Protein AF-Q01203-F1 (afdb_monomer)

Foldseek 3Di:
DDDDDDDDDDDDDDDDDDDDDDDDDDDDDDDDPDDDDQDADDDPDQFWGWGDDPHDIDIDTADDDLFLPPVDPPPPPPVPDPPDCPDPDPLLVVLCVDPLNVVLVVLVVLVLVLVVLLCLQAHQLRQWEEEEAQQFQDPSCVVSLSSHYQEYEYEHLDPVRLVNNVVSCVVVVSVVRHHYHYHNDQQLVCLVPVLLVAAGQEYEYEPCVQVSQLDPPDAPQSSVVSVLSRYDAFGKYKYKFQPQQQPPPWQDFLCVSADPVCNCVLCSHVVRRSGTHHHPPPDHPQKDFLFWWWLDDDPRSSSTIIITIITGHHPPLPPPPDDDPVPPDQAQFDFDADADWDAFDPVLASSASPLLLFHAHQDALCLFQNAALQQKWFAFPFQKWKWKAAFQWIWTTHRIGTDIFGFPGGDHWIWIFIWGWFQWPVNTIATETQFTQDTRNDGDDRQQQVVLVVCCVVCSSRSHSRYHYTGSVQLVQDDFQWRWDAHPVRDIITTGTQFMWGHDPRGTRYTAGAQQSLKWKAFLVCPQVLQQSLQNTIPPRDDREAEDDDDDDRFIFIWGQAPPRRHIYTDDTCPVDDHTSDNSSSNSSVSSNVSSVVLVRRGGNNRVSNRSND

Organism: Melampsora lini (NCBI:txid5261)

Solvent-accessible surface area (backbone atoms only — not comparable to full-atom values): 34277 Å² total; per-residue (Å²): 133,88,90,87,85,88,85,88,85,87,90,87,88,86,88,84,90,86,82,89,88,83,96,80,81,88,78,93,72,85,79,74,94,72,87,82,80,76,61,82,75,86,61,96,69,87,43,66,49,53,46,69,60,95,88,51,70,52,74,44,73,52,88,71,89,71,43,77,77,75,69,74,90,76,68,81,76,63,86,64,76,74,97,67,75,86,50,89,46,70,68,41,41,51,45,54,68,34,73,70,28,47,50,50,56,53,52,51,51,50,41,54,51,31,50,49,37,27,44,65,39,48,42,83,46,60,64,30,32,37,35,29,42,50,45,49,56,56,73,74,54,55,67,60,54,63,49,46,27,44,31,37,38,38,31,22,68,48,54,70,30,46,52,52,33,47,56,55,38,54,77,67,53,58,58,76,83,26,50,73,47,78,42,69,38,55,68,61,66,36,29,71,48,75,36,51,86,42,75,22,46,36,38,39,38,50,97,28,59,28,64,65,33,57,48,90,92,52,47,73,58,59,45,50,59,19,47,58,56,24,42,38,79,71,15,38,39,37,36,44,35,43,60,58,31,64,84,49,60,70,65,38,38,42,59,77,73,50,54,86,90,44,34,46,70,57,14,48,62,58,78,40,30,69,22,25,22,47,57,80,82,62,87,44,88,46,50,45,80,70,47,43,34,32,78,62,91,60,97,75,28,52,88,26,51,40,36,34,40,30,33,35,52,58,86,71,75,69,86,80,86,71,77,86,80,78,76,76,76,82,74,61,51,38,61,39,74,74,73,70,77,52,77,80,33,72,70,45,40,56,68,37,52,70,61,74,77,39,22,52,39,60,53,54,79,81,46,48,60,62,44,56,61,82,40,30,30,67,26,64,67,40,53,62,22,32,40,41,35,45,43,52,39,31,38,42,40,24,27,42,39,69,52,77,44,74,39,96,60,71,35,93,56,40,34,34,25,33,26,26,47,31,64,24,85,82,65,31,28,34,41,34,37,68,17,36,39,28,54,57,93,45,75,47,64,35,40,33,50,60,63,43,58,70,45,40,80,76,48,57,74,40,17,72,64,12,36,41,74,72,42,31,73,50,48,79,33,41,53,53,44,21,38,52,39,64,38,101,84,69,54,69,45,45,39,48,33,50,24,37,26,42,44,54,97,56,29,41,40,36,28,40,45,19,16,52,58,34,50,46,43,23,22,52,81,47,43,66,61,53,49,42,49,22,39,75,19,28,61,99,51,88,72,79,63,51,80,43,77,93,63,83,55,82,58,30,28,32,29,22,41,45,70,101,69,58,33,29,33,72,74,46,77,35,89,91,47,92,68,50,60,53,64,18,39,39,28,47,28,53,50,25,26,53,31,13,43,75,70,65,13,44,80,26,37,36,53,36,50,41,53,29,52,105

pLDDT: mean 79.81, std 21.09, range [22.3, 98.25]

Secondary structure (DSSP, 8-state):
--------------------------------S----------SS--EEEEEETTEEEEEEPP-TTS-----------SS--------SHHHHHHHHSHHHHHHHHHHHHHHHHHHHHHHHHS--TT-EEEEET-TT-GGGHHHHTT--SEEEEEES-HHHHHHHHHHHHTTTTTSSSEEEEEES-HHHHHTTGGGG--EEEEEE-S-HHHHTTSTT--HHHHHHHHHTTEEEEEEEEEEEETTSTTSPTT-BHHHHS-TTTHHHHHTTTTTTT-B---TTS--TTEEEEEEEES---SS-TT-EEEEEEEE--SS--------------PPP--BPPPPB----HHHHHTS-GGGG-EEPPP-GGGTT-S-GGGEEEEE--EEEEEEEEEEEEEEE-SSBEEEEEEEEEEEEEEEEEEEEEE-TTS-EEEEEEEEEEETTEE--TTBHHHHHHTHHHHGGGGGGTEEE--GGGGGGEETTEEEEE-TTS-EEEEEEEEEEEEETTEEEEEE--GGG--EEEETTTHHHHHHHHHHHBTT--SPPPB-S---SS-EEEEEEPTTT--EEEEEE-TT-SSPPPHHHHHHHHHHHHHHHHHT--S-HHHHHHHHH-

Nearest PDB structures (foldseek):
  3c0k-assembly1_B  TM=6.382E-01  e=3.520E-08  Escherichia coli K-12
  3ldf-assembly1_A  TM=6.262E-01  e=1.716E-06  Streptococcus mutans UA159
  8rpr-assembly1_A  TM=6.279E-01  e=1.814E-06  Streptomyces griseoviridis
  2b78-assembly1_A  TM=6.350E-01  e=4.412E-06  Streptococcus mutans
  4c4a-assembly1_A  TM=6.096E-01  e=3.652E-03  Mus musculus

Sequence (614 aa):
MLKKNPPGSKPGRRPPLSTTGVIGATTTTHRSPGDSPVKYERSSDSKTVRSAKDGQSLKMDVPYPIFEFDFPVKIAHNNKLPVDSQFSDPIVDAFMCSEPGQTLRRNERIYNATLRQFIYRNSRITGVNLLFVGSGASKEIMSILRRMPQSVTFLDISSAALNRLRVAIDASGLSAPIDISYVASDATEWLHTTGQEKVFDVVIATKCIGQIMRRPGTSYEYLMLGISNVLKPNGYVYADHHDALISAPENTPIGSCVSPSDYDVATICGRYADDRAYYCFTPVPDFTIVAAFTAKTTPTRVQQWTSFCIRYLPSVRADQSLYMANTAYNPKPRGFPRPPALAYDEIAELLIPVNSRGVKRIPTPDDKLRYKLNAVFPKFDGTPGILLMHGNAAVFVSGTYRFEIAISYSVDTNLSMACELVESLEGLFYVVVTGIVEIGDNTTDPLDANTLRAVLPLLSPYAENGILVNTPDLVRNIRGDQVVLTDYRGSTMRLPVDGLHVAIDGKNGTFIKSLPFCTVDAAASEIKELLASAYKAADGVYNVPVVSGEVEGEDIWEYARAPSTDNWYPVRKRIDKRYSDPLGSVIHTVASSYAAGRLGAESTVEQLRQIITT

InterPro domains:
  IPR013216 Methyltransferase type 11 [PF08241] (133-238)
  IPR029063 S-adenosyl-L-methionine-dependent methyltransferase superfamily [G3DSA:3.40.50.150] (98-263)
  IPR029063 S-adenosyl-L-methionine-dependent methyltransferase superfamily [SSF53335] (68-244)

Mean predicted aligned error: 11.12 Å

Structure (mmCIF, N/CA/C/O backbone):
data_AF-Q01203-F1
#
_entry.id   AF-Q01203-F1
#
loop_
_atom_site.group_PDB
_atom_site.id
_atom_site.type_symbol
_atom_site.label_atom_id
_atom_site.label_alt_id
_atom_site.label_comp_id
_atom_site.label_asym_id
_atom_site.label_entity_id
_atom_site.label_seq_id
_atom_site.pdbx_PDB_ins_code
_atom_site.Cartn_x
_atom_site.Cartn_y
_atom_site.Cartn_z
_atom_site.occupancy
_atom_site.B_iso_or_equiv
_atom_site.auth_seq_id
_atom_site.auth_comp_id
_atom_site.auth_asym_id
_atom_site.auth_atom_id
_atom_site.pdbx_PDB_model_num
ATOM 1 N N . MET A 1 1 ? -47.573 -32.627 63.602 1.00 30.70 1 MET A N 1
ATOM 2 C CA . MET A 1 1 ? -47.323 -33.367 64.865 1.00 30.70 1 MET A CA 1
ATOM 3 C C . MET A 1 1 ? -47.502 -34.865 64.614 1.00 30.70 1 MET A C 1
ATOM 5 O O . MET A 1 1 ? -48.336 -35.181 63.787 1.00 30.70 1 MET A O 1
ATOM 9 N N . LEU A 1 2 ? -46.747 -35.726 65.324 1.00 28.48 2 LEU A N 1
ATOM 10 C CA . LEU A 1 2 ? -46.935 -37.190 65.525 1.00 28.48 2 LEU A CA 1
ATOM 11 C C . LEU A 1 2 ? -47.136 -38.076 64.259 1.00 28.48 2 LEU A C 1
ATOM 13 O O . LEU A 1 2 ? -48.182 -38.045 63.636 1.00 28.48 2 LEU A O 1
ATOM 17 N N . LYS A 1 3 ? -46.124 -38.812 63.761 1.00 27.41 3 LYS A N 1
ATOM 18 C CA . LYS A 1 3 ? -45.498 -40.077 64.258 1.00 27.41 3 LYS A CA 1
ATOM 19 C C . LYS A 1 3 ? -46.359 -41.357 64.107 1.00 27.41 3 LYS A C 1
ATOM 21 O O . LYS A 1 3 ? -47.217 -41.582 64.952 1.00 27.41 3 LYS A O 1
ATOM 26 N N . LYS A 1 4 ? -45.945 -42.291 63.222 1.00 30.02 4 LYS A N 1
ATOM 27 C CA . LYS A 1 4 ? -45.353 -43.617 63.580 1.00 30.02 4 LYS A CA 1
ATOM 28 C C . LYS A 1 4 ? -44.991 -44.499 62.354 1.00 30.02 4 LYS A C 1
ATOM 30 O O . LYS A 1 4 ? -45.790 -44.660 61.448 1.00 30.02 4 LYS A O 1
ATOM 35 N N . ASN A 1 5 ? -43.805 -45.112 62.424 1.00 27.95 5 ASN A N 1
ATOM 36 C CA . ASN A 1 5 ? -43.284 -46.286 61.681 1.00 27.95 5 ASN A CA 1
ATOM 37 C C . ASN A 1 5 ? -42.925 -47.366 62.752 1.00 27.95 5 ASN A C 1
ATOM 39 O O . ASN A 1 5 ? -43.025 -47.036 63.940 1.00 27.95 5 ASN A O 1
ATOM 43 N N . PRO A 1 6 ? -42.239 -48.490 62.435 1.00 60.38 6 PRO A N 1
ATOM 44 C CA . PRO A 1 6 ? -42.506 -49.629 61.532 1.00 60.38 6 PRO A CA 1
ATOM 45 C C . PRO A 1 6 ? -42.663 -50.938 62.391 1.00 60.38 6 PRO A C 1
ATOM 47 O O . PRO A 1 6 ? -43.138 -50.770 63.516 1.00 60.38 6 PRO A O 1
ATOM 50 N N . PRO A 1 7 ? -42.360 -52.206 61.969 1.00 40.91 7 PRO A N 1
ATOM 51 C CA . PRO A 1 7 ? -41.025 -52.749 61.572 1.00 40.91 7 PRO A CA 1
ATOM 52 C C . PRO A 1 7 ? -41.051 -53.718 60.346 1.00 40.91 7 PRO A C 1
ATOM 54 O O . PRO A 1 7 ? -42.111 -54.172 59.947 1.00 40.91 7 PRO A O 1
ATOM 57 N N . GLY A 1 8 ? -39.956 -53.968 59.606 1.00 28.78 8 GLY A N 1
ATOM 58 C CA . GLY A 1 8 ? -38.918 -55.004 59.856 1.00 28.78 8 GLY A CA 1
ATOM 59 C C . GLY A 1 8 ? -39.045 -56.156 58.819 1.00 28.78 8 GLY A C 1
ATOM 60 O O . GLY A 1 8 ? -40.148 -56.389 58.355 1.00 28.78 8 GLY A O 1
ATOM 61 N N . SER A 1 9 ? -38.023 -56.894 58.356 1.00 26.06 9 SER A N 1
ATOM 62 C CA . SER A 1 9 ? -36.561 -56.898 58.574 1.00 26.06 9 SER A CA 1
ATOM 63 C C . SER A 1 9 ? -35.820 -57.575 57.380 1.00 26.06 9 SER A C 1
ATOM 65 O O . SER A 1 9 ? -36.418 -58.322 56.613 1.00 26.06 9 SER A O 1
ATOM 67 N N . LYS A 1 10 ? -34.513 -57.294 57.199 1.00 31.08 10 LYS A N 1
ATOM 68 C CA . LYS A 1 10 ? -33.600 -57.912 56.188 1.00 31.08 10 LYS A CA 1
ATOM 69 C C . LYS A 1 10 ? -32.864 -59.138 56.791 1.00 31.08 10 LYS A C 1
ATOM 71 O O . LYS A 1 10 ? -32.952 -59.297 58.009 1.00 31.08 10 LYS A O 1
ATOM 76 N N . PRO A 1 11 ? -32.114 -59.976 56.031 1.00 36.06 11 PRO A N 1
ATOM 77 C CA . PRO A 1 11 ? -30.743 -59.675 55.525 1.00 36.06 11 PRO A CA 1
ATOM 78 C C . PRO A 1 11 ? -30.507 -60.225 54.086 1.00 36.06 11 PRO A C 1
ATOM 80 O O . PRO A 1 11 ? -31.422 -60.786 53.507 1.00 36.06 11 PRO A O 1
ATOM 83 N N . GLY A 1 12 ? -29.366 -60.140 53.385 1.00 25.55 12 GLY A N 1
ATOM 84 C CA . GLY A 1 12 ? -28.006 -59.592 53.569 1.00 25.55 12 GLY A CA 1
ATOM 85 C C . GLY A 1 12 ? -27.095 -60.240 52.494 1.00 25.55 12 GLY A C 1
ATOM 86 O O . GLY A 1 12 ? -27.289 -61.403 52.175 1.00 25.55 12 GLY A O 1
ATOM 87 N N . ARG A 1 13 ? -26.135 -59.556 51.856 1.00 26.84 13 ARG A N 1
ATOM 88 C CA . ARG A 1 13 ? -24.729 -59.485 52.307 1.00 26.84 13 ARG A CA 1
ATOM 89 C C . ARG A 1 13 ? -23.938 -58.390 51.569 1.00 26.84 13 ARG A C 1
ATOM 91 O O . ARG A 1 13 ? -24.256 -57.989 50.460 1.00 26.84 13 ARG A O 1
ATOM 98 N N . ARG A 1 14 ? -22.930 -57.913 52.295 1.00 25.69 14 ARG A N 1
ATOM 99 C CA . ARG A 1 14 ? -22.179 -56.651 52.236 1.00 25.69 14 ARG A CA 1
ATOM 100 C C . ARG A 1 14 ? -20.809 -56.770 51.495 1.00 25.69 14 ARG A C 1
ATOM 102 O O . ARG A 1 14 ? -20.526 -57.852 50.993 1.00 25.69 14 ARG A O 1
ATOM 109 N N . PRO A 1 15 ? -19.998 -55.682 51.420 1.00 43.56 15 PRO A N 1
ATOM 110 C CA . PRO A 1 15 ? -18.882 -55.480 50.478 1.00 43.56 15 PRO A CA 1
ATOM 111 C C . PRO A 1 15 ? -17.496 -55.553 51.169 1.00 43.56 15 PRO A C 1
ATOM 113 O O . PRO A 1 15 ? -17.390 -56.210 52.206 1.00 43.56 15 PRO A O 1
ATOM 116 N N . PRO A 1 16 ? -16.442 -54.891 50.637 1.00 37.28 16 PRO A N 1
ATOM 117 C CA . PRO A 1 16 ? -15.835 -53.724 51.339 1.00 37.28 16 PRO A CA 1
ATOM 118 C C . PRO A 1 16 ? -15.388 -52.555 50.398 1.00 37.28 16 PRO A C 1
ATOM 120 O O . PRO A 1 16 ? -15.090 -52.805 49.239 1.00 37.28 16 PRO A O 1
ATOM 123 N N . LEU A 1 17 ? -15.571 -51.261 50.749 1.00 25.73 17 LEU A N 1
ATOM 124 C CA . LEU A 1 17 ? -14.667 -50.285 51.450 1.00 25.73 17 LEU A CA 1
ATOM 125 C C . LEU A 1 17 ? -13.483 -49.774 50.581 1.00 25.73 17 LEU A C 1
ATOM 127 O O . LEU A 1 17 ? -12.950 -50.547 49.804 1.00 25.73 17 LEU A O 1
ATOM 131 N N . SER A 1 18 ? -13.055 -48.497 50.600 1.00 23.73 18 SER A N 1
ATOM 132 C CA . SER A 1 18 ? -12.747 -47.592 51.741 1.00 23.73 18 SER A CA 1
ATOM 133 C C . SER A 1 18 ? -13.054 -46.087 51.482 1.00 23.73 18 SER A C 1
ATOM 135 O O . SER A 1 18 ? -12.701 -45.589 50.421 1.00 23.73 18 SER A O 1
ATOM 137 N N . THR A 1 19 ? -13.855 -45.357 52.282 1.00 24.58 19 THR A N 1
ATOM 138 C CA . THR A 1 19 ? -13.622 -44.610 53.567 1.00 24.58 19 THR A CA 1
ATOM 139 C C . THR A 1 19 ? -13.104 -43.148 53.477 1.00 24.58 19 THR A C 1
ATOM 141 O O . THR A 1 19 ? -11.939 -42.944 53.179 1.00 24.58 19 THR A O 1
ATOM 144 N N . THR A 1 20 ? -13.968 -42.185 53.885 1.00 24.75 20 THR A N 1
ATOM 145 C CA . THR A 1 20 ? -13.736 -40.935 54.697 1.00 24.75 20 THR A CA 1
ATOM 146 C C . THR A 1 20 ? -12.598 -39.951 54.347 1.00 24.75 20 THR A C 1
ATOM 148 O O . THR A 1 20 ? -11.477 -40.371 54.130 1.00 24.75 20 THR A O 1
ATOM 151 N N . GLY A 1 21 ? -12.734 -38.617 54.415 1.00 22.30 21 GLY A N 1
ATOM 152 C CA . GLY A 1 21 ? -13.780 -37.674 54.883 1.00 22.30 21 GLY A CA 1
ATOM 153 C C . GLY A 1 21 ? -13.288 -36.225 54.596 1.00 22.30 21 GLY A C 1
ATOM 154 O O . GLY A 1 21 ? -12.518 -36.073 53.657 1.00 22.30 21 GLY A O 1
ATOM 155 N N . VAL A 1 22 ? -13.601 -35.113 55.285 1.00 24.80 22 VAL A N 1
ATOM 156 C CA . VAL A 1 22 ? -14.476 -34.725 56.425 1.00 24.80 22 VAL A CA 1
ATOM 157 C C . VAL A 1 22 ? -14.846 -33.223 56.221 1.00 24.80 22 VAL A C 1
ATOM 159 O O . VAL A 1 22 ? -14.114 -32.516 55.535 1.00 24.80 22 VAL A O 1
ATOM 162 N N . ILE A 1 23 ? -15.946 -32.701 56.793 1.00 28.14 23 ILE A N 1
ATOM 163 C CA . ILE A 1 23 ? -16.317 -31.264 56.711 1.00 28.14 23 ILE A CA 1
ATOM 164 C C . ILE A 1 23 ? -15.515 -30.425 57.724 1.00 28.14 23 ILE A C 1
ATOM 166 O O . ILE A 1 23 ? -15.553 -30.714 58.918 1.00 28.14 23 ILE A O 1
ATOM 170 N N . GLY A 1 24 ? -14.868 -29.347 57.265 1.00 23.58 24 GLY A N 1
ATOM 171 C CA . GLY A 1 24 ? -14.228 -28.324 58.103 1.00 23.58 24 GLY A CA 1
ATOM 172 C C . GLY A 1 24 ? -14.592 -26.916 57.623 1.00 23.58 24 GLY A C 1
ATOM 173 O O . GLY A 1 24 ? -14.573 -26.649 56.423 1.00 23.58 24 GLY A O 1
ATOM 174 N N . ALA A 1 25 ? -14.974 -26.031 58.545 1.00 24.47 25 ALA A N 1
ATOM 175 C CA . ALA A 1 25 ? -15.474 -24.695 58.226 1.00 24.47 25 ALA A CA 1
ATOM 176 C C . ALA A 1 25 ? -14.376 -23.618 58.233 1.00 24.47 25 ALA A C 1
ATOM 178 O O . ALA A 1 25 ? -13.410 -23.704 58.986 1.00 24.47 25 ALA A O 1
ATOM 179 N N . THR A 1 26 ? -14.629 -22.544 57.476 1.00 27.48 26 THR A N 1
ATOM 180 C CA . THR A 1 26 ? -13.980 -21.220 57.567 1.00 27.48 26 THR A CA 1
ATOM 181 C C . THR A 1 26 ? -12.453 -21.159 57.468 1.00 27.48 26 THR A C 1
ATOM 183 O O . THR A 1 26 ? -11.735 -21.242 58.460 1.00 27.48 26 THR A O 1
ATOM 186 N N . THR A 1 27 ? -11.968 -20.724 56.304 1.00 22.31 27 THR A N 1
ATOM 187 C CA . THR A 1 27 ? -11.023 -19.595 56.282 1.00 22.31 27 THR A CA 1
ATOM 188 C C . THR A 1 27 ? -11.198 -18.798 54.995 1.00 22.31 27 THR A C 1
ATOM 190 O O . THR A 1 27 ? -11.105 -19.342 53.898 1.00 22.31 27 THR A O 1
ATOM 193 N N . THR A 1 28 ? -11.469 -17.503 55.127 1.00 33.59 28 THR A N 1
ATOM 194 C CA . THR A 1 28 ? -11.556 -16.566 54.006 1.00 33.59 28 THR A CA 1
ATOM 195 C C . THR A 1 28 ? -10.149 -16.321 53.462 1.00 33.59 28 THR A C 1
ATOM 197 O O . THR A 1 28 ? -9.391 -15.543 54.034 1.00 33.59 28 THR A O 1
ATOM 200 N N . THR A 1 29 ? -9.768 -16.988 52.374 1.00 24.31 29 THR A N 1
ATOM 201 C CA . THR A 1 29 ? -8.518 -16.684 51.667 1.00 24.31 29 THR A CA 1
ATOM 202 C C . THR A 1 29 ? -8.806 -15.745 50.503 1.00 24.31 29 THR A C 1
ATOM 204 O O . THR A 1 29 ? -9.493 -16.096 49.545 1.00 24.31 29 THR A O 1
ATOM 207 N N . HIS A 1 30 ? -8.268 -14.526 50.589 1.00 25.05 30 HIS A N 1
ATOM 208 C CA . HIS A 1 30 ? -8.183 -13.623 49.445 1.00 25.05 30 HIS A CA 1
ATOM 209 C C . HIS A 1 30 ? -7.463 -14.349 48.300 1.00 25.05 30 HIS A C 1
ATOM 211 O O . HIS A 1 30 ? -6.269 -14.630 48.400 1.00 25.05 30 HIS A O 1
ATOM 217 N N . ARG A 1 31 ? -8.170 -14.638 47.202 1.00 23.59 31 ARG A N 1
ATOM 218 C CA . ARG A 1 31 ? -7.513 -14.987 45.940 1.00 23.59 31 ARG A CA 1
ATOM 219 C C . ARG A 1 31 ? -7.022 -13.700 45.289 1.00 23.59 31 ARG A C 1
ATOM 221 O O . ARG A 1 31 ? -7.827 -12.901 44.816 1.00 23.59 31 ARG A O 1
ATOM 228 N N . SER A 1 32 ? -5.707 -13.519 45.271 1.00 24.61 32 SER A N 1
ATOM 229 C CA . SER A 1 32 ? -5.055 -12.513 44.437 1.00 24.61 32 SER A CA 1
ATOM 230 C C . SER A 1 32 ? -5.402 -12.750 42.959 1.00 24.61 32 SER A C 1
ATOM 232 O O . SER A 1 32 ? -5.410 -13.906 42.528 1.00 24.61 32 SER A O 1
ATOM 234 N N . PRO A 1 33 ? -5.668 -11.700 42.165 1.00 27.39 33 PRO A N 1
ATOM 235 C CA . PRO A 1 33 ? -5.803 -11.831 40.721 1.00 27.39 33 PRO A CA 1
ATOM 236 C C . PRO A 1 33 ? -4.409 -12.006 40.102 1.00 27.39 33 PRO A C 1
ATOM 238 O O . PRO A 1 33 ? -3.634 -11.057 40.028 1.00 27.39 33 PRO A O 1
ATOM 241 N N . GLY A 1 34 ? -4.080 -13.226 39.680 1.00 33.72 34 GLY A N 1
ATOM 242 C CA . GLY A 1 34 ? -2.800 -13.552 39.055 1.00 33.72 34 GLY A CA 1
ATOM 243 C C . GLY A 1 34 ? -2.806 -14.956 38.454 1.00 33.72 34 GLY A C 1
ATOM 244 O O . GLY A 1 34 ? -3.426 -15.860 39.006 1.00 33.72 34 GLY A O 1
ATOM 245 N N . ASP A 1 35 ? -2.128 -15.097 37.317 1.00 29.56 35 ASP A N 1
ATOM 246 C CA . ASP A 1 35 ? -1.816 -16.336 36.595 1.00 29.56 35 ASP A CA 1
ATOM 247 C C . ASP A 1 35 ? -2.990 -17.247 36.188 1.00 29.56 35 ASP A C 1
ATOM 249 O O . ASP A 1 35 ? -3.339 -18.231 36.838 1.00 29.56 35 ASP A O 1
ATOM 253 N N . SER A 1 36 ? -3.517 -16.993 34.984 1.00 30.45 36 SER A N 1
ATOM 254 C CA . SER A 1 36 ? -4.121 -18.034 34.138 1.00 30.45 36 SER A CA 1
ATOM 255 C C . SER A 1 36 ? -3.142 -18.398 33.011 1.00 30.45 36 SER A C 1
ATOM 257 O O . SER A 1 36 ? -3.052 -17.658 32.030 1.00 30.45 36 SER A O 1
ATOM 259 N N . PRO A 1 37 ? -2.381 -19.505 33.119 1.00 34.94 37 PRO A N 1
ATOM 260 C CA . PRO A 1 37 ? -1.390 -19.879 32.116 1.00 34.94 37 PRO A CA 1
ATOM 261 C C . PRO A 1 37 ? -2.058 -20.600 30.936 1.00 34.94 37 PRO A C 1
ATOM 263 O O . PRO A 1 37 ? -2.096 -21.831 30.885 1.00 34.94 37 PRO A O 1
ATOM 266 N N . VAL A 1 38 ? -2.559 -19.837 29.961 1.00 38.81 38 VAL A N 1
ATOM 267 C CA . VAL A 1 38 ? -2.991 -20.387 28.665 1.00 38.81 38 VAL A CA 1
ATOM 268 C C . VAL A 1 38 ? -1.750 -20.881 27.911 1.00 38.81 38 VAL A C 1
ATOM 270 O O . VAL A 1 38 ? -1.013 -20.091 27.319 1.00 38.81 38 VAL A O 1
ATOM 273 N N . LYS A 1 39 ? -1.494 -22.192 27.980 1.00 33.19 39 LYS A N 1
ATOM 274 C CA . LYS A 1 39 ? -0.384 -22.872 27.296 1.00 33.19 39 LYS A CA 1
ATOM 275 C C . LYS A 1 39 ? -0.805 -23.376 25.918 1.00 33.19 39 LYS A C 1
ATOM 277 O O . LYS A 1 39 ? -1.936 -23.820 25.743 1.00 33.19 39 LYS A O 1
ATOM 282 N N . TYR A 1 40 ? 0.145 -23.406 24.987 1.00 36.62 40 TYR A N 1
ATOM 283 C CA . TYR A 1 40 ? -0.017 -23.999 23.660 1.00 36.62 40 TYR A CA 1
ATOM 284 C C . TYR A 1 40 ? 1.009 -25.109 23.420 1.00 36.62 40 TYR A C 1
ATOM 286 O O . TYR A 1 40 ? 2.124 -25.054 23.938 1.00 36.62 40 TYR A O 1
ATOM 294 N N . GLU A 1 41 ? 0.647 -26.075 22.579 1.00 29.95 41 GLU A N 1
ATOM 295 C CA . GLU A 1 41 ? 1.566 -27.059 22.003 1.00 29.95 41 GLU A CA 1
ATOM 296 C C . GLU A 1 41 ? 1.513 -26.970 20.477 1.00 29.95 41 GLU A C 1
ATOM 298 O O . GLU A 1 41 ? 0.443 -26.832 19.880 1.00 29.95 41 GLU A O 1
ATOM 303 N N . ARG A 1 42 ? 2.682 -27.051 19.839 1.00 31.23 42 ARG A N 1
ATOM 304 C CA . ARG A 1 42 ? 2.818 -27.013 18.382 1.00 31.23 42 ARG A CA 1
ATOM 305 C C . ARG A 1 42 ? 2.567 -28.405 17.805 1.00 31.23 42 ARG A C 1
ATOM 307 O O . ARG A 1 42 ? 3.412 -29.284 17.941 1.00 31.23 42 ARG A O 1
ATOM 314 N N . SER A 1 43 ? 1.443 -28.581 17.114 1.00 31.44 43 SER A N 1
ATOM 315 C CA . SER A 1 43 ? 1.264 -29.706 16.188 1.00 31.44 43 SER A CA 1
ATOM 316 C C . SER A 1 43 ? 2.202 -29.542 14.986 1.00 31.44 43 SER A C 1
ATOM 318 O O . SER A 1 43 ? 2.400 -28.422 14.509 1.00 31.44 43 SER A O 1
ATOM 320 N N . SER A 1 44 ? 2.769 -30.643 14.484 1.00 30.62 44 SER A N 1
ATOM 321 C CA . SER A 1 44 ? 3.505 -30.667 13.209 1.00 30.62 44 SER A CA 1
ATOM 322 C C . SER A 1 44 ? 2.608 -30.339 12.013 1.00 30.62 44 SER A C 1
ATOM 324 O O . SER A 1 44 ? 3.093 -29.793 11.027 1.00 30.62 44 SER A O 1
ATOM 326 N N . ASP A 1 45 ? 1.307 -30.608 12.147 1.00 30.12 45 ASP A N 1
ATOM 327 C CA . ASP A 1 45 ? 0.263 -30.251 11.192 1.00 30.12 45 ASP A CA 1
ATOM 328 C C . ASP A 1 45 ? -0.583 -29.105 11.773 1.00 30.12 45 ASP A C 1
ATOM 330 O O . ASP A 1 45 ? -1.353 -29.284 12.725 1.00 30.12 45 ASP A O 1
ATOM 334 N N . SER A 1 46 ? -0.391 -27.899 11.237 1.00 35.59 46 SER A N 1
ATOM 335 C CA . SER A 1 46 ? -0.901 -26.633 11.782 1.00 35.59 46 SER A CA 1
ATOM 336 C C . SER A 1 46 ? -2.418 -26.456 11.607 1.00 35.59 46 SER A C 1
ATOM 338 O O . SER A 1 46 ? -2.842 -25.871 10.613 1.00 35.59 46 SER A O 1
ATOM 340 N N . LYS A 1 47 ? -3.246 -26.932 12.556 1.00 32.28 47 LYS A N 1
ATOM 341 C CA . LYS A 1 47 ? -4.718 -26.730 12.517 1.00 32.28 47 LYS A CA 1
ATOM 342 C C . LYS A 1 47 ? -5.457 -26.471 13.844 1.00 32.28 47 LYS A C 1
ATOM 344 O O . LYS A 1 47 ? -6.667 -26.291 13.796 1.00 32.28 47 LYS A O 1
ATOM 349 N N . THR A 1 48 ? -4.818 -26.451 15.020 1.00 31.22 48 THR A N 1
ATOM 350 C CA . THR A 1 48 ? -5.565 -26.376 16.304 1.00 31.22 48 THR A CA 1
ATOM 351 C C . THR A 1 48 ? -4.894 -25.533 17.381 1.00 31.22 48 THR A C 1
ATOM 353 O O . THR A 1 48 ? -3.703 -25.712 17.634 1.00 31.22 48 THR A O 1
ATOM 356 N N . VAL A 1 49 ? -5.687 -24.751 18.117 1.00 37.12 49 VAL A N 1
ATOM 357 C CA . VAL A 1 49 ? -5.324 -24.149 19.408 1.00 37.12 49 VAL A CA 1
ATOM 358 C C . VAL A 1 49 ? -6.180 -24.784 20.506 1.00 37.12 49 VAL A C 1
ATOM 360 O O . VAL A 1 49 ? -7.373 -25.035 20.338 1.00 37.12 49 VAL A O 1
ATOM 363 N N . ARG A 1 50 ? -5.563 -25.082 21.652 1.00 36.38 50 ARG A N 1
ATOM 364 C CA . ARG A 1 50 ? -6.256 -25.616 22.831 1.00 36.38 50 ARG A CA 1
ATOM 365 C C . ARG A 1 50 ? -6.172 -24.608 23.966 1.00 36.38 50 ARG A C 1
ATOM 367 O O . ARG A 1 50 ? -5.082 -24.140 24.278 1.00 36.38 50 ARG A O 1
ATOM 374 N N . SER A 1 51 ? -7.306 -24.324 24.598 1.00 36.50 51 SER A N 1
ATOM 375 C CA . SER A 1 51 ? -7.354 -23.671 25.908 1.00 36.50 51 SER A CA 1
ATOM 376 C C . SER A 1 51 ? -7.705 -24.710 26.971 1.00 36.50 51 SER A C 1
ATOM 378 O O . SER A 1 51 ? -8.470 -25.641 26.705 1.00 36.50 51 SER A O 1
ATOM 380 N N . ALA A 1 52 ? -7.133 -24.574 28.166 1.00 36.69 52 ALA A N 1
ATOM 381 C CA . ALA A 1 52 ? -7.362 -25.488 29.276 1.00 36.69 52 ALA A CA 1
ATOM 382 C C . ALA A 1 52 ? -7.609 -24.712 30.571 1.00 36.69 52 ALA A C 1
ATOM 384 O O . ALA A 1 52 ? -6.724 -24.022 31.078 1.00 36.69 52 ALA A O 1
ATOM 385 N N . LYS A 1 53 ? -8.806 -24.890 31.129 1.00 34.38 53 LYS A N 1
ATOM 386 C CA . LYS A 1 53 ? -9.180 -24.476 32.483 1.00 34.38 53 LYS A CA 1
ATOM 387 C C . LYS A 1 53 ? -10.100 -25.558 33.047 1.00 34.38 53 LYS A C 1
ATOM 389 O O . LYS A 1 53 ? -10.915 -26.114 32.318 1.00 34.38 53 LYS A O 1
ATOM 394 N N . ASP A 1 54 ? -9.896 -25.926 34.308 1.00 35.47 54 ASP A N 1
ATOM 395 C CA . ASP A 1 54 ? -10.733 -26.882 35.051 1.00 35.47 54 ASP A CA 1
ATOM 396 C C . ASP A 1 54 ? -11.005 -28.237 34.352 1.00 35.47 54 ASP A C 1
ATOM 398 O O . ASP A 1 54 ? -12.069 -28.836 34.482 1.00 35.47 54 ASP A O 1
ATOM 402 N N . GLY A 1 55 ? -10.010 -28.760 33.625 1.00 32.44 55 GLY A N 1
ATOM 403 C CA . GLY A 1 55 ? -10.037 -30.117 33.058 1.00 32.44 55 GLY A CA 1
ATOM 404 C C . GLY A 1 55 ? -10.891 -30.298 31.797 1.00 32.44 55 GLY A C 1
ATOM 405 O O . GLY A 1 55 ? -10.853 -31.376 31.207 1.00 32.44 55 GLY A O 1
ATOM 406 N N . GLN A 1 56 ? -11.598 -29.262 31.339 1.00 33.38 56 GLN A N 1
ATOM 407 C CA . GLN A 1 56 ? -12.210 -29.237 30.012 1.00 33.38 56 GLN A CA 1
ATOM 408 C C . GLN A 1 56 ? -11.258 -28.556 29.024 1.00 33.38 56 GLN A C 1
ATOM 410 O O . GLN A 1 56 ? -10.920 -27.380 29.157 1.00 33.38 56 GLN A O 1
ATOM 415 N N . SER A 1 57 ? -10.795 -29.312 28.029 1.00 33.28 57 SER A N 1
ATOM 416 C CA . SER A 1 57 ? -10.003 -28.788 26.920 1.00 33.28 57 SER A CA 1
ATOM 417 C C . SER A 1 57 ? -10.924 -28.303 25.802 1.00 33.28 57 SER A C 1
ATOM 419 O O . SER A 1 57 ? -11.442 -29.097 25.017 1.00 33.28 57 SER A O 1
ATOM 421 N N . LEU A 1 58 ? -11.092 -26.985 25.689 1.00 35.81 58 LEU A N 1
ATOM 422 C CA . LEU A 1 58 ? -11.709 -26.390 24.505 1.00 35.81 58 LEU A CA 1
ATOM 423 C C . LEU A 1 58 ? -10.708 -26.478 23.347 1.00 35.81 58 LEU A C 1
ATOM 425 O O . LEU A 1 58 ? -9.658 -25.829 23.353 1.00 35.81 58 LEU A O 1
ATOM 429 N N . LYS A 1 59 ? -11.027 -27.335 22.373 1.00 33.28 59 LYS A N 1
ATOM 430 C CA . LYS A 1 59 ? -10.312 -27.482 21.103 1.00 33.28 59 LYS A CA 1
ATOM 431 C C . LYS A 1 59 ? -10.964 -26.540 20.096 1.00 33.28 59 LYS A C 1
ATOM 433 O O . LYS A 1 59 ? -12.055 -26.832 19.621 1.00 33.28 59 LYS A O 1
ATOM 438 N N . MET A 1 60 ? -10.299 -25.430 19.791 1.00 33.75 60 MET A N 1
ATOM 439 C CA . MET A 1 60 ? -10.669 -24.572 18.669 1.00 33.75 60 MET A CA 1
ATOM 440 C C . MET A 1 60 ? -9.764 -24.928 17.491 1.00 33.75 60 MET A C 1
ATOM 442 O O . MET A 1 60 ? -8.533 -24.849 17.582 1.00 33.75 60 MET A O 1
ATOM 446 N N . ASP A 1 61 ? -10.375 -25.371 16.400 1.00 34.34 61 ASP A N 1
ATOM 447 C CA . ASP A 1 61 ? -9.672 -25.507 15.131 1.00 34.34 61 ASP A CA 1
ATOM 448 C C . ASP A 1 61 ? -9.390 -24.088 14.595 1.00 34.34 61 ASP A C 1
ATOM 450 O O . ASP A 1 61 ? -10.186 -23.174 14.801 1.00 34.34 61 ASP A O 1
ATOM 454 N N . VAL A 1 62 ? -8.207 -23.867 14.015 1.00 34.22 62 VAL A N 1
ATOM 455 C CA . VAL A 1 62 ? -7.768 -22.537 13.553 1.00 34.22 62 VAL A CA 1
ATOM 456 C C . VAL A 1 62 ? -7.926 -22.452 12.033 1.00 34.22 62 VAL A C 1
ATOM 458 O O . VAL A 1 62 ? -7.355 -23.295 11.330 1.00 34.22 62 VAL A O 1
ATOM 461 N N . PRO A 1 63 ? -8.644 -21.447 11.500 1.00 37.69 63 PRO A N 1
ATOM 462 C CA . PRO A 1 63 ? -8.957 -21.387 10.079 1.00 37.69 63 PRO A CA 1
ATOM 463 C C . PRO A 1 63 ? -7.800 -20.885 9.192 1.00 37.69 63 PRO A C 1
ATOM 465 O O . PRO A 1 63 ? -7.441 -19.714 9.220 1.00 37.69 63 PRO A O 1
ATOM 468 N N . TYR A 1 64 ? -7.371 -21.764 8.277 1.00 42.56 64 TYR A N 1
ATOM 469 C CA . TYR A 1 64 ? -7.135 -21.464 6.847 1.00 42.56 64 TYR A CA 1
ATOM 470 C C . TYR A 1 64 ? -5.928 -20.593 6.378 1.00 42.56 64 TYR A C 1
ATOM 472 O O . TYR A 1 64 ? -5.278 -19.901 7.157 1.00 42.56 64 TYR A O 1
ATOM 480 N N . PRO A 1 65 ? -5.561 -20.654 5.070 1.00 34.12 65 PRO A N 1
ATOM 481 C CA . PRO A 1 65 ? -4.342 -20.061 4.508 1.00 34.12 65 PRO A CA 1
ATOM 482 C C . PRO A 1 65 ? -4.516 -18.592 4.084 1.00 34.12 65 PRO A C 1
ATOM 484 O O . PRO A 1 65 ? -4.156 -18.212 2.974 1.00 34.12 65 PRO A O 1
ATOM 487 N N . ILE A 1 66 ? -5.058 -17.752 4.971 1.00 38.12 66 ILE A N 1
ATOM 488 C CA . ILE A 1 66 ? -5.007 -16.277 4.823 1.00 38.12 66 ILE A CA 1
ATOM 489 C C . ILE A 1 66 ? -3.768 -15.698 5.542 1.00 38.12 66 ILE A C 1
ATOM 491 O O . ILE A 1 66 ? -3.495 -14.497 5.501 1.00 38.12 66 ILE A O 1
ATOM 495 N N . PHE A 1 67 ? -3.010 -16.566 6.212 1.00 39.94 67 PHE A N 1
ATOM 496 C CA . PHE A 1 67 ? -1.752 -16.249 6.867 1.00 39.94 67 PHE A CA 1
ATOM 497 C C . PHE A 1 67 ? -0.594 -16.278 5.876 1.00 39.94 67 PHE A C 1
ATOM 499 O O . PHE A 1 67 ? -0.565 -17.090 4.947 1.00 39.94 67 PHE A O 1
ATOM 506 N N . GLU A 1 68 ? 0.421 -15.454 6.139 1.00 37.62 68 GLU A N 1
ATOM 507 C CA . GLU A 1 68 ? 1.764 -15.764 5.665 1.00 37.62 68 GLU A CA 1
ATOM 508 C C . GLU A 1 68 ? 2.199 -17.057 6.359 1.00 37.62 68 GLU A C 1
ATOM 510 O O . GLU A 1 68 ? 2.747 -17.050 7.462 1.00 37.62 68 GLU A O 1
ATOM 515 N N . PHE A 1 69 ? 1.953 -18.191 5.699 1.00 38.38 69 PHE A N 1
ATOM 516 C CA . PHE A 1 69 ? 2.777 -19.366 5.910 1.00 38.38 69 PHE A CA 1
ATOM 517 C C . PHE A 1 69 ? 4.177 -19.000 5.438 1.00 38.38 69 PHE A C 1
ATOM 519 O O . PHE A 1 69 ? 4.539 -19.199 4.276 1.00 38.38 69 PHE A O 1
ATOM 526 N N . ASP A 1 70 ? 4.949 -18.437 6.365 1.00 34.16 70 ASP A N 1
ATOM 527 C CA . ASP A 1 70 ? 6.388 -18.304 6.255 1.00 34.16 70 ASP A CA 1
ATOM 528 C C . ASP A 1 70 ? 6.957 -19.729 6.267 1.00 34.16 70 ASP A C 1
ATOM 530 O O . ASP A 1 70 ? 7.334 -20.292 7.300 1.00 34.16 70 ASP A O 1
ATOM 534 N N . PHE A 1 71 ? 6.897 -20.371 5.093 1.00 32.97 71 PHE A N 1
ATOM 535 C CA . PHE A 1 71 ? 7.564 -21.633 4.826 1.00 32.97 71 PHE A CA 1
ATOM 536 C C . PHE A 1 71 ? 9.010 -21.432 5.266 1.00 32.97 71 PHE A C 1
ATOM 538 O O . PHE A 1 71 ? 9.681 -20.553 4.715 1.00 32.97 71 PHE A O 1
ATOM 545 N N . PRO A 1 72 ? 9.483 -22.180 6.281 1.00 31.52 72 PRO A N 1
ATOM 546 C CA . PRO A 1 72 ? 10.674 -21.806 7.020 1.00 31.52 72 PRO A CA 1
ATOM 547 C C . PRO A 1 72 ? 11.829 -21.592 6.055 1.00 31.52 72 PRO A C 1
ATOM 549 O O . PRO A 1 72 ? 12.103 -22.465 5.228 1.00 31.52 72 PRO A O 1
ATOM 552 N N . VAL A 1 73 ? 12.501 -20.442 6.176 1.00 36.16 73 VAL A N 1
ATOM 553 C CA . VAL A 1 73 ? 13.629 -20.034 5.327 1.00 36.16 73 VAL A CA 1
ATOM 554 C C . VAL A 1 73 ? 14.818 -20.979 5.553 1.00 36.16 73 VAL A C 1
ATOM 556 O O . VAL A 1 73 ? 15.782 -20.693 6.256 1.00 36.16 73 VAL A O 1
ATOM 559 N N . LYS A 1 74 ? 14.719 -22.159 4.941 1.00 30.97 74 LYS A N 1
ATOM 560 C CA . LYS A 1 74 ? 15.715 -23.230 4.875 1.00 30.97 74 LYS A CA 1
ATOM 561 C C . LYS A 1 74 ? 16.052 -23.572 3.428 1.00 30.97 74 LYS A C 1
ATOM 563 O O . LYS A 1 74 ? 16.348 -24.712 3.091 1.00 30.97 74 LYS A O 1
ATOM 568 N N . ILE A 1 75 ? 16.115 -22.543 2.592 1.00 32.09 75 ILE A N 1
ATOM 569 C CA . ILE A 1 75 ? 17.080 -22.540 1.501 1.00 32.09 75 ILE A CA 1
ATOM 570 C C . ILE A 1 75 ? 18.140 -21.532 1.911 1.00 32.09 75 ILE A C 1
ATOM 572 O O . ILE A 1 75 ? 17.935 -20.323 1.822 1.00 32.09 75 ILE A O 1
ATOM 576 N N . ALA A 1 76 ? 19.274 -22.042 2.395 1.00 30.72 76 ALA A N 1
ATOM 577 C CA . ALA A 1 76 ? 20.481 -21.242 2.474 1.00 30.72 76 ALA A CA 1
ATOM 578 C C . ALA A 1 76 ? 20.790 -20.788 1.045 1.00 30.72 76 ALA A C 1
ATOM 580 O O . ALA A 1 76 ? 21.232 -21.589 0.218 1.00 30.72 76 ALA A O 1
ATOM 581 N N . HIS A 1 77 ? 20.493 -19.524 0.733 1.00 33.50 77 HIS A N 1
ATOM 582 C CA . HIS A 1 77 ? 20.866 -18.941 -0.542 1.00 33.50 77 HIS A CA 1
ATOM 583 C C . HIS A 1 77 ? 22.389 -18.920 -0.601 1.00 33.50 77 HIS A C 1
ATOM 585 O O . HIS A 1 77 ? 23.056 -18.056 -0.034 1.00 33.50 77 HIS A O 1
ATOM 591 N N . ASN A 1 78 ? 22.938 -19.925 -1.278 1.00 32.22 78 ASN A N 1
ATOM 592 C CA . ASN A 1 78 ? 24.322 -19.941 -1.692 1.00 32.22 78 ASN A CA 1
ATOM 593 C C . ASN A 1 78 ? 24.508 -18.667 -2.528 1.00 32.22 78 ASN A C 1
ATOM 595 O O . ASN A 1 78 ? 23.979 -18.577 -3.631 1.00 32.22 78 ASN A O 1
ATOM 599 N N . ASN A 1 79 ? 25.215 -17.662 -2.000 1.00 33.91 79 ASN A N 1
ATOM 600 C CA . ASN A 1 79 ? 25.390 -16.361 -2.670 1.00 33.91 79 ASN A CA 1
ATOM 601 C C . ASN A 1 79 ? 26.224 -16.451 -3.965 1.00 33.91 79 ASN A C 1
ATOM 603 O O . ASN A 1 79 ? 26.448 -15.447 -4.641 1.00 33.91 79 ASN A O 1
ATOM 607 N N . LYS A 1 80 ? 26.667 -17.657 -4.335 1.00 31.86 80 LYS A N 1
ATOM 608 C CA . LYS A 1 80 ? 27.111 -17.970 -5.687 1.00 31.86 80 LYS A CA 1
ATOM 609 C C . LYS A 1 80 ? 25.896 -17.962 -6.607 1.00 31.86 80 LYS A C 1
ATOM 611 O O . LYS A 1 80 ? 25.002 -18.793 -6.467 1.00 31.86 80 LYS A O 1
ATOM 616 N N . LEU A 1 81 ? 25.897 -17.024 -7.552 1.00 34.09 81 LEU A N 1
ATOM 617 C CA . LEU A 1 81 ? 24.962 -17.018 -8.673 1.00 34.09 81 LEU A CA 1
ATOM 618 C C . LEU A 1 81 ? 24.896 -18.436 -9.275 1.00 34.09 81 LEU A C 1
ATOM 620 O O . LEU A 1 81 ? 25.957 -19.040 -9.469 1.00 34.09 81 LEU A O 1
ATOM 624 N N . PRO A 1 82 ? 23.703 -18.981 -9.578 1.00 40.59 82 PRO A N 1
ATOM 625 C CA . PRO A 1 82 ? 23.641 -20.142 -10.452 1.00 40.59 82 PRO A CA 1
ATOM 626 C C . PRO A 1 82 ? 24.338 -19.793 -11.770 1.00 40.59 82 PRO A C 1
ATOM 628 O O . PRO A 1 82 ? 24.275 -18.645 -12.220 1.00 40.59 82 PRO A O 1
ATOM 631 N N . VAL A 1 83 ? 24.984 -20.783 -12.388 1.00 39.94 83 VAL A N 1
ATOM 632 C CA . VAL A 1 83 ? 25.536 -20.670 -13.747 1.00 39.94 83 VAL A CA 1
ATOM 633 C C . VAL A 1 83 ? 24.363 -20.733 -14.738 1.00 39.94 83 VAL A C 1
ATOM 635 O O . VAL A 1 83 ? 24.182 -21.698 -15.471 1.00 39.94 83 VAL A O 1
ATOM 638 N N . ASP A 1 84 ? 23.498 -19.721 -14.658 1.00 43.53 84 ASP A N 1
ATOM 639 C CA . ASP A 1 84 ? 22.319 -19.512 -15.492 1.00 43.53 84 ASP A CA 1
ATOM 640 C C . ASP A 1 84 ? 22.751 -18.689 -16.713 1.00 43.53 84 ASP A C 1
ATOM 642 O O . ASP A 1 84 ? 23.139 -17.526 -16.583 1.00 43.53 84 ASP A O 1
ATOM 646 N N . SER A 1 85 ? 22.632 -19.265 -17.910 1.00 46.53 85 SER A N 1
ATOM 647 C CA . SER A 1 85 ? 22.891 -18.616 -19.204 1.00 46.53 85 SER A CA 1
ATOM 648 C C . SER A 1 85 ? 21.790 -17.608 -19.583 1.00 46.53 85 SER A C 1
ATOM 650 O O . SER A 1 85 ? 21.165 -17.673 -20.642 1.00 46.53 85 SER A O 1
ATOM 652 N N . GLN A 1 86 ? 21.529 -16.636 -18.700 1.00 54.28 86 GLN A N 1
ATOM 653 C CA . GLN A 1 86 ? 20.602 -15.518 -18.938 1.00 54.28 86 GLN A CA 1
ATOM 654 C C . GLN A 1 86 ? 21.057 -14.624 -20.114 1.00 54.28 86 GLN A C 1
ATOM 656 O O . GLN A 1 86 ? 20.252 -13.910 -20.729 1.00 54.28 86 GLN A O 1
ATOM 661 N N . PHE A 1 87 ? 22.347 -14.700 -20.437 1.00 60.84 87 PHE A N 1
ATOM 662 C CA . PHE A 1 87 ? 23.007 -14.076 -21.570 1.00 60.84 87 PHE A CA 1
ATOM 663 C C . PHE A 1 87 ? 23.524 -15.197 -22.480 1.00 60.84 87 PHE A C 1
ATOM 665 O O . PHE A 1 87 ? 24.403 -15.961 -22.098 1.00 60.84 87 PHE A O 1
ATOM 672 N N . SER A 1 88 ? 22.936 -15.329 -23.671 1.00 65.38 88 SER A N 1
ATOM 673 C CA . SER A 1 88 ? 23.440 -16.213 -24.735 1.00 65.38 88 SER A CA 1
ATOM 674 C C . SER A 1 88 ? 24.552 -15.560 -25.561 1.00 65.38 88 SER A C 1
ATOM 676 O O . SER A 1 88 ? 25.168 -16.220 -26.391 1.00 65.38 88 SER A O 1
ATOM 678 N N . ASP A 1 89 ? 24.771 -14.261 -25.356 1.00 79.75 89 ASP A N 1
ATOM 679 C CA . ASP A 1 89 ? 25.793 -13.452 -26.007 1.00 79.75 89 ASP A CA 1
ATOM 680 C C . ASP A 1 89 ? 27.014 -13.310 -25.071 1.00 79.75 89 ASP A C 1
ATOM 682 O O . ASP A 1 89 ? 26.860 -12.768 -23.968 1.00 79.75 89 ASP A O 1
ATOM 686 N N . PRO A 1 90 ? 28.213 -13.776 -25.479 1.00 84.75 90 PRO A N 1
ATOM 687 C CA . PRO A 1 90 ? 29.428 -13.683 -24.671 1.00 84.75 90 PRO A CA 1
ATOM 688 C C . PRO A 1 90 ? 29.867 -12.253 -24.327 1.00 84.75 90 PRO A C 1
ATOM 690 O O . PRO A 1 90 ? 30.473 -12.051 -23.277 1.00 84.75 90 PRO A O 1
ATOM 693 N N . ILE A 1 91 ? 29.578 -11.261 -25.178 1.00 86.75 91 ILE A N 1
ATOM 694 C CA . ILE A 1 91 ? 29.939 -9.855 -24.933 1.00 86.75 91 ILE A CA 1
ATOM 695 C C . ILE A 1 91 ? 29.083 -9.311 -23.789 1.00 86.75 91 ILE A C 1
ATOM 697 O O . ILE A 1 91 ? 29.592 -8.701 -22.847 1.00 86.75 91 ILE A O 1
ATOM 701 N N . VAL A 1 92 ? 27.782 -9.601 -23.832 1.00 84.69 92 VAL A N 1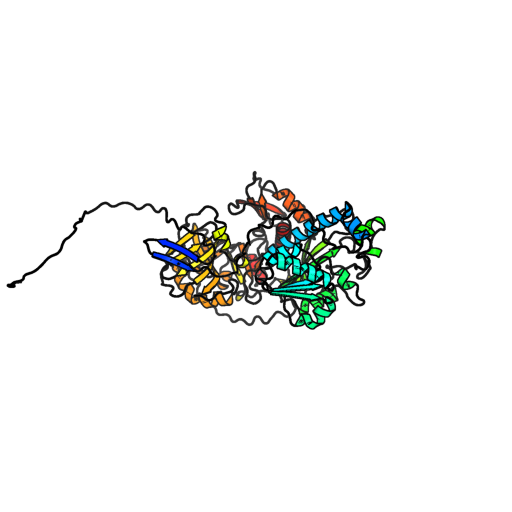
ATOM 702 C CA . VAL A 1 92 ? 26.827 -9.175 -22.804 1.00 84.69 92 VAL A CA 1
ATOM 703 C C . VAL A 1 92 ? 27.110 -9.876 -21.471 1.00 84.69 92 VAL A C 1
ATOM 705 O O . VAL A 1 92 ? 27.035 -9.237 -20.421 1.00 84.69 92 VAL A O 1
ATOM 708 N N . ASP A 1 93 ? 27.480 -11.161 -21.487 1.00 84.12 93 ASP A N 1
ATOM 709 C CA . ASP A 1 93 ? 27.869 -11.883 -20.269 1.00 84.12 93 ASP A CA 1
ATOM 710 C C . ASP A 1 93 ? 29.162 -11.319 -19.652 1.00 84.12 93 ASP A C 1
ATOM 712 O O . ASP A 1 93 ? 29.208 -11.039 -18.450 1.00 84.12 93 ASP A O 1
ATOM 716 N N . ALA A 1 94 ? 30.179 -11.040 -20.479 1.00 86.62 94 ALA A N 1
ATOM 717 C CA . ALA A 1 94 ? 31.420 -10.400 -20.046 1.00 86.62 94 ALA A CA 1
ATOM 718 C C . ALA A 1 94 ? 31.167 -9.014 -19.424 1.00 86.62 94 ALA A C 1
ATOM 720 O O . ALA A 1 94 ? 31.652 -8.736 -18.321 1.00 86.62 94 ALA A O 1
ATOM 721 N N . PHE A 1 95 ? 30.343 -8.173 -20.060 1.00 88.50 95 PHE A N 1
ATOM 722 C CA . PHE A 1 95 ? 29.924 -6.890 -19.489 1.00 88.50 95 PHE A CA 1
ATOM 723 C C . PHE A 1 95 ? 29.191 -7.077 -18.159 1.00 88.50 95 PHE A C 1
ATOM 725 O O . PHE A 1 95 ? 29.535 -6.436 -17.166 1.00 88.50 95 PHE A O 1
ATOM 732 N N . MET A 1 96 ? 28.226 -7.995 -18.088 1.00 84.12 96 MET A N 1
ATOM 733 C CA . MET A 1 96 ? 27.444 -8.236 -16.874 1.00 84.12 96 MET A CA 1
ATOM 734 C C . MET A 1 96 ? 28.240 -8.905 -15.744 1.00 84.12 96 MET A C 1
ATOM 736 O O . MET A 1 96 ? 27.734 -8.967 -14.617 1.00 84.12 96 MET A O 1
ATOM 740 N N . CYS A 1 97 ? 29.455 -9.385 -16.021 1.00 85.81 97 CYS A N 1
ATOM 741 C CA . CYS A 1 97 ? 30.432 -9.841 -15.034 1.00 85.81 97 CYS A CA 1
ATOM 742 C C . CYS A 1 97 ? 31.435 -8.747 -14.616 1.00 85.81 97 CYS A C 1
ATOM 744 O O . CYS A 1 97 ? 31.953 -8.822 -13.500 1.00 85.81 97 CYS A O 1
ATOM 746 N N . SER A 1 98 ? 31.670 -7.735 -15.461 1.00 86.94 98 SER A N 1
ATOM 747 C CA . SER A 1 98 ? 32.562 -6.590 -15.207 1.00 86.94 98 SER A CA 1
ATOM 748 C C . SER A 1 98 ? 32.080 -5.665 -14.076 1.00 86.94 98 SER A C 1
ATOM 750 O O . SER A 1 98 ? 30.918 -5.707 -13.673 1.00 86.94 98 SER A O 1
ATOM 752 N N . GLU A 1 99 ? 32.951 -4.784 -13.571 1.00 89.06 99 GLU A N 1
ATOM 753 C CA . GLU A 1 99 ? 32.617 -3.815 -12.511 1.00 89.06 99 GLU A CA 1
ATOM 754 C C . GLU A 1 99 ? 31.414 -2.897 -12.848 1.00 89.06 99 GLU A C 1
ATOM 756 O O . GLU A 1 99 ? 30.515 -2.786 -12.001 1.00 89.06 99 GLU A O 1
ATOM 761 N N . PRO A 1 100 ? 31.298 -2.309 -14.060 1.00 85.62 100 PRO A N 1
ATOM 762 C CA . PRO A 1 100 ? 30.073 -1.637 -14.503 1.00 85.62 100 PRO A CA 1
ATOM 763 C C . PRO A 1 100 ? 28.822 -2.523 -14.411 1.00 85.62 100 PRO A C 1
ATOM 765 O O . PRO A 1 100 ? 27.808 -2.101 -13.851 1.00 85.62 100 PRO A O 1
ATOM 768 N N . GLY A 1 101 ? 28.901 -3.777 -14.871 1.00 85.44 101 GLY A N 1
ATOM 769 C CA . GLY A 1 101 ? 27.796 -4.739 -14.806 1.00 85.44 101 GLY A CA 1
ATOM 770 C C . GLY A 1 101 ? 27.401 -5.125 -13.376 1.00 85.44 101 GLY A C 1
ATOM 771 O O . GLY A 1 101 ? 26.214 -5.194 -13.051 1.00 85.44 101 GLY A O 1
ATOM 772 N N . GLN A 1 102 ? 28.369 -5.310 -12.473 1.00 85.50 102 GLN A N 1
ATOM 773 C CA . GLN A 1 102 ? 28.090 -5.549 -11.050 1.00 85.50 102 GLN A CA 1
ATOM 774 C C . GLN A 1 102 ? 27.473 -4.316 -10.374 1.00 85.50 102 GLN A C 1
ATOM 776 O O . GLN A 1 102 ? 26.572 -4.449 -9.540 1.00 85.50 102 GLN A O 1
ATOM 781 N N . THR A 1 103 ? 27.908 -3.114 -10.758 1.00 85.88 103 THR A N 1
ATOM 782 C CA . THR A 1 103 ? 27.341 -1.846 -10.276 1.00 85.88 103 THR A CA 1
ATOM 783 C C . THR A 1 103 ? 25.893 -1.679 -10.735 1.00 85.88 103 THR A C 1
ATOM 785 O O . THR A 1 103 ? 25.032 -1.354 -9.913 1.00 85.88 103 THR A O 1
ATOM 788 N N . LEU A 1 104 ? 25.598 -1.997 -12.000 1.00 83.38 104 LEU A N 1
ATOM 789 C CA . LEU A 1 104 ? 24.242 -2.052 -12.548 1.00 83.38 104 LEU A CA 1
ATOM 790 C C . LEU A 1 104 ? 23.357 -3.016 -11.743 1.00 83.38 104 LEU A C 1
ATOM 792 O O . LEU A 1 104 ? 22.347 -2.591 -11.183 1.00 83.38 104 LEU A O 1
ATOM 796 N N . ARG A 1 105 ? 23.783 -4.278 -11.572 1.00 83.38 105 ARG A N 1
ATOM 797 C CA . ARG A 1 105 ? 23.066 -5.282 -10.755 1.00 83.38 105 ARG A CA 1
ATOM 798 C C . ARG A 1 105 ? 22.834 -4.805 -9.312 1.00 83.38 105 ARG A C 1
ATOM 800 O O . ARG A 1 105 ? 21.780 -5.071 -8.735 1.00 83.38 105 ARG A O 1
ATOM 807 N N . ARG A 1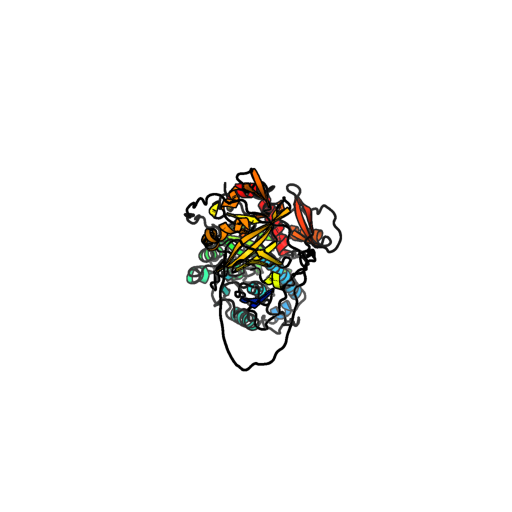 106 ? 23.801 -4.111 -8.694 1.00 84.56 106 ARG A N 1
ATOM 808 C CA . ARG A 1 106 ? 23.664 -3.564 -7.330 1.00 84.56 106 ARG A CA 1
ATOM 809 C C . ARG A 1 106 ? 22.617 -2.452 -7.267 1.00 84.56 106 ARG A C 1
ATOM 811 O O . ARG A 1 106 ? 21.800 -2.462 -6.349 1.00 84.56 106 ARG A O 1
ATOM 818 N N . ASN A 1 107 ? 22.633 -1.519 -8.216 1.00 84.62 107 ASN A N 1
ATOM 819 C CA . ASN A 1 107 ? 21.645 -0.442 -8.288 1.00 84.62 107 ASN A CA 1
ATOM 820 C C . ASN A 1 107 ? 20.238 -1.002 -8.557 1.00 84.62 107 ASN A C 1
ATOM 822 O O . ASN A 1 107 ? 19.290 -0.600 -7.889 1.00 84.62 107 ASN A O 1
ATOM 826 N N . GLU A 1 108 ? 20.117 -1.996 -9.442 1.00 85.44 108 GLU A N 1
ATOM 827 C CA . GLU A 1 108 ? 18.847 -2.658 -9.749 1.00 85.44 108 GLU A CA 1
ATOM 828 C C . GLU A 1 108 ? 18.239 -3.358 -8.519 1.00 85.44 108 GLU A C 1
ATOM 830 O O . GLU A 1 108 ? 17.043 -3.234 -8.263 1.00 85.44 108 GLU A O 1
ATOM 835 N N . ARG A 1 109 ? 19.056 -4.042 -7.700 1.00 86.06 109 ARG A N 1
ATOM 836 C CA . ARG A 1 109 ? 18.602 -4.639 -6.428 1.00 86.06 109 ARG A CA 1
ATOM 837 C C . ARG A 1 109 ? 18.095 -3.594 -5.435 1.00 86.06 109 ARG A C 1
ATOM 839 O O . ARG A 1 109 ? 17.083 -3.839 -4.786 1.00 86.06 109 ARG A O 1
ATOM 846 N N . ILE A 1 110 ? 18.778 -2.451 -5.319 1.00 87.38 110 ILE A N 1
ATOM 847 C CA . ILE A 1 110 ? 18.352 -1.341 -4.447 1.00 87.38 110 ILE A CA 1
ATOM 848 C C . ILE A 1 110 ? 17.003 -0.800 -4.932 1.00 87.38 110 ILE A C 1
ATOM 850 O O . ILE A 1 110 ? 16.055 -0.769 -4.154 1.00 87.38 110 ILE A O 1
ATOM 854 N N . TYR A 1 111 ? 16.893 -0.480 -6.225 1.00 90.69 111 TYR A N 1
ATOM 855 C CA . TYR A 1 111 ? 15.646 -0.056 -6.863 1.00 90.69 111 TYR A CA 1
ATOM 856 C C . TYR A 1 111 ? 14.501 -1.051 -6.593 1.00 90.69 111 TYR A C 1
ATOM 858 O O . TYR A 1 111 ? 13.466 -0.670 -6.047 1.00 90.69 111 TYR A O 1
ATOM 866 N N . ASN A 1 112 ? 14.713 -2.341 -6.886 1.00 90.12 112 ASN A N 1
ATOM 867 C CA . ASN A 1 112 ? 13.703 -3.388 -6.715 1.00 90.12 112 ASN A CA 1
ATOM 868 C C . ASN A 1 112 ? 13.277 -3.522 -5.239 1.00 90.12 112 ASN A C 1
ATOM 870 O O . ASN A 1 112 ? 12.094 -3.690 -4.948 1.00 90.12 112 ASN A O 1
ATOM 874 N N . ALA A 1 113 ? 14.220 -3.437 -4.293 1.00 90.44 113 ALA A N 1
ATOM 875 C CA . ALA A 1 113 ? 13.927 -3.512 -2.864 1.00 90.44 113 ALA A CA 1
ATOM 876 C C . ALA A 1 113 ? 13.102 -2.310 -2.376 1.00 90.44 113 ALA A C 1
ATOM 878 O O . ALA A 1 113 ? 12.080 -2.509 -1.715 1.00 90.44 113 ALA A O 1
ATOM 879 N N . THR A 1 114 ? 13.500 -1.087 -2.738 1.00 93.56 114 THR A N 1
ATOM 880 C CA . THR A 1 114 ? 12.775 0.146 -2.396 1.00 93.56 114 THR A CA 1
ATOM 881 C C . THR A 1 114 ? 11.374 0.153 -3.007 1.00 93.56 114 THR A C 1
ATOM 883 O O . THR A 1 114 ? 10.407 0.427 -2.297 1.00 93.56 114 THR A O 1
ATOM 886 N N . LEU A 1 115 ? 11.229 -0.236 -4.280 1.00 94.75 115 LEU A N 1
ATOM 887 C CA . LEU A 1 115 ? 9.926 -0.330 -4.940 1.00 94.75 115 LEU A CA 1
ATOM 888 C C . LEU A 1 115 ? 8.988 -1.308 -4.223 1.00 94.75 115 LEU A C 1
ATOM 890 O O . LEU A 1 115 ? 7.847 -0.959 -3.945 1.00 94.75 115 LEU A O 1
ATOM 894 N N . ARG A 1 116 ? 9.454 -2.505 -3.850 1.00 93.19 116 ARG A N 1
ATOM 895 C CA . ARG A 1 116 ? 8.617 -3.468 -3.111 1.00 93.19 116 ARG A CA 1
ATOM 896 C C . ARG A 1 116 ? 8.162 -2.955 -1.751 1.00 93.19 116 ARG A C 1
ATOM 898 O O . ARG A 1 116 ? 7.013 -3.157 -1.377 1.00 93.19 116 ARG A O 1
ATOM 905 N N . GLN A 1 117 ? 9.055 -2.300 -1.013 1.00 93.56 117 GLN A N 1
ATOM 906 C CA . GLN A 1 117 ? 8.732 -1.698 0.284 1.00 93.56 117 GLN A CA 1
ATOM 907 C C . GLN A 1 117 ? 7.667 -0.602 0.134 1.00 93.56 117 GLN A C 1
ATOM 909 O O . GLN A 1 117 ? 6.740 -0.538 0.937 1.00 93.56 117 GLN A O 1
ATOM 914 N N . PHE A 1 118 ? 7.752 0.198 -0.935 1.00 95.56 118 PHE A N 1
ATOM 915 C CA . PHE A 1 118 ? 6.719 1.164 -1.299 1.00 95.56 118 PHE A CA 1
ATOM 916 C C . PHE A 1 118 ? 5.389 0.465 -1.645 1.00 95.56 118 PHE A C 1
ATOM 918 O O . PHE A 1 118 ? 4.354 0.807 -1.071 1.00 95.56 118 PHE A O 1
ATOM 925 N N . ILE A 1 119 ? 5.416 -0.554 -2.518 1.00 94.69 119 ILE A N 1
ATOM 926 C CA . ILE A 1 119 ? 4.237 -1.342 -2.923 1.00 94.69 119 ILE A CA 1
ATOM 927 C C . ILE A 1 119 ? 3.507 -1.903 -1.695 1.00 94.69 119 ILE A C 1
ATOM 929 O O . ILE A 1 119 ? 2.305 -1.694 -1.562 1.00 94.69 119 ILE A O 1
ATOM 933 N N . TYR A 1 120 ? 4.219 -2.553 -0.764 1.00 90.44 120 TYR A N 1
ATOM 934 C CA . TYR A 1 120 ? 3.616 -3.138 0.445 1.00 90.44 120 TYR A CA 1
ATOM 935 C C . TYR A 1 120 ? 3.021 -2.103 1.409 1.00 90.44 120 TYR A C 1
ATOM 937 O O . TYR A 1 120 ? 2.186 -2.459 2.238 1.00 90.44 120 TYR A O 1
ATOM 945 N N . ARG A 1 121 ? 3.459 -0.840 1.346 1.00 91.19 121 ARG A N 1
ATOM 946 C CA . ARG A 1 121 ? 2.935 0.242 2.192 1.00 91.19 121 ARG A CA 1
ATOM 947 C C . ARG A 1 121 ? 1.681 0.889 1.586 1.00 91.19 121 ARG A C 1
ATOM 949 O O . ARG A 1 121 ? 0.794 1.268 2.350 1.00 91.19 121 ARG A O 1
ATOM 956 N N . ASN A 1 122 ? 1.617 0.967 0.251 1.00 92.94 122 ASN A N 1
ATOM 957 C CA . ASN A 1 122 ? 0.569 1.638 -0.531 1.00 92.94 122 ASN A CA 1
ATOM 958 C C . ASN A 1 122 ? -0.598 0.724 -0.955 1.00 92.94 122 ASN A C 1
ATOM 960 O O . ASN A 1 122 ? -1.744 1.171 -1.011 1.00 92.94 122 ASN A O 1
ATOM 964 N N . SER A 1 123 ? -0.318 -0.536 -1.303 1.00 90.56 123 SER A N 1
ATOM 965 C CA . SER A 1 123 ? -1.267 -1.436 -1.974 1.00 90.56 123 SER A CA 1
ATOM 966 C C . SER A 1 123 ? -1.400 -2.783 -1.269 1.00 90.56 123 SER A C 1
ATOM 968 O O . SER A 1 123 ? -0.415 -3.396 -0.857 1.00 90.56 123 SER A O 1
ATOM 970 N N . ARG A 1 124 ? -2.640 -3.279 -1.188 1.00 86.06 124 ARG A N 1
ATOM 971 C CA . ARG A 1 124 ? -2.945 -4.650 -0.766 1.00 86.06 124 ARG A CA 1
ATOM 972 C C . ARG A 1 124 ? -2.370 -5.621 -1.801 1.00 86.06 124 ARG A C 1
ATOM 974 O O . ARG A 1 124 ? -2.621 -5.449 -2.989 1.00 86.06 124 ARG A O 1
ATOM 981 N N . ILE A 1 125 ? -1.627 -6.631 -1.348 1.00 87.25 125 ILE A N 1
ATOM 982 C CA . ILE A 1 125 ? -1.117 -7.721 -2.202 1.00 87.25 125 ILE A CA 1
ATOM 983 C C . ILE A 1 125 ? -1.748 -9.066 -1.821 1.00 87.25 125 ILE A C 1
ATOM 985 O O . ILE A 1 125 ? -2.018 -9.883 -2.693 1.00 87.25 125 ILE A O 1
ATOM 989 N N . THR A 1 126 ? -2.050 -9.297 -0.542 1.00 82.00 126 THR A N 1
ATOM 990 C CA . THR A 1 126 ? -2.655 -10.554 -0.083 1.00 82.00 126 THR A CA 1
ATOM 991 C C . THR A 1 126 ? -4.104 -10.686 -0.546 1.00 82.00 126 THR A C 1
ATOM 993 O O . THR A 1 126 ? -4.962 -9.887 -0.153 1.00 82.00 126 THR A O 1
ATOM 996 N N . GLY A 1 127 ? -4.387 -11.726 -1.331 1.00 77.75 127 GLY A N 1
ATOM 997 C CA . GLY A 1 127 ? -5.711 -12.020 -1.879 1.00 77.75 127 GLY A CA 1
ATOM 998 C C . GLY A 1 127 ? -6.150 -11.121 -3.040 1.00 77.75 127 GLY A C 1
ATOM 999 O O . GLY A 1 127 ? -7.349 -10.962 -3.235 1.00 77.75 127 GLY A O 1
ATOM 1000 N N . VAL A 1 128 ?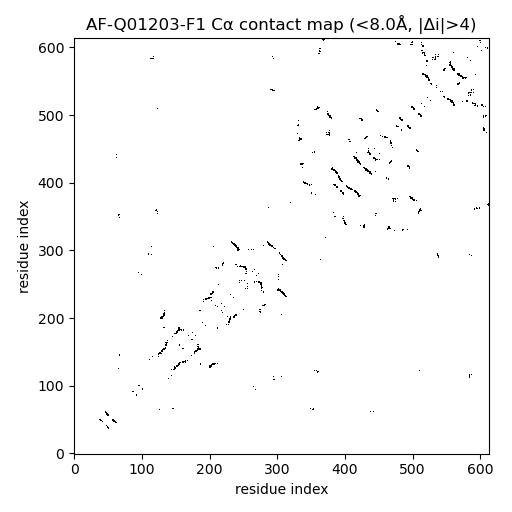 -5.218 -10.505 -3.780 1.00 85.94 128 VAL A N 1
ATOM 1001 C CA . VAL A 1 128 ? -5.538 -9.663 -4.955 1.00 85.94 128 VAL A CA 1
ATOM 1002 C C . VAL A 1 128 ? -5.113 -10.316 -6.273 1.00 85.94 128 VAL A C 1
ATOM 1004 O O . VAL A 1 128 ? -4.298 -11.241 -6.271 1.00 85.94 128 VAL A O 1
ATOM 1007 N N . ASN A 1 129 ? -5.626 -9.812 -7.396 1.00 92.62 129 ASN A N 1
ATOM 1008 C CA . ASN A 1 129 ? -5.215 -10.206 -8.743 1.00 92.62 129 ASN A CA 1
ATOM 1009 C C . ASN A 1 129 ? -4.077 -9.296 -9.237 1.00 92.62 129 ASN A C 1
ATOM 1011 O O . ASN A 1 129 ? -4.267 -8.084 -9.372 1.00 92.62 129 ASN A O 1
ATOM 1015 N N . LEU A 1 130 ? -2.909 -9.868 -9.544 1.00 96.88 130 LEU A N 1
ATOM 1016 C CA . LEU A 1 130 ? -1.739 -9.139 -10.052 1.00 96.88 130 LEU A CA 1
ATOM 1017 C C . LEU A 1 130 ? -1.504 -9.385 -11.548 1.00 96.88 130 LEU A C 1
ATOM 1019 O O . LEU A 1 130 ? -1.598 -10.520 -12.021 1.00 96.88 130 LEU A O 1
ATOM 1023 N N . LEU A 1 131 ? -1.081 -8.347 -12.267 1.00 98.19 131 LEU A N 1
ATOM 1024 C CA . LEU A 1 131 ? -0.525 -8.453 -13.617 1.00 98.19 131 LEU A CA 1
ATOM 1025 C C . LEU A 1 131 ? 0.915 -7.929 -13.631 1.00 98.19 131 LEU A C 1
ATOM 1027 O O . LEU A 1 131 ? 1.162 -6.774 -13.295 1.00 98.19 131 LEU A O 1
ATOM 1031 N N . PHE A 1 132 ? 1.859 -8.759 -14.065 1.00 97.62 132 PHE A N 1
ATOM 1032 C CA . PHE A 1 132 ? 3.218 -8.331 -14.392 1.00 97.62 132 PHE A CA 1
ATOM 1033 C C . PHE A 1 132 ? 3.354 -8.236 -15.908 1.00 97.62 132 PHE A C 1
ATOM 1035 O O . PHE A 1 132 ? 3.304 -9.257 -16.595 1.00 97.62 132 PHE A O 1
ATOM 1042 N N . VAL A 1 133 ? 3.540 -7.022 -16.417 1.00 96.75 133 VAL A N 1
ATOM 1043 C CA . VAL A 1 133 ? 3.785 -6.745 -17.836 1.00 96.75 133 VAL A CA 1
ATOM 1044 C C . VAL A 1 133 ? 5.296 -6.676 -18.053 1.00 96.75 133 VAL A C 1
ATOM 1046 O O . VAL A 1 133 ? 5.988 -6.010 -17.289 1.00 96.75 133 VAL A O 1
ATOM 1049 N N . GLY A 1 134 ? 5.822 -7.391 -19.053 1.00 93.69 134 GLY A N 1
ATOM 1050 C CA . GLY A 1 134 ? 7.270 -7.488 -19.282 1.00 93.69 134 GLY A CA 1
ATOM 1051 C C . GLY A 1 134 ? 8.007 -8.206 -18.144 1.00 93.69 134 GLY A C 1
ATOM 1052 O O . GLY A 1 134 ? 9.085 -7.788 -17.728 1.00 93.69 134 GLY A O 1
ATOM 1053 N N . SER A 1 135 ? 7.389 -9.252 -17.585 1.00 91.38 135 SER A N 1
ATOM 1054 C CA . SER A 1 135 ? 7.837 -9.910 -16.343 1.00 91.38 135 SER A CA 1
ATOM 1055 C C . SER A 1 135 ? 9.252 -10.519 -16.375 1.00 91.38 135 SER A C 1
ATOM 1057 O O . SER A 1 135 ? 9.873 -10.728 -15.323 1.00 91.38 135 SER A O 1
ATOM 1059 N N . GLY A 1 136 ? 9.778 -10.818 -17.564 1.00 89.00 136 GLY A N 1
ATOM 1060 C CA . GLY A 1 136 ? 11.083 -11.422 -17.773 1.00 89.00 136 GLY A CA 1
ATOM 1061 C C . GLY A 1 136 ? 11.260 -12.750 -17.029 1.00 89.00 136 GLY A C 1
ATOM 1062 O O . GLY A 1 136 ? 10.425 -13.649 -17.079 1.00 89.00 136 GLY A O 1
ATOM 1063 N N . ALA A 1 137 ? 12.408 -12.894 -16.363 1.00 85.81 137 ALA A N 1
ATOM 1064 C CA . ALA A 1 137 ? 12.754 -14.060 -15.541 1.00 85.81 137 ALA A CA 1
ATOM 1065 C C . ALA A 1 137 ? 13.163 -13.649 -14.112 1.00 85.81 137 ALA A C 1
ATOM 1067 O O . ALA A 1 137 ? 14.053 -14.249 -13.505 1.00 85.81 137 ALA A O 1
ATOM 1068 N N . SER A 1 138 ? 12.581 -12.560 -13.597 1.00 81.44 138 SER A N 1
ATOM 1069 C CA . SER A 1 138 ? 13.072 -11.905 -12.383 1.00 81.44 138 SER A CA 1
ATOM 1070 C C . SER A 1 138 ? 12.684 -12.648 -11.098 1.00 81.44 138 SER A C 1
ATOM 1072 O O . SER A 1 138 ? 11.540 -12.609 -10.647 1.00 81.44 138 SER A O 1
ATOM 1074 N N . LYS A 1 139 ? 13.680 -13.262 -10.444 1.00 79.56 139 LYS A N 1
ATOM 1075 C CA . LYS A 1 139 ? 13.537 -13.920 -9.127 1.00 79.56 139 LYS A CA 1
ATOM 1076 C C . LYS A 1 139 ? 13.159 -12.929 -8.007 1.00 79.56 139 LYS A C 1
ATOM 1078 O O . LYS A 1 139 ? 12.631 -13.328 -6.975 1.00 79.56 139 LYS A O 1
ATOM 1083 N N . GLU A 1 140 ? 13.355 -11.628 -8.220 1.00 79.00 140 GLU A N 1
ATOM 1084 C CA . GLU A 1 140 ? 12.969 -10.570 -7.277 1.00 79.00 140 GLU A CA 1
ATOM 1085 C C . GLU A 1 140 ? 11.442 -10.497 -7.056 1.00 79.00 140 GLU A C 1
ATOM 1087 O O . GLU A 1 140 ? 10.995 -10.143 -5.959 1.00 79.00 140 GLU A O 1
ATOM 1092 N N . ILE A 1 141 ? 10.639 -10.906 -8.050 1.00 84.19 141 ILE A N 1
ATOM 1093 C CA . ILE A 1 141 ? 9.167 -10.941 -7.975 1.00 84.19 141 ILE A CA 1
ATOM 1094 C C . ILE A 1 141 ? 8.669 -11.930 -6.909 1.00 84.19 141 ILE A C 1
ATOM 1096 O O . ILE A 1 141 ? 7.636 -11.701 -6.283 1.00 84.19 141 ILE A O 1
ATOM 1100 N N . MET A 1 142 ? 9.426 -12.995 -6.625 1.00 83.56 142 MET A N 1
ATOM 1101 C CA . MET A 1 142 ? 9.040 -14.047 -5.670 1.00 83.56 142 MET A CA 1
ATOM 1102 C C . MET A 1 142 ? 8.757 -13.496 -4.267 1.00 83.56 142 MET A C 1
ATOM 1104 O O . MET A 1 142 ? 7.952 -14.048 -3.525 1.00 83.56 142 MET A O 1
ATOM 1108 N N . SER A 1 143 ? 9.391 -12.381 -3.900 1.00 84.62 143 SER A N 1
ATOM 1109 C CA . SER A 1 143 ? 9.124 -11.711 -2.627 1.00 84.62 143 SER A CA 1
ATOM 1110 C C . SER A 1 143 ? 7.744 -11.041 -2.561 1.00 84.62 143 SER A C 1
ATOM 1112 O O . SER A 1 143 ? 7.176 -10.996 -1.474 1.00 84.62 143 SER A O 1
ATOM 1114 N N . ILE A 1 144 ? 7.184 -10.593 -3.694 1.00 88.38 144 ILE A N 1
ATOM 1115 C CA . ILE A 1 144 ? 5.799 -10.099 -3.796 1.00 88.38 144 ILE A CA 1
ATOM 1116 C C . ILE A 1 144 ? 4.830 -11.283 -3.719 1.00 88.38 144 ILE A C 1
ATOM 1118 O O . ILE A 1 144 ? 3.852 -11.224 -2.982 1.00 88.38 144 ILE A O 1
ATOM 1122 N N . LEU A 1 145 ? 5.142 -12.390 -4.404 1.00 85.94 145 LEU A N 1
ATOM 1123 C CA . LEU A 1 145 ? 4.339 -13.620 -4.363 1.00 85.94 145 LEU A CA 1
ATOM 1124 C C . LEU A 1 145 ? 4.208 -14.202 -2.947 1.00 85.94 145 LEU A C 1
ATOM 1126 O O . LEU A 1 145 ? 3.151 -14.712 -2.599 1.00 85.94 145 LEU A O 1
ATOM 1130 N N . ARG A 1 146 ? 5.231 -14.069 -2.090 1.00 83.69 146 ARG A N 1
ATOM 1131 C CA . ARG A 1 146 ? 5.155 -14.487 -0.674 1.00 83.69 146 ARG A CA 1
ATOM 1132 C C . ARG A 1 146 ? 4.066 -13.777 0.135 1.00 83.69 146 ARG A C 1
ATOM 1134 O O . ARG A 1 146 ? 3.649 -14.320 1.148 1.00 83.69 146 ARG A O 1
ATOM 1141 N N . ARG A 1 147 ? 3.559 -12.625 -0.325 1.00 81.38 147 ARG A N 1
ATOM 1142 C CA . ARG A 1 147 ? 2.384 -11.968 0.272 1.00 81.38 147 ARG A CA 1
ATOM 1143 C C . ARG A 1 147 ? 1.061 -12.678 -0.052 1.00 81.38 147 ARG A C 1
ATOM 1145 O O . ARG A 1 147 ? 0.022 -12.185 0.369 1.00 81.38 147 ARG A O 1
ATOM 1152 N N . MET A 1 148 ? 1.077 -13.791 -0.788 1.00 79.25 148 MET A N 1
ATOM 1153 C CA . MET A 1 148 ? -0.087 -14.608 -1.162 1.00 79.25 148 MET A CA 1
ATOM 1154 C C . MET A 1 148 ? -1.189 -13.821 -1.907 1.00 79.25 148 MET A C 1
ATOM 1156 O O . MET A 1 148 ? -2.304 -13.674 -1.397 1.00 79.25 148 MET A O 1
ATOM 1160 N N . PRO A 1 149 ? -0.906 -13.270 -3.107 1.00 84.94 149 PRO A N 1
ATOM 1161 C CA . PRO A 1 149 ? -1.954 -12.820 -4.027 1.00 84.94 149 PRO A CA 1
ATOM 1162 C C . PRO A 1 149 ? -2.882 -13.982 -4.409 1.00 84.94 149 PRO A C 1
ATOM 1164 O O . PRO A 1 149 ? -2.468 -15.138 -4.393 1.00 84.94 149 PRO A O 1
ATOM 1167 N N . GLN A 1 150 ? -4.132 -13.675 -4.762 1.00 82.75 150 GLN A N 1
ATOM 1168 C CA . GLN A 1 150 ? -5.104 -14.689 -5.183 1.00 82.75 150 GLN A CA 1
ATOM 1169 C C . GLN A 1 150 ? -4.715 -15.276 -6.544 1.00 82.75 150 GLN A C 1
ATOM 1171 O O . GLN A 1 150 ? -4.675 -16.494 -6.712 1.00 82.75 150 GLN A O 1
ATOM 1176 N N . SER A 1 151 ? -4.424 -14.399 -7.506 1.00 90.81 151 SER A N 1
ATOM 1177 C CA . SER A 1 151 ? -3.991 -14.788 -8.845 1.00 90.81 151 SER A CA 1
ATOM 1178 C C . SER A 1 151 ? -2.902 -13.860 -9.374 1.00 90.81 151 SER A C 1
ATOM 1180 O O . SER A 1 151 ? -2.810 -12.690 -8.988 1.00 90.81 151 SER A O 1
ATOM 1182 N N . VAL A 1 152 ? -2.058 -14.381 -10.263 1.00 95.56 152 VAL A N 1
ATOM 1183 C CA . VAL A 1 152 ? -0.966 -13.639 -10.896 1.00 95.56 152 VAL A CA 1
ATOM 1184 C C . VAL A 1 152 ? -0.868 -14.010 -12.368 1.00 95.56 152 VAL A C 1
ATOM 1186 O O . VAL A 1 152 ? -0.705 -15.175 -12.720 1.00 95.56 152 VAL A O 1
ATOM 1189 N N . THR A 1 153 ? -0.927 -13.015 -13.250 1.00 97.56 153 THR A N 1
ATOM 1190 C CA . THR A 1 153 ? -0.620 -13.187 -14.675 1.00 97.56 153 THR A CA 1
ATOM 1191 C C . THR A 1 153 ? 0.759 -12.609 -14.986 1.00 97.56 153 THR A C 1
ATOM 1193 O O . THR A 1 153 ? 1.012 -11.427 -14.765 1.00 97.56 153 THR A O 1
ATOM 1196 N N . PHE A 1 154 ? 1.645 -13.449 -15.517 1.00 97.69 154 PHE A N 1
ATOM 1197 C CA . PHE A 1 154 ? 2.946 -13.069 -16.060 1.00 97.69 154 PHE A CA 1
ATOM 1198 C C . PHE A 1 154 ? 2.847 -12.927 -17.576 1.00 97.69 154 PHE A C 1
ATOM 1200 O O . PHE A 1 154 ? 2.734 -13.929 -18.283 1.00 97.69 154 PHE A O 1
ATOM 1207 N N . LEU A 1 155 ? 2.880 -11.690 -18.065 1.00 96.88 155 LEU A N 1
ATOM 1208 C CA . LEU A 1 155 ? 2.833 -11.340 -19.480 1.00 96.88 155 LEU A CA 1
ATOM 1209 C C . LEU A 1 155 ? 4.238 -10.956 -19.952 1.00 96.88 155 LEU A C 1
ATOM 1211 O O . LEU A 1 155 ? 4.871 -10.062 -19.387 1.00 96.88 155 LEU A O 1
ATOM 1215 N N . ASP A 1 156 ? 4.744 -11.646 -20.969 1.00 96.06 156 ASP A N 1
ATOM 1216 C CA . ASP A 1 156 ? 6.039 -11.353 -21.587 1.00 96.06 156 ASP A CA 1
ATOM 1217 C C . ASP A 1 156 ? 6.081 -11.899 -23.019 1.00 96.06 156 ASP A C 1
ATOM 1219 O O . ASP A 1 156 ? 5.531 -12.963 -23.298 1.00 96.06 156 ASP A O 1
ATOM 1223 N N . ILE A 1 157 ? 6.785 -11.224 -23.927 1.00 93.31 157 ILE A N 1
ATOM 1224 C CA . ILE A 1 157 ? 6.949 -11.700 -25.309 1.00 93.31 157 ILE A CA 1
ATOM 1225 C C . ILE A 1 157 ? 7.902 -12.911 -25.400 1.00 93.31 157 ILE A C 1
ATOM 1227 O O . ILE A 1 157 ? 7.875 -13.672 -26.368 1.00 93.31 157 ILE A O 1
ATOM 1231 N N . SER A 1 158 ? 8.749 -13.127 -24.389 1.00 91.56 158 SER A N 1
ATOM 1232 C CA . SER A 1 158 ? 9.734 -14.204 -24.326 1.00 91.56 158 SER A CA 1
ATOM 1233 C C . SER A 1 158 ? 9.212 -15.422 -23.558 1.00 91.56 158 SER A C 1
ATOM 1235 O O . SER A 1 158 ? 9.363 -15.548 -22.340 1.00 91.56 158 SER A O 1
ATOM 1237 N N . SER A 1 159 ? 8.709 -16.414 -24.297 1.00 93.06 159 SER A N 1
ATOM 1238 C CA . SER A 1 159 ? 8.358 -17.738 -23.753 1.00 93.06 159 SER A CA 1
ATOM 1239 C C . SER A 1 159 ? 9.513 -18.394 -22.974 1.00 93.06 159 SER A C 1
ATOM 1241 O O . SER A 1 159 ? 9.290 -19.039 -21.949 1.00 93.06 159 SER A O 1
ATOM 1243 N N . ALA A 1 160 ? 10.762 -18.180 -23.401 1.00 89.31 160 ALA A N 1
ATOM 1244 C CA . ALA A 1 160 ? 11.957 -18.659 -22.708 1.00 89.31 160 ALA A CA 1
ATOM 1245 C C . ALA A 1 160 ? 12.186 -17.972 -21.347 1.00 89.31 160 ALA A C 1
ATOM 1247 O O . ALA A 1 160 ? 12.668 -18.613 -20.411 1.00 89.31 160 ALA A O 1
ATOM 1248 N N . ALA A 1 161 ? 11.841 -16.687 -21.209 1.00 88.56 161 ALA A N 1
ATOM 1249 C CA . ALA A 1 161 ? 11.909 -15.987 -19.929 1.00 88.56 161 ALA A CA 1
ATOM 1250 C C . ALA A 1 161 ? 10.823 -16.488 -18.964 1.00 88.56 161 ALA A C 1
ATOM 1252 O O . ALA A 1 161 ? 11.155 -16.895 -17.849 1.00 88.56 161 ALA A O 1
ATOM 1253 N N . LEU A 1 162 ? 9.579 -16.603 -19.442 1.00 91.38 162 LEU A N 1
ATOM 1254 C CA . LEU A 1 162 ? 8.450 -17.147 -18.676 1.00 91.38 162 LEU A CA 1
ATOM 1255 C C . LEU A 1 162 ? 8.692 -18.589 -18.211 1.00 91.38 162 LEU A C 1
ATOM 1257 O O . LEU A 1 162 ? 8.373 -18.929 -17.075 1.00 91.38 162 LEU A O 1
ATOM 1261 N N . ASN A 1 163 ? 9.294 -19.440 -19.047 1.00 90.56 163 ASN A N 1
ATOM 1262 C CA . ASN A 1 163 ? 9.639 -20.810 -18.658 1.00 90.56 163 ASN A CA 1
ATOM 1263 C C . ASN A 1 163 ? 10.696 -20.843 -17.534 1.00 90.56 163 ASN A C 1
ATOM 1265 O O . ASN A 1 163 ? 10.561 -21.636 -16.605 1.00 90.56 163 ASN A O 1
ATOM 1269 N N . ARG A 1 164 ? 11.709 -19.960 -17.560 1.00 88.44 164 ARG A N 1
ATOM 1270 C CA . ARG A 1 164 ? 12.678 -19.828 -16.450 1.00 88.44 164 ARG A CA 1
ATOM 1271 C C . ARG A 1 164 ? 12.028 -19.292 -15.173 1.00 88.44 164 ARG A C 1
ATOM 1273 O O . ARG A 1 164 ? 12.342 -19.779 -14.089 1.00 88.44 164 ARG A O 1
ATOM 1280 N N . LEU A 1 165 ? 11.122 -18.318 -15.297 1.00 89.56 165 LEU A N 1
ATOM 1281 C CA . LEU A 1 165 ? 10.361 -17.782 -14.167 1.00 89.56 165 LEU A CA 1
ATOM 1282 C C . LEU A 1 165 ? 9.500 -18.872 -13.515 1.00 89.56 165 LEU A C 1
ATOM 1284 O O . LEU A 1 165 ? 9.541 -19.023 -12.297 1.00 89.56 165 LEU A O 1
ATOM 1288 N N . ARG A 1 166 ? 8.808 -19.681 -14.329 1.00 89.44 166 ARG A N 1
ATOM 1289 C CA . ARG A 1 166 ? 8.003 -20.822 -13.877 1.00 89.44 166 ARG A CA 1
ATOM 1290 C C . ARG A 1 166 ? 8.827 -21.823 -13.075 1.00 89.44 166 ARG A C 1
ATOM 1292 O O . ARG A 1 166 ? 8.500 -22.073 -11.923 1.00 89.44 166 ARG A O 1
ATOM 1299 N N . VAL A 1 167 ? 9.951 -22.293 -13.624 1.00 87.12 167 VAL A N 1
ATOM 1300 C CA . VAL A 1 167 ? 10.857 -23.225 -12.924 1.00 87.12 167 VAL A CA 1
ATOM 1301 C C . VAL A 1 167 ? 11.335 -22.658 -11.581 1.00 87.12 167 VAL A C 1
ATOM 1303 O O . VAL A 1 167 ? 11.402 -23.393 -10.599 1.00 87.12 167 VAL A O 1
ATOM 1306 N N . ALA A 1 168 ? 11.637 -21.357 -11.503 1.00 84.44 168 ALA A N 1
ATOM 1307 C CA . ALA A 1 168 ? 12.026 -20.725 -10.242 1.00 84.44 168 ALA A CA 1
ATOM 1308 C C . ALA A 1 168 ? 10.871 -20.678 -9.223 1.00 84.44 168 ALA A C 1
ATOM 1310 O O . ALA A 1 168 ? 11.086 -20.972 -8.047 1.00 84.44 168 ALA A O 1
ATOM 1311 N N . ILE A 1 169 ? 9.658 -20.326 -9.662 1.00 81.19 169 ILE A N 1
ATOM 1312 C CA . ILE A 1 169 ? 8.452 -20.270 -8.823 1.00 81.19 169 ILE A CA 1
ATOM 1313 C C . ILE A 1 169 ? 8.083 -21.667 -8.309 1.00 81.19 169 ILE A C 1
ATOM 1315 O O . ILE A 1 169 ? 7.927 -21.836 -7.097 1.00 81.19 169 ILE A O 1
ATOM 1319 N N . ASP A 1 170 ? 8.051 -22.674 -9.181 1.00 80.44 170 ASP A N 1
ATOM 1320 C CA . ASP A 1 170 ? 7.756 -24.065 -8.820 1.00 80.44 170 ASP A CA 1
ATOM 1321 C C . ASP A 1 170 ? 8.776 -24.614 -7.814 1.00 80.44 170 ASP A C 1
ATOM 1323 O O . ASP A 1 170 ? 8.400 -25.174 -6.784 1.00 80.44 170 ASP A O 1
ATOM 1327 N N . ALA A 1 171 ? 10.072 -24.355 -8.030 1.00 78.56 171 ALA A N 1
ATOM 1328 C CA . ALA A 1 171 ? 11.139 -24.743 -7.102 1.00 78.56 171 ALA A CA 1
ATOM 1329 C C . ALA A 1 171 ? 11.048 -24.065 -5.717 1.00 78.56 171 ALA A C 1
ATOM 1331 O O . ALA A 1 171 ? 11.723 -24.493 -4.781 1.00 78.56 171 ALA A O 1
ATOM 1332 N N . SER A 1 172 ? 10.230 -23.018 -5.571 1.00 74.75 172 SER A N 1
ATOM 1333 C CA . SER A 1 172 ? 9.951 -22.355 -4.290 1.00 74.75 172 SER A CA 1
ATOM 1334 C C . SER A 1 172 ? 8.620 -22.753 -3.643 1.00 74.75 172 SER A C 1
ATOM 1336 O O . SER A 1 172 ? 8.322 -22.275 -2.552 1.00 74.75 172 SER A O 1
ATOM 1338 N N . GLY A 1 173 ? 7.811 -23.591 -4.305 1.00 75.69 173 GLY A N 1
ATOM 1339 C CA . GLY A 1 173 ? 6.477 -23.993 -3.843 1.00 75.69 173 GLY A CA 1
ATOM 1340 C C . GLY A 1 173 ? 5.391 -22.913 -3.958 1.00 75.69 173 GLY A C 1
ATOM 1341 O O . GLY A 1 173 ? 4.245 -23.165 -3.595 1.00 75.69 173 GLY A O 1
ATOM 1342 N N . LEU A 1 174 ? 5.713 -21.723 -4.479 1.00 76.81 174 LEU A N 1
ATOM 1343 C CA . LEU A 1 174 ? 4.785 -20.585 -4.556 1.00 76.81 174 LEU A CA 1
ATOM 1344 C C . LEU A 1 174 ? 3.663 -20.760 -5.596 1.00 76.81 174 LEU A C 1
ATOM 1346 O O . LEU A 1 174 ? 2.689 -20.019 -5.548 1.00 76.81 174 LEU A O 1
ATOM 1350 N N . SER A 1 175 ? 3.758 -21.741 -6.496 1.00 77.56 175 SER A N 1
ATOM 1351 C CA . SER A 1 175 ? 2.679 -22.120 -7.422 1.00 77.56 175 SER A CA 1
ATOM 1352 C C . SER A 1 175 ? 1.615 -23.042 -6.813 1.00 77.56 175 SER A C 1
ATOM 1354 O O . SER A 1 175 ? 0.597 -23.280 -7.451 1.00 77.56 175 SER A O 1
ATOM 1356 N N . ALA A 1 176 ? 1.805 -23.552 -5.589 1.00 73.06 176 ALA A N 1
ATOM 1357 C CA . ALA A 1 176 ? 0.790 -24.368 -4.916 1.00 73.06 176 ALA A CA 1
ATOM 1358 C C . ALA A 1 176 ? -0.364 -23.549 -4.282 1.00 73.06 176 ALA A C 1
ATOM 1360 O O . ALA A 1 176 ? -1.506 -23.990 -4.400 1.00 73.06 176 ALA A O 1
ATOM 1361 N N . PRO A 1 177 ? -0.129 -22.388 -3.623 1.00 74.94 177 PRO A N 1
ATOM 1362 C CA . PRO A 1 177 ? -1.205 -21.576 -3.038 1.00 74.94 177 PRO A CA 1
ATOM 1363 C C . PRO A 1 177 ? -1.714 -20.415 -3.918 1.00 74.94 177 PRO A C 1
ATOM 1365 O O . PRO A 1 177 ? -2.625 -19.713 -3.487 1.00 74.94 177 PRO A O 1
ATOM 1368 N N . ILE A 1 178 ? -1.139 -20.174 -5.103 1.00 78.06 178 ILE A N 1
ATOM 1369 C CA . ILE A 1 178 ? -1.446 -19.016 -5.969 1.00 78.06 178 ILE A CA 1
ATOM 1370 C C . ILE A 1 178 ? -1.884 -19.512 -7.352 1.00 78.06 178 ILE A C 1
ATOM 1372 O O . ILE A 1 178 ? -1.205 -20.353 -7.939 1.00 78.06 178 ILE A O 1
ATOM 1376 N N . ASP A 1 179 ? -2.958 -18.951 -7.916 1.00 87.31 179 ASP A N 1
ATOM 1377 C CA . ASP A 1 179 ? -3.322 -19.183 -9.322 1.00 87.31 179 ASP A CA 1
ATOM 1378 C C . ASP A 1 179 ? -2.384 -18.394 -10.255 1.00 87.31 179 ASP A C 1
ATOM 1380 O O . ASP A 1 179 ? -2.433 -17.163 -10.303 1.00 87.31 179 ASP A O 1
ATOM 1384 N N . ILE A 1 180 ? -1.490 -19.081 -10.975 1.00 92.12 180 ILE A N 1
ATOM 1385 C CA . ILE A 1 180 ? -0.458 -18.438 -11.802 1.00 92.12 180 ILE A CA 1
ATOM 1386 C C . ILE A 1 180 ? -0.648 -18.748 -13.291 1.00 92.12 180 ILE A C 1
ATOM 1388 O O . ILE A 1 180 ? -0.439 -19.867 -13.758 1.00 92.12 180 ILE A O 1
ATOM 1392 N N . SER A 1 181 ? -0.937 -17.700 -14.065 1.00 95.38 181 SER A N 1
ATOM 1393 C CA . SER A 1 181 ? -0.989 -17.716 -15.531 1.00 95.38 181 SER A CA 1
ATOM 1394 C C . SER A 1 181 ? 0.324 -17.212 -16.145 1.00 95.38 181 SER A C 1
ATOM 1396 O O . SER A 1 181 ? 0.834 -16.166 -15.746 1.00 95.38 181 SER A O 1
ATOM 1398 N N . TYR A 1 182 ? 0.828 -17.885 -17.185 1.00 96.25 182 TYR A N 1
ATOM 1399 C CA . TYR A 1 182 ? 1.960 -17.418 -18.002 1.00 96.25 182 TYR A CA 1
ATOM 1400 C C . TYR A 1 182 ? 1.486 -17.156 -19.434 1.00 96.25 182 TYR A C 1
ATOM 1402 O O . TYR A 1 182 ? 1.016 -18.075 -20.101 1.00 96.25 182 TYR A O 1
ATOM 1410 N N . VAL A 1 183 ? 1.624 -15.921 -19.913 1.00 96.81 183 VAL A N 1
ATOM 1411 C CA . VAL A 1 183 ? 1.132 -15.469 -21.219 1.00 96.81 183 VAL A CA 1
ATOM 1412 C C . VAL A 1 183 ? 2.312 -15.026 -22.079 1.00 96.81 183 VAL A C 1
ATOM 1414 O O . VAL A 1 183 ? 2.882 -13.957 -21.870 1.00 96.81 183 VAL A O 1
ATOM 1417 N N . ALA A 1 184 ? 2.669 -15.865 -23.054 1.00 96.69 184 ALA A N 1
ATOM 1418 C CA . ALA A 1 184 ? 3.694 -15.570 -24.049 1.00 96.69 184 ALA A CA 1
ATOM 1419 C C . ALA A 1 184 ? 3.085 -14.754 -25.205 1.00 96.69 184 ALA A C 1
ATOM 1421 O O . ALA A 1 184 ? 2.637 -15.329 -26.195 1.00 96.69 184 ALA A O 1
ATOM 1422 N N . SER A 1 185 ? 3.003 -13.431 -25.051 1.00 95.31 185 SER A N 1
ATOM 1423 C CA . SER A 1 185 ? 2.360 -12.531 -26.019 1.00 95.31 185 SER A CA 1
ATOM 1424 C C . SER A 1 185 ? 2.980 -11.133 -25.993 1.00 95.31 185 SER A C 1
ATOM 1426 O O . SER A 1 185 ? 3.700 -10.773 -25.060 1.00 95.31 185 SER A O 1
ATOM 1428 N N . ASP A 1 186 ? 2.694 -10.336 -27.020 1.00 93.56 186 ASP A N 1
ATOM 1429 C CA . ASP A 1 186 ? 2.948 -8.902 -26.966 1.00 93.56 186 ASP A CA 1
ATOM 1430 C C . ASP A 1 186 ? 2.016 -8.229 -25.955 1.00 93.56 186 ASP A C 1
ATOM 1432 O O . ASP A 1 186 ? 0.828 -8.544 -25.869 1.00 93.56 186 ASP A O 1
ATOM 1436 N N . ALA A 1 187 ? 2.559 -7.285 -25.187 1.00 94.69 187 ALA A N 1
ATOM 1437 C CA . ALA A 1 187 ? 1.806 -6.643 -24.123 1.00 94.69 187 ALA A CA 1
ATOM 1438 C C . ALA A 1 187 ? 0.645 -5.789 -24.650 1.00 94.69 187 ALA A C 1
ATOM 1440 O O . ALA A 1 187 ? -0.452 -5.858 -24.101 1.00 94.69 187 ALA A O 1
ATOM 1441 N N . THR A 1 188 ? 0.867 -5.006 -25.710 1.00 92.81 188 THR A N 1
ATOM 1442 C CA . THR A 1 188 ? -0.166 -4.111 -26.251 1.00 92.81 188 THR A CA 1
ATOM 1443 C C . THR A 1 188 ? -1.276 -4.902 -26.930 1.00 92.81 188 THR A C 1
ATOM 1445 O O . THR A 1 188 ? -2.452 -4.669 -26.664 1.00 92.81 188 THR A O 1
ATOM 1448 N N . GLU A 1 189 ? -0.901 -5.900 -27.727 1.00 92.81 189 GLU A N 1
ATOM 1449 C CA . GLU A 1 189 ? -1.829 -6.796 -28.417 1.00 92.81 189 GLU A CA 1
ATOM 1450 C C . GLU A 1 189 ? -2.726 -7.547 -27.425 1.00 92.81 189 GLU A C 1
ATOM 1452 O O . GLU A 1 189 ? -3.946 -7.563 -27.583 1.00 92.81 189 GLU A O 1
ATOM 1457 N N . TRP A 1 190 ? -2.144 -8.105 -26.357 1.00 95.19 190 TRP A N 1
ATOM 1458 C CA . TRP A 1 190 ? -2.897 -8.839 -25.343 1.00 95.19 190 TRP A CA 1
ATOM 1459 C C . TRP A 1 190 ? -3.838 -7.937 -24.534 1.00 95.19 190 TRP A C 1
ATOM 1461 O O . TRP A 1 190 ? -5.011 -8.274 -24.383 1.00 95.19 190 TRP A O 1
ATOM 1471 N N . LEU A 1 191 ? -3.367 -6.779 -24.053 1.00 95.25 191 LEU A N 1
ATOM 1472 C CA . LEU A 1 191 ? -4.171 -5.835 -23.258 1.00 95.25 191 LEU A CA 1
ATOM 1473 C C . LEU A 1 191 ? -5.391 -5.283 -24.017 1.00 95.25 191 LEU A C 1
ATOM 1475 O O . LEU A 1 191 ? -6.438 -5.043 -23.417 1.00 95.25 191 LEU A O 1
ATOM 1479 N N . HIS A 1 192 ? -5.271 -5.104 -25.335 1.00 93.19 192 HIS A N 1
ATOM 1480 C CA . HIS A 1 192 ? -6.359 -4.628 -26.200 1.00 93.19 192 HIS A CA 1
ATOM 1481 C C . HIS A 1 192 ? -7.228 -5.751 -26.791 1.00 93.19 192 HIS A C 1
ATOM 1483 O O . HIS A 1 192 ? -8.151 -5.463 -27.549 1.00 93.19 192 HIS A O 1
ATOM 1489 N N . THR A 1 193 ? -6.962 -7.021 -26.455 1.00 91.19 193 THR A N 1
ATOM 1490 C CA . THR A 1 193 ? -7.746 -8.178 -26.923 1.00 91.19 193 THR A CA 1
ATOM 1491 C C . THR A 1 193 ? -8.070 -9.151 -25.778 1.00 91.19 193 THR A C 1
ATOM 1493 O O . THR A 1 193 ? -8.969 -8.893 -24.984 1.00 91.19 193 THR A O 1
ATOM 1496 N N . THR A 1 194 ? -7.343 -10.265 -25.653 1.00 85.75 194 THR A N 1
ATOM 1497 C CA . THR A 1 194 ? -7.601 -11.359 -24.698 1.00 85.75 194 THR A CA 1
ATOM 1498 C C . THR A 1 194 ? -7.536 -10.923 -23.229 1.00 85.75 194 THR A C 1
ATOM 1500 O O . THR A 1 194 ? -8.147 -11.551 -22.368 1.00 85.75 194 THR A O 1
ATOM 1503 N N . GLY A 1 195 ? -6.802 -9.854 -22.916 1.00 79.38 195 GLY A N 1
ATOM 1504 C CA . GLY A 1 195 ? -6.686 -9.322 -21.561 1.00 79.38 195 GLY A CA 1
ATOM 1505 C C . GLY A 1 195 ? -7.998 -8.770 -21.002 1.00 79.38 195 GLY A C 1
ATOM 1506 O O . GLY A 1 195 ? -8.188 -8.832 -19.792 1.00 79.38 195 GLY A O 1
ATOM 1507 N N . GLN A 1 196 ? -8.914 -8.299 -21.858 1.00 83.44 196 GLN A N 1
ATOM 1508 C CA . GLN A 1 196 ? -10.164 -7.629 -21.460 1.00 83.44 196 GLN A CA 1
ATOM 1509 C C . GLN A 1 196 ? -11.148 -8.537 -20.699 1.00 83.44 196 GLN A C 1
ATOM 1511 O O . GLN A 1 196 ? -12.031 -8.048 -20.001 1.00 83.44 196 GLN A O 1
ATOM 1516 N N . GLU A 1 197 ? -10.986 -9.861 -20.787 1.00 84.19 197 GLU A N 1
ATOM 1517 C CA . GLU A 1 197 ? -11.765 -10.834 -20.005 1.00 84.19 197 GLU A CA 1
ATOM 1518 C C . GLU A 1 197 ? -11.277 -10.963 -18.547 1.00 84.19 197 GLU A C 1
ATOM 1520 O O . GLU A 1 197 ? -11.921 -11.623 -17.728 1.00 84.19 197 GLU A O 1
ATOM 1525 N N . LYS A 1 198 ? -10.131 -10.357 -18.201 1.00 88.75 198 LYS A N 1
ATOM 1526 C CA . LYS A 1 198 ? -9.512 -10.414 -16.871 1.00 88.75 198 LYS A CA 1
ATOM 1527 C C . LYS A 1 198 ? -9.504 -9.044 -16.200 1.00 88.75 198 LYS A C 1
ATOM 1529 O O . LYS A 1 198 ? -9.337 -8.018 -16.847 1.00 88.75 198 LYS A O 1
ATOM 1534 N N . VAL A 1 199 ? -9.615 -9.047 -14.869 1.00 92.31 199 VAL A N 1
ATOM 1535 C CA . VAL A 1 199 ? -9.629 -7.817 -14.067 1.00 92.31 199 VAL A CA 1
ATOM 1536 C C . VAL A 1 199 ? -8.660 -7.917 -12.884 1.00 92.31 199 VAL A C 1
ATOM 1538 O O . VAL A 1 199 ? -8.788 -8.789 -12.016 1.00 92.31 199 VAL A O 1
ATOM 1541 N N . PHE A 1 200 ? -7.693 -7.003 -12.852 1.00 95.56 200 PHE A N 1
ATOM 1542 C CA . PHE A 1 200 ? -6.573 -6.943 -11.914 1.00 95.56 200 PHE A CA 1
ATOM 1543 C C . PHE A 1 200 ? -6.722 -5.790 -10.917 1.00 95.56 200 PHE A C 1
ATOM 1545 O O . PHE A 1 200 ? -7.318 -4.761 -11.220 1.00 95.56 200 PHE A O 1
ATOM 1552 N N . ASP A 1 201 ? -6.158 -5.953 -9.724 1.00 93.75 201 ASP A N 1
ATOM 1553 C CA . ASP A 1 201 ? -6.105 -4.923 -8.680 1.00 93.75 201 ASP A CA 1
ATOM 1554 C C . ASP A 1 201 ? -4.825 -4.077 -8.781 1.00 93.75 201 ASP A C 1
ATOM 1556 O O . ASP A 1 201 ? -4.821 -2.883 -8.470 1.00 93.75 201 ASP A O 1
ATOM 1560 N N . VAL A 1 202 ? -3.723 -4.706 -9.210 1.00 96.81 202 VAL A N 1
ATOM 1561 C CA . VAL A 1 202 ? -2.410 -4.068 -9.359 1.00 96.81 202 VAL A CA 1
ATOM 1562 C C . VAL A 1 202 ? -1.716 -4.567 -10.627 1.00 96.81 202 VAL A C 1
ATOM 1564 O O . VAL A 1 202 ? -1.589 -5.773 -10.849 1.00 96.81 202 VAL A O 1
ATOM 1567 N N . VAL A 1 203 ? -1.205 -3.627 -11.419 1.00 98.25 203 VAL A N 1
ATOM 1568 C CA . VAL A 1 203 ? -0.331 -3.867 -12.571 1.00 98.25 203 VAL A CA 1
ATOM 1569 C C . VAL A 1 203 ? 1.084 -3.394 -12.241 1.00 98.25 203 VAL A C 1
ATOM 1571 O O . VAL A 1 203 ? 1.270 -2.321 -11.670 1.00 98.25 203 VAL A O 1
ATOM 1574 N N . ILE A 1 204 ? 2.093 -4.186 -12.593 1.00 97.88 204 ILE A N 1
ATOM 1575 C CA . ILE A 1 204 ? 3.511 -3.846 -12.439 1.00 97.88 204 ILE A CA 1
ATOM 1576 C C . ILE A 1 204 ? 4.169 -3.954 -13.818 1.00 97.88 204 ILE A C 1
ATOM 1578 O O . ILE A 1 204 ? 4.187 -5.029 -14.415 1.00 97.88 204 ILE A O 1
ATOM 1582 N N . ALA A 1 205 ? 4.686 -2.832 -14.314 1.00 96.62 205 ALA A N 1
ATOM 1583 C CA . ALA A 1 205 ? 5.260 -2.656 -15.645 1.00 96.62 205 ALA A CA 1
ATOM 1584 C C . ALA A 1 205 ? 6.550 -1.819 -15.543 1.00 96.62 205 ALA A C 1
ATOM 1586 O O . ALA A 1 205 ? 6.588 -0.654 -15.930 1.00 96.62 205 ALA A O 1
ATOM 1587 N N . THR A 1 206 ? 7.600 -2.394 -14.951 1.00 94.19 206 THR A N 1
ATOM 1588 C CA . THR A 1 206 ? 8.877 -1.706 -14.684 1.00 94.19 206 THR A CA 1
ATOM 1589 C C . THR A 1 206 ? 10.012 -2.263 -15.541 1.00 94.19 206 THR A C 1
ATOM 1591 O O . THR A 1 206 ? 10.055 -3.463 -15.817 1.00 94.19 206 THR A O 1
ATOM 1594 N N . LYS A 1 207 ? 10.926 -1.394 -15.991 1.00 90.44 207 LYS A N 1
ATOM 1595 C CA . LYS A 1 207 ? 12.103 -1.698 -16.836 1.00 90.44 207 LYS A CA 1
ATOM 1596 C C . LYS A 1 207 ? 11.790 -2.462 -18.130 1.00 90.44 207 LYS A C 1
ATOM 1598 O O . LYS A 1 207 ? 12.614 -3.232 -18.618 1.00 90.44 207 LYS A O 1
ATOM 1603 N N . CYS A 1 208 ? 10.586 -2.279 -18.670 1.00 91.94 208 CYS A N 1
ATOM 1604 C CA . CYS A 1 208 ? 10.101 -3.011 -19.845 1.00 91.94 208 CYS A CA 1
ATOM 1605 C C . CYS A 1 208 ? 9.289 -2.164 -20.836 1.00 91.94 208 CYS A C 1
ATOM 1607 O O . CYS A 1 208 ? 9.118 -2.584 -21.979 1.00 91.94 208 CYS A O 1
ATOM 1609 N N . ILE A 1 209 ? 8.799 -0.984 -20.437 1.00 93.75 209 ILE A N 1
ATOM 1610 C CA . ILE A 1 209 ? 7.871 -0.183 -21.249 1.00 93.75 209 ILE A CA 1
ATOM 1611 C C . ILE A 1 209 ? 8.499 0.237 -22.588 1.00 93.75 209 ILE A C 1
ATOM 1613 O O . ILE A 1 209 ? 7.863 0.069 -23.624 1.00 93.75 209 ILE A O 1
ATOM 1617 N N . GLY A 1 210 ? 9.762 0.672 -22.615 1.00 92.00 210 GLY A N 1
ATOM 1618 C CA . GLY A 1 210 ? 10.438 1.018 -23.872 1.00 92.00 210 GLY A CA 1
ATOM 1619 C C . GLY A 1 210 ? 10.599 -0.176 -24.837 1.00 92.00 210 GLY A C 1
ATOM 1620 O O . GLY A 1 210 ? 10.405 -0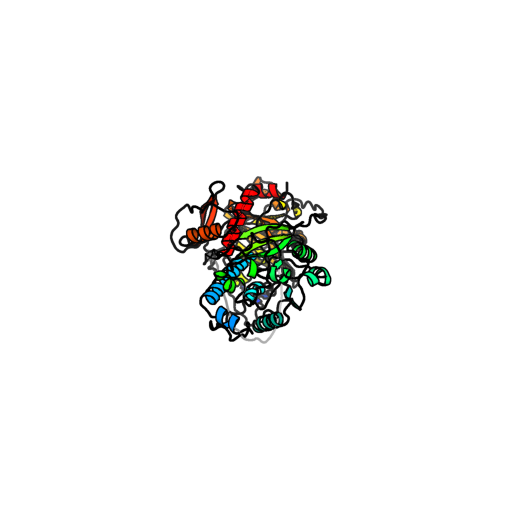.031 -26.045 1.00 92.00 210 GLY A O 1
ATOM 1621 N N . GLN A 1 211 ? 10.837 -1.385 -24.312 1.00 91.62 211 GLN A N 1
ATOM 1622 C CA . GLN A 1 211 ? 10.898 -2.634 -25.087 1.00 91.62 211 GLN A CA 1
ATOM 1623 C C . GLN A 1 211 ? 9.525 -3.077 -25.612 1.00 91.62 211 GLN A C 1
ATOM 1625 O O . GLN A 1 211 ? 9.447 -3.727 -26.656 1.00 91.62 211 GLN A O 1
ATOM 1630 N N . ILE A 1 212 ? 8.439 -2.710 -24.929 1.00 91.94 212 ILE A N 1
ATOM 1631 C CA . ILE A 1 212 ? 7.066 -2.858 -25.435 1.00 91.94 212 ILE A CA 1
ATOM 1632 C C . ILE A 1 212 ? 6.817 -1.832 -26.553 1.00 91.94 212 ILE A C 1
ATOM 1634 O O . ILE A 1 212 ? 6.288 -2.173 -27.609 1.00 91.94 212 ILE A O 1
ATOM 1638 N N . MET A 1 213 ? 7.280 -0.596 -26.360 1.00 90.50 213 MET A N 1
ATOM 1639 C CA . MET A 1 213 ? 7.081 0.535 -27.271 1.00 90.50 213 MET A CA 1
ATOM 1640 C C . MET A 1 213 ? 7.929 0.502 -28.556 1.00 90.50 213 MET A C 1
ATOM 1642 O O . MET A 1 213 ? 7.779 1.355 -29.427 1.00 90.50 213 MET A O 1
ATOM 1646 N N . ARG A 1 214 ? 8.806 -0.492 -28.739 1.00 88.50 214 ARG A N 1
ATOM 1647 C CA . ARG A 1 214 ? 9.621 -0.627 -29.963 1.00 88.50 214 ARG A CA 1
ATOM 1648 C C . ARG A 1 214 ? 8.818 -0.949 -31.232 1.00 88.50 214 ARG A C 1
ATOM 1650 O O . ARG A 1 214 ? 9.386 -0.896 -32.326 1.00 88.50 214 ARG A O 1
ATOM 1657 N N . ARG A 1 215 ? 7.538 -1.332 -31.109 1.00 82.00 215 ARG A N 1
ATOM 1658 C CA . ARG A 1 215 ? 6.644 -1.595 -32.249 1.00 82.00 215 ARG A CA 1
ATOM 1659 C C . ARG A 1 215 ? 6.189 -0.267 -32.892 1.00 82.00 215 ARG A C 1
ATOM 1661 O O . ARG A 1 215 ? 5.936 0.705 -32.188 1.00 82.00 215 ARG A O 1
ATOM 1668 N N . PRO A 1 216 ? 6.047 -0.182 -34.227 1.00 76.94 216 PRO A N 1
ATOM 1669 C CA . PRO A 1 216 ? 5.465 1.002 -34.857 1.00 76.94 216 PRO A CA 1
ATOM 1670 C C . PRO A 1 216 ? 4.038 1.267 -34.354 1.00 76.94 216 PRO A C 1
ATOM 1672 O O . PRO A 1 216 ? 3.224 0.349 -34.300 1.00 76.94 216 PRO A O 1
ATOM 1675 N N . GLY A 1 217 ? 3.729 2.524 -34.028 1.00 78.81 217 GLY A N 1
ATOM 1676 C CA . GLY A 1 217 ? 2.384 2.952 -33.622 1.00 78.81 217 GLY A CA 1
ATOM 1677 C C . GLY A 1 217 ? 2.041 2.784 -32.137 1.00 78.81 217 GLY A C 1
ATOM 1678 O O . GLY A 1 217 ? 0.955 3.193 -31.738 1.00 78.81 217 GLY A O 1
ATOM 1679 N N . THR A 1 218 ? 2.935 2.242 -31.305 1.00 85.88 218 THR A N 1
ATOM 1680 C CA . THR A 1 218 ? 2.739 2.199 -29.846 1.00 85.88 218 THR A CA 1
ATOM 1681 C C . THR A 1 218 ? 3.263 3.466 -29.165 1.00 85.88 218 THR A C 1
ATOM 1683 O O . THR A 1 218 ? 4.350 3.934 -29.491 1.00 85.88 218 THR A O 1
ATOM 1686 N N . SER A 1 219 ? 2.526 3.990 -28.186 1.00 91.19 219 SER A N 1
ATOM 1687 C CA . SER A 1 219 ? 2.949 5.064 -27.270 1.00 91.19 219 SER A CA 1
ATOM 1688 C C . SER A 1 219 ? 2.734 4.637 -25.815 1.00 91.19 219 SER A C 1
ATOM 1690 O O . SER A 1 219 ? 2.041 3.646 -25.555 1.00 91.19 219 SER A O 1
ATOM 1692 N N . TYR A 1 220 ? 3.279 5.391 -24.857 1.00 93.00 220 TYR A N 1
ATOM 1693 C CA . TYR A 1 220 ? 2.986 5.178 -23.438 1.00 93.00 220 TYR A CA 1
ATOM 1694 C C . TYR A 1 220 ? 1.484 5.325 -23.144 1.00 93.00 220 TYR A C 1
ATOM 1696 O O . TYR A 1 220 ? 0.902 4.495 -22.447 1.00 93.00 220 TYR A O 1
ATOM 1704 N N . GLU A 1 221 ? 0.827 6.321 -23.748 1.00 93.75 221 GLU A N 1
ATOM 1705 C CA . GLU A 1 221 ? -0.624 6.514 -23.644 1.00 93.75 221 GLU A CA 1
ATOM 1706 C C . GLU A 1 221 ? -1.397 5.287 -24.160 1.00 93.75 221 GLU A C 1
ATOM 1708 O O . GLU A 1 221 ? -2.278 4.780 -23.470 1.00 93.75 221 GLU A O 1
ATOM 1713 N N . TYR A 1 222 ? -1.024 4.738 -25.323 1.00 93.69 222 TYR A N 1
ATOM 1714 C CA . TYR A 1 222 ? -1.676 3.551 -25.890 1.00 93.69 222 TYR A CA 1
ATOM 1715 C C . TYR A 1 222 ? -1.511 2.295 -25.017 1.00 93.69 222 TYR A C 1
ATOM 1717 O O . TYR A 1 222 ? -2.434 1.478 -24.923 1.00 93.69 222 TYR A O 1
ATOM 1725 N N . LEU A 1 223 ? -0.364 2.145 -24.343 1.00 94.75 223 LEU A N 1
ATOM 1726 C CA . LEU A 1 223 ? -0.151 1.088 -23.352 1.00 94.75 223 LEU A CA 1
ATOM 1727 C C . LEU A 1 223 ? -1.053 1.286 -22.123 1.00 94.75 223 LEU A C 1
ATOM 1729 O O . LEU A 1 223 ? -1.714 0.341 -21.692 1.00 94.75 223 LEU A O 1
ATOM 1733 N N . MET A 1 224 ? -1.119 2.505 -21.585 1.00 95.94 224 MET A N 1
ATOM 1734 C CA . MET A 1 224 ? -1.940 2.821 -20.411 1.00 95.94 224 MET A CA 1
ATOM 1735 C C . MET A 1 224 ? -3.445 2.681 -20.694 1.00 95.94 224 MET A C 1
ATOM 1737 O O . MET A 1 224 ? -4.167 2.156 -19.849 1.00 95.94 224 MET A O 1
ATOM 1741 N N . LEU A 1 225 ? -3.905 3.025 -21.903 1.00 93.56 225 LEU A N 1
ATOM 1742 C CA . LEU A 1 225 ? -5.269 2.747 -22.379 1.00 93.56 225 LEU A CA 1
ATOM 1743 C C . LEU A 1 225 ? -5.568 1.239 -22.483 1.00 93.56 225 LEU A C 1
ATOM 1745 O O . LEU A 1 225 ? -6.698 0.808 -22.262 1.00 93.56 225 LEU A O 1
ATOM 1749 N N . GLY A 1 226 ? -4.558 0.416 -22.783 1.00 94.75 226 GLY A N 1
ATOM 1750 C CA . GLY A 1 226 ? -4.671 -1.042 -22.691 1.00 94.75 226 GLY A CA 1
ATOM 1751 C C . GLY A 1 226 ? -4.800 -1.514 -21.242 1.00 94.75 226 GLY A C 1
ATOM 1752 O O . GLY A 1 226 ? -5.623 -2.374 -20.935 1.00 94.75 226 GLY A O 1
ATOM 1753 N N . ILE A 1 227 ? -4.030 -0.912 -20.331 1.00 96.62 227 ILE A N 1
ATOM 1754 C CA . ILE A 1 227 ? -4.066 -1.222 -18.896 1.00 96.62 227 ILE A CA 1
ATOM 1755 C C . ILE A 1 227 ? -5.414 -0.841 -18.261 1.00 96.62 227 ILE A C 1
ATOM 1757 O O . ILE A 1 227 ? -5.922 -1.612 -17.447 1.00 96.62 227 ILE A O 1
ATOM 1761 N N . SER A 1 228 ? -6.044 0.277 -18.643 1.00 94.56 228 SER A N 1
ATOM 1762 C CA . SER A 1 228 ? -7.370 0.653 -18.114 1.00 94.56 228 SER A CA 1
ATOM 1763 C C . SER A 1 228 ? -8.467 -0.365 -18.431 1.00 94.56 228 SER A C 1
ATOM 1765 O O . SER A 1 228 ? -9.390 -0.512 -17.636 1.00 94.56 228 SER A O 1
ATOM 1767 N N . ASN A 1 229 ? -8.355 -1.116 -19.533 1.00 92.44 229 ASN A N 1
ATOM 1768 C CA . ASN A 1 229 ? -9.333 -2.155 -19.876 1.00 92.44 229 ASN A CA 1
ATOM 1769 C C . ASN A 1 229 ? -9.300 -3.359 -18.919 1.00 92.44 229 ASN A C 1
ATOM 1771 O O . ASN A 1 229 ? -10.271 -4.106 -18.853 1.00 92.44 229 ASN A O 1
ATOM 1775 N N . VAL A 1 230 ? -8.184 -3.569 -18.208 1.00 94.81 230 VAL A N 1
ATOM 1776 C CA . VAL A 1 230 ? -7.949 -4.759 -17.370 1.00 94.81 230 VAL A CA 1
ATOM 1777 C C . VAL A 1 230 ? -7.786 -4.429 -15.883 1.00 94.81 230 VAL A C 1
ATOM 1779 O O . VAL A 1 230 ? -7.545 -5.324 -15.076 1.00 94.81 230 VAL A O 1
ATOM 1782 N N . LEU A 1 231 ? -7.882 -3.157 -15.489 1.00 94.75 231 LEU A N 1
ATOM 1783 C CA . LEU A 1 231 ? -7.603 -2.684 -14.131 1.00 94.75 231 LEU A CA 1
ATOM 1784 C C . LEU A 1 231 ? -8.892 -2.253 -13.420 1.00 94.75 231 LEU A C 1
ATOM 1786 O O . LEU A 1 231 ? -9.683 -1.481 -13.957 1.00 94.75 231 LEU A O 1
ATOM 1790 N N . LYS A 1 232 ? -9.103 -2.719 -12.182 1.00 91.56 232 LYS A N 1
ATOM 1791 C CA . LYS A 1 232 ? -10.255 -2.294 -11.367 1.00 91.56 232 LYS A CA 1
ATOM 1792 C C . LYS A 1 232 ? -10.222 -0.783 -11.100 1.00 91.56 232 LYS A C 1
ATOM 1794 O O . LYS A 1 232 ? -9.137 -0.216 -10.938 1.00 91.56 232 LYS A O 1
ATOM 1799 N N . PRO A 1 233 ? -11.380 -0.121 -10.941 1.00 88.19 233 PRO A N 1
ATOM 1800 C CA . PRO A 1 233 ? -11.441 1.233 -10.397 1.00 88.19 233 PRO A CA 1
ATOM 1801 C C . PRO A 1 233 ? -10.713 1.334 -9.043 1.00 88.19 233 PRO A C 1
ATOM 1803 O O . PRO A 1 233 ? -10.934 0.533 -8.145 1.00 88.19 233 PRO A O 1
ATOM 1806 N N . ASN A 1 234 ? -9.882 2.362 -8.857 1.00 88.94 234 ASN A N 1
ATOM 1807 C CA . ASN A 1 234 ? -8.907 2.524 -7.760 1.00 88.94 234 ASN A CA 1
ATOM 1808 C C . ASN A 1 234 ? -7.718 1.544 -7.757 1.00 88.94 234 ASN A C 1
ATOM 1810 O O . ASN A 1 234 ? -6.905 1.610 -6.831 1.00 88.94 234 ASN A O 1
ATOM 1814 N N . GLY A 1 235 ? -7.585 0.678 -8.761 1.00 93.31 235 GLY A N 1
ATOM 1815 C CA . GLY A 1 235 ? -6.409 -0.164 -8.946 1.00 93.31 235 GLY A CA 1
ATOM 1816 C C . GLY A 1 235 ? -5.143 0.654 -9.214 1.00 93.31 235 GLY A C 1
ATOM 1817 O O . GLY A 1 235 ? -5.203 1.830 -9.591 1.00 93.31 235 GLY A O 1
ATOM 1818 N N . TYR A 1 236 ? -3.985 0.031 -9.000 1.00 96.50 236 TYR A N 1
ATOM 1819 C CA . TYR A 1 236 ? -2.681 0.693 -9.104 1.00 96.50 236 TYR A CA 1
ATOM 1820 C C . TYR A 1 236 ? -1.858 0.183 -10.285 1.00 96.50 236 TYR A C 1
ATOM 1822 O O . TYR A 1 236 ? -1.810 -1.017 -10.540 1.00 96.50 236 TYR A O 1
ATOM 1830 N N . VAL A 1 237 ? -1.141 1.090 -10.945 1.00 98.06 237 VAL A N 1
ATOM 1831 C CA . VAL A 1 237 ? -0.063 0.776 -11.886 1.00 98.06 237 VAL A CA 1
ATOM 1832 C C . VAL A 1 237 ? 1.254 1.234 -11.273 1.00 98.06 237 VAL A C 1
ATOM 1834 O O . VAL A 1 237 ? 1.399 2.395 -10.887 1.00 98.06 237 VAL A O 1
ATOM 1837 N N . TYR A 1 238 ? 2.214 0.319 -11.198 1.00 97.75 238 TYR A N 1
ATOM 1838 C CA . TYR A 1 238 ? 3.602 0.618 -10.877 1.00 97.75 238 TYR A CA 1
ATOM 1839 C C . TYR A 1 238 ? 4.422 0.584 -12.159 1.00 97.75 238 TYR A C 1
ATOM 1841 O O . TYR A 1 238 ? 4.669 -0.488 -12.711 1.00 97.75 238 TYR A O 1
ATOM 1849 N N . ALA A 1 239 ? 4.822 1.765 -12.615 1.00 96.88 239 ALA A N 1
ATOM 1850 C CA . ALA A 1 239 ? 5.651 1.973 -13.796 1.00 96.88 239 ALA A CA 1
ATOM 1851 C C . ALA A 1 239 ? 6.970 2.647 -13.396 1.00 96.88 239 ALA A C 1
ATOM 1853 O O . ALA A 1 239 ? 7.132 3.104 -12.264 1.00 96.88 239 ALA A O 1
ATOM 1854 N N . ASP A 1 240 ? 7.921 2.730 -14.313 1.00 95.25 240 ASP A N 1
ATOM 1855 C CA . ASP A 1 240 ? 9.128 3.543 -14.172 1.00 95.25 240 ASP A CA 1
ATOM 1856 C C . ASP A 1 240 ? 9.502 4.192 -15.504 1.00 95.25 240 ASP A C 1
ATOM 1858 O O . ASP A 1 240 ? 8.809 3.981 -16.486 1.00 95.25 240 ASP A O 1
ATOM 1862 N N . HIS A 1 241 ? 10.545 5.019 -15.544 1.00 92.56 241 HIS A N 1
ATOM 1863 C CA . HIS A 1 241 ? 11.204 5.427 -16.791 1.00 92.56 241 HIS A CA 1
ATOM 1864 C C . HIS A 1 241 ? 12.699 5.671 -16.555 1.00 92.56 241 HIS A C 1
ATOM 1866 O O . HIS A 1 241 ? 13.134 5.756 -15.407 1.00 92.56 241 HIS A O 1
ATOM 1872 N N . HIS A 1 242 ? 13.492 5.796 -17.621 1.00 89.38 242 HIS A N 1
ATOM 1873 C CA . HIS A 1 242 ? 14.924 6.091 -17.509 1.00 89.38 242 HIS A CA 1
ATOM 1874 C C . HIS A 1 242 ? 15.171 7.594 -17.318 1.00 89.38 242 HIS A C 1
ATOM 1876 O O . HIS A 1 242 ? 14.861 8.406 -18.189 1.00 89.38 242 HIS A O 1
ATOM 1882 N N . ASP A 1 243 ? 15.820 7.952 -16.212 1.00 88.62 243 ASP A N 1
ATOM 1883 C CA . ASP A 1 243 ? 16.094 9.334 -15.802 1.00 88.62 243 ASP A CA 1
ATOM 1884 C C . ASP A 1 243 ? 16.885 10.162 -16.827 1.00 88.62 243 ASP A C 1
ATOM 1886 O O . ASP A 1 243 ? 16.674 11.369 -16.948 1.00 88.62 243 ASP A O 1
ATOM 1890 N N . ALA A 1 244 ? 17.822 9.535 -17.544 1.00 86.88 244 ALA A N 1
ATOM 1891 C CA . ALA A 1 244 ? 18.618 10.202 -18.575 1.00 86.88 244 ALA A CA 1
ATOM 1892 C C . ALA A 1 244 ? 17.834 10.494 -19.867 1.00 86.88 244 ALA A C 1
ATOM 1894 O O . ALA A 1 244 ? 18.306 11.266 -20.695 1.00 86.88 244 ALA A O 1
ATOM 1895 N N . LEU A 1 245 ? 16.668 9.868 -20.060 1.00 87.88 245 LEU A N 1
ATOM 1896 C CA . LEU A 1 245 ? 15.948 9.855 -21.338 1.00 87.88 245 LEU A CA 1
ATOM 1897 C C . LEU A 1 245 ? 14.680 10.714 -21.343 1.00 87.88 245 LEU A C 1
ATOM 1899 O O . LEU A 1 245 ? 14.017 10.812 -22.369 1.00 87.88 245 LEU A O 1
ATOM 1903 N N . ILE A 1 246 ? 14.363 11.369 -20.225 1.00 86.06 246 ILE A N 1
ATOM 1904 C CA . ILE A 1 246 ? 13.141 12.171 -20.046 1.00 86.06 246 ILE A CA 1
ATOM 1905 C C . ILE A 1 246 ? 13.006 13.349 -21.026 1.00 86.06 246 ILE A C 1
ATOM 1907 O O . ILE A 1 246 ? 11.907 13.855 -21.224 1.00 86.06 246 ILE A O 1
ATOM 1911 N N . SER A 1 247 ? 14.118 13.806 -21.608 1.00 86.56 247 SER A N 1
ATOM 1912 C CA . SER A 1 247 ? 14.178 14.894 -22.590 1.00 86.56 247 SER A CA 1
ATOM 1913 C C . SER A 1 247 ? 14.289 14.411 -24.039 1.00 86.56 247 SER A C 1
ATOM 1915 O O . SER A 1 247 ? 14.238 15.232 -24.956 1.00 86.56 247 SER A O 1
ATOM 1917 N N . ALA A 1 248 ? 14.459 13.105 -24.267 1.00 89.94 248 ALA A N 1
ATOM 1918 C CA . ALA A 1 248 ? 14.432 12.540 -25.608 1.00 89.94 248 ALA A CA 1
ATOM 1919 C C . ALA A 1 248 ? 12.977 12.452 -26.109 1.00 89.94 248 ALA A C 1
ATOM 1921 O O . ALA A 1 248 ? 12.076 12.182 -25.311 1.00 89.94 248 ALA A O 1
ATOM 1922 N N . PRO A 1 249 ? 12.715 12.640 -27.417 1.00 89.31 249 PRO A N 1
ATOM 1923 C CA . PRO A 1 249 ? 11.386 12.407 -27.972 1.00 89.31 249 PRO A CA 1
ATOM 1924 C C . PRO A 1 249 ? 10.928 10.967 -27.711 1.00 89.31 249 PRO A C 1
ATOM 1926 O O . PRO A 1 249 ? 11.732 10.032 -27.808 1.00 89.31 249 PRO A O 1
ATOM 1929 N N . GLU A 1 250 ? 9.638 10.780 -27.421 1.00 89.25 250 GLU A N 1
ATOM 1930 C CA . GLU A 1 250 ? 9.055 9.446 -27.250 1.00 89.25 250 GLU A CA 1
ATOM 1931 C C . GLU A 1 250 ? 9.356 8.564 -28.477 1.00 89.25 250 GLU A C 1
ATOM 1933 O O . GLU A 1 250 ? 9.412 9.047 -29.610 1.00 89.25 250 GLU A O 1
ATOM 1938 N N . ASN A 1 251 ? 9.581 7.268 -28.254 1.00 87.56 251 ASN A N 1
ATOM 1939 C CA . ASN A 1 251 ? 9.946 6.287 -29.281 1.00 87.56 251 ASN A CA 1
ATOM 1940 C C . ASN A 1 251 ? 11.321 6.489 -29.949 1.00 87.56 251 ASN A C 1
ATOM 1942 O O . ASN A 1 251 ? 11.658 5.755 -30.887 1.00 87.56 251 ASN A O 1
ATOM 1946 N N . THR A 1 252 ? 12.174 7.385 -29.444 1.00 91.56 252 THR A N 1
ATOM 1947 C CA . THR A 1 252 ? 13.588 7.445 -29.863 1.00 91.56 252 THR A CA 1
ATOM 1948 C C . THR A 1 252 ? 14.367 6.245 -29.291 1.00 91.56 252 THR A C 1
ATOM 1950 O O . THR A 1 252 ? 14.195 5.943 -28.109 1.00 91.56 252 THR A O 1
ATOM 1953 N N . PRO A 1 253 ? 15.209 5.531 -30.070 1.00 91.75 253 PRO A N 1
ATOM 1954 C CA . PRO A 1 253 ? 16.020 4.423 -29.553 1.00 91.75 253 PRO A CA 1
ATOM 1955 C C . PRO A 1 253 ? 17.024 4.868 -28.482 1.00 91.75 253 PRO A C 1
ATOM 1957 O O . PRO A 1 253 ? 17.790 5.803 -28.732 1.00 91.75 253 PRO A O 1
ATOM 1960 N N . ILE A 1 254 ? 17.107 4.158 -27.348 1.00 89.50 254 ILE A N 1
ATOM 1961 C CA . ILE A 1 254 ? 18.030 4.475 -26.238 1.00 89.50 254 ILE A CA 1
ATOM 1962 C C . ILE A 1 254 ? 19.469 4.619 -26.743 1.00 89.50 254 ILE A C 1
ATOM 1964 O O . ILE A 1 254 ? 20.147 5.586 -26.400 1.00 89.50 254 ILE A O 1
ATOM 1968 N N . GLY A 1 255 ? 19.916 3.714 -27.621 1.00 87.38 255 GLY A N 1
ATOM 1969 C CA . GLY A 1 255 ? 21.267 3.741 -28.191 1.00 87.38 255 GLY A CA 1
ATOM 1970 C C . GLY A 1 255 ? 21.604 4.998 -29.011 1.00 87.38 255 GLY A C 1
ATOM 1971 O O . GLY A 1 255 ? 22.776 5.240 -29.274 1.00 87.38 255 GLY A O 1
ATOM 1972 N N . SER A 1 256 ? 20.605 5.802 -29.394 1.00 89.88 256 SER A N 1
ATOM 1973 C CA . SER A 1 256 ? 20.777 7.098 -30.072 1.00 89.88 256 SER A CA 1
ATOM 1974 C C . SER A 1 256 ? 20.616 8.317 -29.150 1.00 89.88 256 SER A C 1
ATOM 1976 O O . SER A 1 256 ? 20.920 9.434 -29.559 1.00 89.88 256 SER A O 1
ATOM 1978 N N . CYS A 1 257 ? 20.167 8.113 -27.908 1.00 89.06 257 CYS A N 1
ATOM 1979 C CA . CYS A 1 257 ? 19.954 9.168 -26.912 1.00 89.06 257 CYS A CA 1
ATOM 1980 C C . CYS A 1 257 ? 21.133 9.357 -25.943 1.00 89.06 257 CYS A C 1
ATOM 1982 O O . CYS A 1 257 ? 21.136 10.313 -25.170 1.00 89.06 257 CYS A O 1
ATOM 1984 N N . VAL A 1 258 ? 22.101 8.438 -25.936 1.00 89.19 258 VAL A N 1
ATOM 1985 C CA . VAL A 1 258 ? 23.187 8.377 -24.944 1.00 89.19 258 VAL A CA 1
ATOM 1986 C C . VAL A 1 258 ? 24.552 8.675 -25.559 1.00 89.19 258 VAL A C 1
ATOM 1988 O O . VAL A 1 258 ? 24.759 8.525 -26.763 1.00 89.19 258 VAL A O 1
ATOM 1991 N N . SER A 1 259 ? 25.507 9.094 -24.724 1.00 89.75 259 SER A N 1
ATOM 1992 C CA . SER A 1 259 ? 26.884 9.315 -25.172 1.00 89.75 259 SER A CA 1
ATOM 1993 C C . SER A 1 259 ? 27.556 7.987 -25.574 1.00 89.75 259 SER A C 1
ATOM 1995 O O . SER A 1 259 ? 27.207 6.940 -25.021 1.00 89.75 259 SER A O 1
ATOM 1997 N N . PRO A 1 260 ? 28.572 7.994 -26.462 1.00 88.69 260 PRO A N 1
ATOM 1998 C CA . PRO A 1 260 ? 29.337 6.786 -26.781 1.00 88.69 260 PRO A CA 1
ATOM 1999 C C . PRO A 1 260 ? 29.966 6.114 -25.550 1.00 88.69 260 PRO A C 1
ATOM 2001 O O . PRO A 1 260 ? 30.065 4.893 -25.509 1.00 88.69 260 PRO A O 1
ATOM 2004 N N . SER A 1 261 ? 30.344 6.891 -24.528 1.00 88.31 261 SER A N 1
ATOM 2005 C CA . SER A 1 261 ? 30.868 6.382 -23.250 1.00 88.31 261 SER A CA 1
ATOM 2006 C C . SER A 1 261 ? 29.811 5.732 -22.350 1.00 88.31 261 SER A C 1
ATOM 2008 O O . SER A 1 261 ? 30.163 4.904 -21.515 1.00 88.31 261 SER A O 1
ATOM 2010 N N . ASP A 1 262 ? 28.532 6.078 -22.513 1.00 89.44 262 ASP A N 1
ATOM 2011 C CA . ASP A 1 262 ? 27.425 5.499 -21.744 1.00 89.44 262 ASP A CA 1
ATOM 2012 C C . ASP A 1 262 ? 26.706 4.364 -22.490 1.00 89.44 262 ASP A C 1
ATOM 2014 O O . ASP A 1 262 ? 25.919 3.644 -21.877 1.00 89.44 262 ASP A O 1
ATOM 2018 N N . TYR A 1 263 ? 26.959 4.188 -23.793 1.00 90.50 263 TYR A N 1
ATOM 2019 C CA . TYR A 1 263 ? 26.226 3.267 -24.670 1.00 90.50 263 TYR A CA 1
ATOM 2020 C C . TYR A 1 263 ? 26.148 1.837 -24.123 1.00 90.50 263 TYR A C 1
ATOM 2022 O O . TYR A 1 263 ? 25.056 1.270 -24.032 1.00 90.50 263 TYR A O 1
ATOM 2030 N N . ASP A 1 264 ? 27.281 1.266 -23.710 1.00 88.75 264 ASP A N 1
ATOM 2031 C CA . ASP A 1 264 ? 27.339 -0.098 -23.174 1.00 88.75 264 ASP A CA 1
ATOM 2032 C C . ASP A 1 264 ? 26.554 -0.242 -21.868 1.00 88.75 264 ASP A C 1
ATOM 2034 O O . ASP A 1 264 ? 25.897 -1.258 -21.652 1.00 88.75 264 ASP A O 1
ATOM 2038 N N . VAL A 1 265 ? 26.554 0.793 -21.025 1.00 87.56 265 VAL A N 1
ATOM 2039 C CA . VAL A 1 265 ? 25.771 0.820 -19.783 1.00 87.56 265 VAL A CA 1
ATOM 2040 C C . VAL A 1 265 ? 24.282 0.986 -20.090 1.00 87.56 265 VAL A C 1
ATOM 2042 O O . VAL A 1 265 ? 23.463 0.303 -19.483 1.00 87.56 265 VAL A O 1
ATOM 2045 N N . ALA A 1 266 ? 23.918 1.834 -21.054 1.00 85.56 266 ALA A N 1
ATOM 2046 C CA . ALA A 1 266 ? 22.540 2.092 -21.475 1.00 85.56 266 ALA A CA 1
ATOM 2047 C C . ALA A 1 266 ? 21.858 0.868 -22.086 1.00 85.56 266 ALA A C 1
ATOM 2049 O O . ALA A 1 266 ? 20.704 0.574 -21.794 1.00 85.56 266 ALA A O 1
ATOM 2050 N N . THR A 1 267 ? 22.585 0.159 -22.943 1.00 88.19 267 THR A N 1
ATOM 2051 C CA . THR A 1 267 ? 22.034 -0.892 -23.805 1.00 88.19 267 THR A CA 1
ATOM 2052 C C . THR A 1 267 ? 22.415 -2.300 -23.347 1.00 88.19 267 THR A C 1
ATOM 2054 O O . THR A 1 267 ? 21.928 -3.274 -23.916 1.00 88.19 267 THR A O 1
ATOM 2057 N N . ILE A 1 268 ? 23.270 -2.420 -22.323 1.00 88.44 268 ILE A N 1
ATOM 2058 C CA . ILE A 1 268 ? 23.941 -3.660 -21.912 1.00 88.44 268 ILE A CA 1
ATOM 2059 C C . ILE A 1 268 ? 24.690 -4.273 -23.110 1.00 88.44 268 ILE A C 1
ATOM 2061 O O . ILE A 1 268 ? 24.329 -5.335 -23.618 1.00 88.44 268 ILE A O 1
ATOM 2065 N N . CYS A 1 269 ? 25.701 -3.542 -23.591 1.00 87.25 269 CYS A N 1
ATOM 2066 C CA . CYS A 1 269 ? 26.495 -3.846 -24.792 1.00 87.25 269 CYS A CA 1
ATOM 2067 C C . CYS A 1 269 ? 25.648 -4.169 -26.034 1.00 87.25 269 CYS A C 1
ATOM 2069 O O . CYS A 1 269 ? 25.786 -5.217 -26.659 1.00 87.25 269 CYS A O 1
ATOM 2071 N N . GLY A 1 270 ? 24.729 -3.269 -26.380 1.00 86.50 270 GLY A N 1
ATOM 2072 C CA . GLY A 1 270 ? 23.884 -3.356 -27.570 1.00 86.50 270 GLY A CA 1
ATOM 2073 C C . GLY A 1 270 ? 22.641 -4.242 -27.433 1.00 86.50 270 GLY A C 1
ATOM 2074 O O . GLY A 1 270 ? 21.729 -4.106 -28.249 1.00 86.50 270 GLY A O 1
ATOM 2075 N N . ARG A 1 271 ? 22.539 -5.094 -26.397 1.00 86.38 271 ARG A N 1
ATOM 2076 C CA . ARG A 1 271 ? 21.419 -6.045 -26.211 1.00 86.38 271 ARG A CA 1
ATOM 2077 C C . ARG A 1 271 ? 20.035 -5.389 -26.249 1.00 86.38 271 ARG A C 1
ATOM 2079 O O . ARG A 1 271 ? 19.094 -5.998 -26.746 1.00 86.38 271 ARG A O 1
ATOM 2086 N N . TYR A 1 272 ? 19.925 -4.185 -25.699 1.00 87.88 272 TYR A N 1
ATOM 2087 C CA . TYR A 1 272 ? 18.706 -3.381 -25.628 1.00 87.88 272 TYR A CA 1
ATOM 2088 C C . TYR A 1 272 ? 18.879 -2.037 -26.356 1.00 87.88 272 TYR A C 1
ATOM 2090 O O . TYR A 1 272 ? 18.343 -1.016 -25.942 1.00 87.88 272 TYR A O 1
ATOM 2098 N N . ALA A 1 273 ? 19.656 -2.000 -27.445 1.00 87.50 273 ALA A N 1
ATOM 2099 C CA . ALA A 1 273 ? 19.821 -0.783 -28.247 1.00 87.50 273 ALA A CA 1
ATOM 2100 C C . ALA A 1 273 ? 18.534 -0.337 -28.971 1.00 87.50 273 ALA A C 1
ATOM 2102 O O . ALA A 1 273 ? 18.413 0.838 -29.322 1.00 87.50 273 ALA A O 1
ATOM 2103 N N . ASP A 1 274 ? 17.593 -1.264 -29.182 1.00 88.25 274 ASP A N 1
ATOM 2104 C CA . ASP A 1 274 ? 16.271 -1.045 -29.783 1.00 88.25 274 ASP A CA 1
ATOM 2105 C C . ASP A 1 274 ? 15.193 -0.593 -28.782 1.00 88.25 274 ASP A C 1
ATOM 2107 O O . ASP A 1 274 ? 14.087 -0.238 -29.209 1.00 88.25 274 ASP A O 1
ATOM 2111 N N . ASP A 1 275 ? 15.524 -0.597 -27.486 1.00 89.94 275 ASP A N 1
ATOM 2112 C CA . ASP A 1 275 ? 14.704 -0.051 -26.406 1.00 89.94 275 ASP A CA 1
ATOM 2113 C C . ASP A 1 275 ? 14.401 1.426 -26.676 1.00 89.94 275 ASP A C 1
ATOM 2115 O O . ASP A 1 275 ? 15.153 2.108 -27.382 1.00 89.94 275 ASP A O 1
ATOM 2119 N N . ARG A 1 276 ? 13.301 1.941 -26.132 1.00 91.44 276 ARG A N 1
ATOM 2120 C CA . ARG A 1 276 ? 12.768 3.263 -26.481 1.00 91.44 276 ARG A CA 1
ATOM 2121 C C . ARG A 1 276 ? 12.744 4.213 -25.300 1.00 91.44 276 ARG A C 1
ATOM 2123 O O . ARG A 1 276 ? 12.538 3.801 -24.167 1.00 91.44 276 ARG A O 1
ATOM 2130 N N . ALA A 1 277 ? 12.930 5.499 -25.584 1.00 91.25 277 ALA A N 1
ATOM 2131 C CA . ALA A 1 277 ? 12.661 6.582 -24.650 1.00 91.25 277 ALA A CA 1
ATOM 2132 C C . ALA A 1 277 ? 11.146 6.819 -24.512 1.00 91.25 277 ALA A C 1
ATOM 2134 O O . ALA A 1 277 ? 10.403 6.764 -25.496 1.00 91.25 277 ALA A O 1
ATOM 2135 N N . TYR A 1 278 ? 10.701 7.084 -23.285 1.00 91.25 278 TYR A N 1
ATOM 2136 C CA . TYR A 1 278 ? 9.305 7.318 -22.910 1.00 91.25 278 TYR A CA 1
ATOM 2137 C C . TYR A 1 278 ? 9.240 8.095 -21.588 1.00 91.25 278 TYR A C 1
ATOM 2139 O O . TYR A 1 278 ? 10.219 8.166 -20.838 1.00 91.25 278 TYR A O 1
ATOM 2147 N N . TYR A 1 279 ? 8.086 8.697 -21.297 1.00 91.44 279 TYR A N 1
ATOM 2148 C CA . TYR A 1 279 ? 7.933 9.627 -20.180 1.00 91.44 279 TYR A CA 1
ATOM 2149 C C . TYR A 1 279 ? 6.639 9.359 -19.400 1.00 91.44 279 TYR A C 1
ATOM 2151 O O . TYR A 1 279 ? 5.552 9.721 -19.836 1.00 91.44 279 TYR A O 1
ATOM 2159 N N . CYS A 1 280 ? 6.750 8.745 -18.219 1.00 91.88 280 CYS A N 1
ATOM 2160 C CA . CYS A 1 280 ? 5.586 8.311 -17.430 1.00 91.88 280 CYS A CA 1
ATOM 2161 C C . CYS A 1 280 ? 4.788 9.448 -16.767 1.00 91.88 280 CYS A C 1
ATOM 2163 O O . CYS A 1 280 ? 3.693 9.215 -16.258 1.00 91.88 280 CYS A O 1
ATOM 2165 N N . PHE A 1 281 ? 5.309 10.678 -16.810 1.00 90.00 281 PHE A N 1
ATOM 2166 C CA . PHE A 1 281 ? 4.596 11.908 -16.450 1.00 90.00 281 PHE A CA 1
ATOM 2167 C C . PHE A 1 281 ? 3.636 12.409 -17.542 1.00 90.00 281 PHE A C 1
ATOM 2169 O O . PHE A 1 281 ? 2.883 13.348 -17.282 1.00 90.00 281 PHE A O 1
ATOM 2176 N N . THR A 1 282 ? 3.656 11.828 -18.748 1.00 87.00 282 THR A N 1
ATOM 2177 C CA . THR A 1 282 ? 2.661 12.115 -19.791 1.00 87.00 282 THR A CA 1
ATOM 2178 C C . THR A 1 282 ? 1.255 11.864 -19.231 1.00 87.00 282 THR A C 1
ATOM 2180 O O . THR A 1 282 ? 0.984 10.742 -18.795 1.00 87.00 282 THR A O 1
ATOM 2183 N N . PRO A 1 283 ? 0.362 12.874 -19.203 1.00 88.81 283 PRO A N 1
ATOM 2184 C CA . PRO A 1 283 ? -0.992 12.697 -18.692 1.00 88.81 283 PRO A CA 1
ATOM 2185 C C . PRO A 1 283 ? -1.764 11.676 -19.529 1.00 88.81 283 PRO A C 1
ATOM 2187 O O . PRO A 1 283 ? -1.748 11.750 -20.754 1.00 88.81 283 PRO A O 1
ATOM 2190 N N . VAL A 1 284 ? -2.474 10.763 -18.867 1.00 92.12 284 VAL A N 1
ATOM 2191 C CA . VAL A 1 284 ? -3.375 9.798 -19.511 1.00 92.12 284 VAL A CA 1
ATOM 2192 C C . VAL A 1 284 ? -4.764 9.952 -18.880 1.00 92.12 284 VAL A C 1
ATOM 2194 O O . VAL A 1 284 ? -4.841 10.083 -17.653 1.00 92.12 284 VAL A O 1
ATOM 2197 N N . PRO A 1 285 ? -5.861 9.956 -19.664 1.00 90.00 285 PRO A N 1
ATOM 2198 C CA . PRO A 1 285 ? -7.218 10.008 -19.125 1.00 90.00 285 PRO A CA 1
ATOM 2199 C C . PRO A 1 285 ? -7.457 8.952 -18.040 1.00 90.00 285 PRO A C 1
ATOM 2201 O O . PRO A 1 285 ? -6.948 7.839 -18.131 1.00 90.00 285 PRO A O 1
ATOM 2204 N N . ASP A 1 286 ? -8.235 9.308 -17.017 1.00 90.56 286 ASP A N 1
ATOM 2205 C CA . ASP A 1 286 ? -8.575 8.453 -15.871 1.00 90.56 286 ASP A CA 1
ATOM 2206 C C . ASP A 1 286 ? -7.387 7.938 -15.018 1.00 90.56 286 ASP A C 1
ATOM 2208 O O . ASP A 1 286 ? -7.610 7.174 -14.077 1.00 90.56 286 ASP A O 1
ATOM 2212 N N . PHE A 1 287 ? -6.139 8.354 -15.265 1.00 94.12 287 PHE A N 1
ATOM 2213 C CA . PHE A 1 287 ? -4.976 7.968 -14.455 1.00 94.12 287 PHE A CA 1
ATOM 2214 C C . PHE A 1 287 ? -4.383 9.152 -13.683 1.00 94.12 287 PHE A C 1
ATOM 2216 O O . PHE A 1 287 ? -3.898 10.121 -14.265 1.00 94.12 287 PHE A O 1
ATOM 2223 N N . THR A 1 288 ? -4.324 9.027 -12.355 1.00 93.50 288 THR A N 1
ATOM 2224 C CA . THR A 1 288 ? -3.705 10.026 -11.469 1.00 93.50 288 THR A CA 1
ATOM 2225 C C . THR A 1 288 ? -2.365 9.513 -10.950 1.00 93.50 288 THR A C 1
ATOM 2227 O O . THR A 1 288 ? -2.304 8.466 -10.299 1.00 93.50 288 THR A O 1
ATOM 2230 N N . ILE A 1 289 ? -1.282 10.262 -11.183 1.00 93.94 289 ILE A N 1
ATOM 2231 C CA . ILE A 1 289 ? 0.019 10.001 -10.546 1.00 93.94 289 ILE A CA 1
ATOM 2232 C C . ILE A 1 289 ? -0.097 10.347 -9.058 1.00 93.94 289 ILE A C 1
ATOM 2234 O O . ILE A 1 289 ? -0.381 11.483 -8.681 1.00 93.94 289 ILE A O 1
ATOM 2238 N N . VAL A 1 290 ? 0.109 9.345 -8.209 1.00 93.25 290 VAL A N 1
ATOM 2239 C CA . VAL A 1 290 ? -0.031 9.427 -6.750 1.00 93.25 290 VAL A CA 1
ATOM 2240 C C . VAL A 1 290 ? 1.290 9.822 -6.093 1.00 93.25 290 VAL A C 1
ATOM 2242 O O . VAL A 1 290 ? 1.308 10.604 -5.145 1.00 93.25 290 VAL A O 1
ATOM 2245 N N . ALA A 1 291 ? 2.392 9.257 -6.584 1.00 94.81 291 ALA A N 1
ATOM 2246 C CA . ALA A 1 291 ? 3.746 9.541 -6.131 1.00 94.81 291 ALA A CA 1
ATOM 2247 C C . ALA A 1 291 ? 4.760 9.127 -7.201 1.00 94.81 291 ALA A C 1
ATOM 2249 O O . ALA A 1 291 ? 4.521 8.167 -7.938 1.00 94.81 291 ALA A O 1
ATOM 2250 N N . ALA A 1 292 ? 5.913 9.792 -7.219 1.00 95.00 292 ALA A N 1
ATOM 2251 C CA . ALA A 1 292 ? 7.083 9.370 -7.976 1.00 95.00 292 ALA A CA 1
ATOM 2252 C C . ALA A 1 292 ? 8.338 9.435 -7.091 1.00 95.00 292 ALA A C 1
ATOM 2254 O O . ALA A 1 292 ? 8.410 10.258 -6.174 1.00 95.00 292 ALA A O 1
ATOM 2255 N N . PHE A 1 293 ? 9.302 8.536 -7.309 1.00 94.44 293 PHE A N 1
ATOM 2256 C CA . PHE A 1 293 ? 10.557 8.524 -6.550 1.00 94.44 293 PHE A CA 1
ATOM 2257 C C . PHE A 1 293 ? 11.712 7.817 -7.268 1.00 94.44 293 PHE A C 1
ATOM 2259 O O . PHE A 1 293 ? 11.520 6.831 -7.978 1.00 94.44 293 PHE A O 1
ATOM 2266 N N . THR A 1 294 ? 12.938 8.244 -6.983 1.00 92.06 294 THR A N 1
ATOM 2267 C CA . THR A 1 294 ? 14.176 7.699 -7.550 1.00 92.06 294 THR A CA 1
ATOM 2268 C C . THR A 1 294 ? 15.043 7.143 -6.422 1.00 92.06 294 THR A C 1
ATOM 2270 O O . THR A 1 294 ? 15.654 7.885 -5.658 1.00 92.06 294 THR A O 1
ATOM 2273 N N . ALA A 1 295 ? 15.099 5.814 -6.284 1.00 81.81 295 ALA A N 1
ATOM 2274 C CA . ALA A 1 295 ? 15.669 5.153 -5.099 1.00 81.81 295 ALA A CA 1
ATOM 2275 C C . ALA A 1 295 ? 17.161 5.457 -4.832 1.00 81.81 295 ALA A C 1
ATOM 2277 O O . ALA A 1 295 ? 17.627 5.315 -3.702 1.00 81.81 295 ALA A O 1
ATOM 2278 N N . LYS A 1 296 ? 17.923 5.834 -5.867 1.00 78.31 296 LYS A N 1
ATOM 2279 C CA . LYS A 1 296 ? 19.336 6.217 -5.770 1.00 78.31 296 LYS A CA 1
ATOM 2280 C C . LYS A 1 296 ? 19.748 7.043 -6.987 1.00 78.31 296 LYS A C 1
ATOM 2282 O O . LYS A 1 296 ? 19.460 6.649 -8.115 1.00 78.31 296 LYS A O 1
ATOM 2287 N N . THR A 1 297 ? 20.495 8.122 -6.766 1.00 73.62 297 THR A N 1
ATOM 2288 C CA . THR A 1 297 ? 21.129 8.894 -7.840 1.00 73.62 297 THR A CA 1
ATOM 2289 C C . THR A 1 297 ? 22.496 8.321 -8.234 1.00 73.62 297 THR A C 1
ATOM 2291 O O . THR A 1 297 ? 23.248 7.783 -7.416 1.00 73.62 297 THR A O 1
ATOM 2294 N N . THR A 1 298 ? 22.818 8.418 -9.520 1.00 74.00 298 THR A N 1
ATOM 2295 C CA . THR A 1 298 ? 24.063 7.965 -10.149 1.00 74.00 298 THR A CA 1
ATOM 2296 C C . THR A 1 298 ? 24.593 9.066 -11.075 1.00 74.00 298 THR A C 1
ATOM 2298 O O . THR A 1 298 ? 23.780 9.814 -11.620 1.00 74.00 298 THR A O 1
ATOM 2301 N N . PRO A 1 299 ? 25.918 9.188 -11.291 1.00 72.56 299 PRO A N 1
ATOM 2302 C CA . PRO A 1 299 ? 26.467 10.267 -12.117 1.00 72.56 299 PRO A CA 1
ATOM 2303 C C . PRO A 1 299 ? 25.967 10.267 -13.567 1.00 72.56 299 PRO A C 1
ATOM 2305 O O . PRO A 1 299 ? 25.713 11.332 -14.116 1.00 72.56 299 PRO A O 1
ATOM 2308 N N . THR A 1 300 ? 25.797 9.088 -14.176 1.00 73.31 300 THR A N 1
ATOM 2309 C CA . THR A 1 300 ? 25.393 8.961 -15.587 1.00 73.31 300 THR A CA 1
ATOM 2310 C C . THR A 1 300 ? 23.877 8.978 -15.787 1.00 73.31 300 THR A C 1
ATOM 2312 O O . THR A 1 300 ? 23.418 9.314 -16.871 1.00 73.31 300 THR A O 1
ATOM 2315 N N . ARG A 1 301 ? 23.076 8.612 -14.770 1.00 82.94 301 ARG A N 1
ATOM 2316 C CA . ARG A 1 301 ? 21.593 8.520 -14.796 1.00 82.94 301 ARG A CA 1
ATOM 2317 C C . ARG A 1 301 ? 20.979 7.580 -15.853 1.00 82.94 301 ARG A C 1
ATOM 2319 O O . ARG A 1 301 ? 19.766 7.408 -15.900 1.00 82.94 301 ARG A O 1
ATOM 2326 N N . VAL A 1 302 ? 21.801 6.954 -16.688 1.00 79.75 302 VAL A N 1
ATOM 2327 C CA . VAL A 1 302 ? 21.396 6.147 -17.850 1.00 79.75 302 VAL A CA 1
ATOM 2328 C C . VAL A 1 302 ? 20.735 4.816 -17.460 1.00 79.75 302 VAL A C 1
ATOM 2330 O O . VAL A 1 302 ? 19.791 4.376 -18.113 1.00 79.75 302 VAL A O 1
ATOM 2333 N N . GLN A 1 303 ? 21.169 4.221 -16.345 1.00 80.62 303 GLN A N 1
ATOM 2334 C CA . GLN A 1 303 ? 20.526 3.070 -15.693 1.00 80.62 303 GLN A CA 1
ATOM 2335 C C . GLN A 1 303 ? 20.045 3.458 -14.288 1.00 80.62 303 GLN A C 1
ATOM 2337 O O . GLN A 1 303 ? 20.429 2.878 -13.268 1.00 80.62 303 GLN A O 1
ATOM 2342 N N . GLN A 1 304 ? 19.260 4.530 -14.250 1.00 87.94 304 GLN A N 1
ATOM 2343 C CA . GLN A 1 304 ? 18.583 5.049 -13.073 1.00 87.94 304 GLN A CA 1
ATOM 2344 C C . GLN A 1 304 ? 17.118 5.249 -13.435 1.00 87.94 304 GLN A C 1
ATOM 2346 O O . GLN A 1 304 ? 16.809 5.773 -14.505 1.00 87.94 304 GLN A O 1
ATOM 2351 N N . TRP A 1 305 ? 16.241 4.825 -12.531 1.00 90.62 305 TRP A N 1
ATOM 2352 C CA . TRP A 1 305 ? 14.809 4.796 -12.771 1.00 90.62 305 TRP A CA 1
ATOM 2353 C C . TRP A 1 305 ? 14.052 5.561 -11.699 1.00 90.62 305 TRP A C 1
ATOM 2355 O O . TRP A 1 305 ? 14.115 5.216 -10.511 1.00 90.62 305 TRP A O 1
ATOM 2365 N N . THR A 1 306 ? 13.284 6.552 -12.133 1.00 94.19 306 THR A N 1
ATOM 2366 C CA . THR A 1 306 ? 12.192 7.110 -11.341 1.00 94.19 306 THR A CA 1
ATOM 2367 C C . THR A 1 306 ? 11.004 6.158 -11.444 1.00 94.19 306 THR A C 1
ATOM 2369 O O . THR A 1 306 ? 10.539 5.852 -12.539 1.00 94.19 306 THR A O 1
ATOM 2372 N N . SER A 1 307 ? 10.551 5.652 -10.298 1.00 95.81 307 SER A N 1
ATOM 2373 C CA . SER A 1 307 ? 9.346 4.831 -10.150 1.00 95.81 307 SER A CA 1
ATOM 2374 C C . SER A 1 307 ? 8.120 5.721 -10.019 1.00 95.81 307 SER A C 1
ATOM 2376 O O . SER A 1 307 ? 8.188 6.75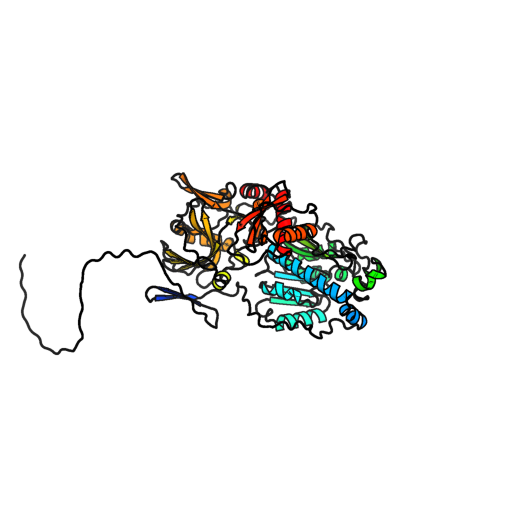1 -9.352 1.00 95.81 307 SER A O 1
ATOM 2378 N N . PHE A 1 308 ? 6.988 5.271 -10.548 1.00 96.44 308 PHE A N 1
ATOM 2379 C CA . PHE A 1 308 ? 5.690 5.928 -10.472 1.00 96.44 308 PHE A CA 1
ATOM 2380 C C . PHE A 1 308 ? 4.676 4.995 -9.821 1.00 96.44 308 PHE A C 1
ATOM 2382 O O . PHE A 1 308 ? 4.531 3.838 -10.214 1.00 96.44 308 PHE A O 1
ATOM 2389 N N . CYS A 1 309 ? 3.943 5.522 -8.847 1.00 97.00 309 CYS A N 1
ATOM 2390 C CA . CYS A 1 309 ? 2.696 4.951 -8.367 1.00 97.00 309 CYS A CA 1
ATOM 2391 C C . CYS A 1 309 ? 1.557 5.724 -9.031 1.00 97.00 309 CYS A C 1
ATOM 2393 O O . CYS A 1 309 ? 1.380 6.915 -8.769 1.00 97.00 309 CYS A O 1
ATOM 2395 N N . ILE A 1 310 ? 0.805 5.060 -9.901 1.00 97.00 310 ILE A N 1
ATOM 2396 C CA . ILE A 1 310 ? -0.301 5.641 -10.664 1.00 97.00 310 ILE A CA 1
ATOM 2397 C C . ILE A 1 310 ? -1.581 4.919 -10.247 1.00 97.00 310 ILE A C 1
ATOM 2399 O O . ILE A 1 310 ? -1.566 3.711 -10.016 1.00 97.00 310 ILE A O 1
ATOM 2403 N N . ARG A 1 311 ? -2.694 5.640 -10.118 1.00 94.69 311 ARG A N 1
ATOM 2404 C CA . ARG A 1 311 ? -3.989 5.079 -9.723 1.00 94.69 311 ARG A CA 1
ATOM 2405 C C . ARG A 1 311 ? -5.012 5.288 -10.825 1.00 94.69 311 ARG A C 1
ATOM 2407 O O . ARG A 1 311 ? -5.167 6.407 -11.305 1.00 94.69 311 ARG A O 1
ATOM 2414 N N . TYR A 1 312 ? -5.727 4.226 -11.177 1.00 94.19 312 TYR A N 1
ATOM 2415 C CA . TYR A 1 312 ? -6.827 4.289 -12.131 1.00 94.19 312 TYR A CA 1
ATOM 2416 C C . TYR A 1 312 ? -8.108 4.759 -11.436 1.00 94.19 312 TYR A C 1
ATOM 2418 O O . TYR A 1 312 ? -8.540 4.185 -10.436 1.00 94.19 312 TYR A O 1
ATOM 2426 N N . LEU A 1 313 ? -8.705 5.834 -11.933 1.00 88.31 313 LEU A N 1
ATOM 2427 C CA . LEU A 1 313 ? -9.861 6.520 -11.369 1.00 88.31 313 LEU A CA 1
ATOM 2428 C C . LEU A 1 313 ? -10.822 6.902 -12.509 1.00 88.31 313 LEU A C 1
ATOM 2430 O O . LEU A 1 313 ? -10.910 8.083 -12.840 1.00 88.31 313 LEU A O 1
ATOM 2434 N N . PRO A 1 314 ? -11.564 5.933 -13.083 1.00 82.94 314 PRO A N 1
ATOM 2435 C CA . PRO A 1 314 ? -12.449 6.185 -14.214 1.00 82.94 314 PRO A CA 1
ATOM 2436 C C . PRO A 1 314 ? -13.435 7.326 -13.962 1.00 82.94 314 PRO A C 1
ATOM 2438 O O . PRO A 1 314 ? -14.032 7.424 -12.883 1.00 82.94 314 PRO A O 1
ATOM 2441 N N . SER A 1 315 ? -13.632 8.155 -14.989 1.00 66.69 315 SER A N 1
ATOM 2442 C CA . SER A 1 315 ? -14.522 9.323 -14.977 1.00 66.69 315 SER A CA 1
ATOM 2443 C C . SER A 1 315 ? -15.969 8.979 -14.602 1.00 66.69 315 SER A C 1
ATOM 2445 O O . SER A 1 315 ? -16.680 9.795 -14.007 1.00 66.69 315 SER A O 1
ATOM 2447 N N . VAL A 1 316 ? -16.411 7.749 -14.889 1.00 56.50 316 VAL A N 1
ATOM 2448 C CA . VAL A 1 316 ? -17.687 7.223 -14.395 1.00 56.50 316 VAL A CA 1
ATOM 2449 C C . VAL A 1 316 ? -17.554 6.902 -12.907 1.00 56.50 316 VAL A C 1
ATOM 2451 O O . VAL A 1 316 ? -17.049 5.850 -12.512 1.00 56.50 316 VAL A O 1
ATOM 2454 N N . ARG A 1 317 ? -18.084 7.790 -12.058 1.00 54.19 317 ARG A N 1
ATOM 2455 C CA . ARG A 1 317 ? -18.395 7.451 -10.664 1.00 54.19 317 ARG A CA 1
ATOM 2456 C C . ARG A 1 317 ? -19.399 6.294 -10.686 1.00 54.19 317 ARG A C 1
ATOM 2458 O O . ARG A 1 317 ? -20.565 6.524 -10.998 1.00 54.19 317 ARG A O 1
ATOM 2465 N N . ALA A 1 318 ? -18.934 5.076 -10.392 1.00 44.78 318 ALA A N 1
ATOM 2466 C CA . ALA A 1 318 ? -19.775 3.881 -10.308 1.00 44.78 318 ALA A CA 1
ATOM 2467 C C . ALA A 1 318 ? -21.030 4.174 -9.475 1.00 44.78 318 ALA A C 1
ATOM 2469 O O . ALA A 1 318 ? -20.921 4.861 -8.459 1.00 44.78 318 ALA A O 1
ATOM 2470 N N . ASP A 1 319 ? -22.201 3.697 -9.905 1.00 42.06 319 ASP A N 1
ATOM 2471 C CA . ASP A 1 319 ? -23.470 4.080 -9.283 1.00 42.06 319 ASP A CA 1
ATOM 2472 C C . ASP A 1 319 ? -23.492 3.683 -7.798 1.00 42.06 319 ASP A C 1
ATOM 2474 O O . ASP A 1 319 ? -23.578 2.514 -7.427 1.00 42.06 319 ASP A O 1
ATOM 2478 N N . GLN A 1 320 ? -23.368 4.683 -6.922 1.00 46.72 320 GLN A N 1
ATOM 2479 C CA . GLN A 1 320 ? -23.215 4.492 -5.481 1.00 46.72 320 GLN A CA 1
ATOM 2480 C C . GLN A 1 320 ? -24.579 4.252 -4.802 1.00 46.72 320 GLN A C 1
ATOM 2482 O O . GLN A 1 320 ? -24.841 4.797 -3.722 1.00 46.72 320 GLN A O 1
ATOM 2487 N N . SER A 1 321 ? -25.479 3.499 -5.435 1.00 38.59 321 SER A N 1
ATOM 2488 C CA . SER A 1 321 ? -26.858 3.236 -5.007 1.00 38.59 321 SER A CA 1
ATOM 2489 C C . SER A 1 321 ? -26.955 2.177 -3.895 1.00 38.59 321 SER A C 1
ATOM 2491 O O . SER A 1 321 ? -27.738 1.234 -3.955 1.00 38.59 321 SER A O 1
ATOM 2493 N N . LEU A 1 322 ? -26.204 2.372 -2.802 1.00 43.41 322 LEU A N 1
ATOM 2494 C CA . LEU A 1 322 ? -26.429 1.655 -1.543 1.00 43.41 322 LEU A CA 1
ATOM 2495 C C . LEU A 1 322 ? -27.220 2.525 -0.563 1.00 43.41 322 LEU A C 1
ATOM 2497 O O . LEU A 1 322 ? -26.745 3.561 -0.090 1.00 43.41 322 LEU A O 1
ATOM 2501 N N . TYR A 1 323 ? -28.441 2.062 -0.290 1.00 41.00 323 TYR A N 1
ATOM 2502 C CA . TYR A 1 323 ? -29.444 2.662 0.587 1.00 41.00 323 TYR A CA 1
ATOM 2503 C C . TYR A 1 323 ? -28.891 3.096 1.953 1.00 41.00 323 TYR A C 1
ATOM 2505 O O . TYR A 1 323 ? -28.057 2.424 2.563 1.00 41.00 323 TYR A O 1
ATOM 2513 N N . MET A 1 324 ? -29.457 4.179 2.493 1.00 41.19 324 MET A N 1
ATOM 2514 C CA . MET A 1 324 ? -29.348 4.477 3.918 1.00 41.19 324 MET A CA 1
ATOM 2515 C C . MET A 1 324 ? -30.227 3.512 4.721 1.00 41.19 324 MET A C 1
ATOM 2517 O O . MET A 1 324 ? -31.413 3.768 4.916 1.00 41.19 324 MET A O 1
ATOM 2521 N N . ALA A 1 325 ? -29.630 2.459 5.274 1.00 40.91 325 ALA A N 1
ATOM 2522 C CA . ALA A 1 325 ? -30.077 1.974 6.572 1.00 40.91 325 ALA A CA 1
ATOM 2523 C C . ALA A 1 325 ? -29.513 2.944 7.618 1.00 40.91 325 ALA A C 1
ATOM 2525 O O . ALA A 1 325 ? -28.317 2.943 7.896 1.00 40.91 325 ALA A O 1
ATOM 2526 N N . ASN A 1 326 ? -30.357 3.832 8.144 1.00 42.25 326 ASN A N 1
ATOM 2527 C CA . ASN A 1 326 ? -29.982 4.674 9.275 1.00 42.25 326 ASN A CA 1
ATOM 2528 C C . ASN A 1 326 ? -30.097 3.798 10.531 1.00 42.25 326 ASN A C 1
ATOM 2530 O O . ASN A 1 326 ? -31.165 3.730 11.141 1.00 42.25 326 ASN A O 1
ATOM 2534 N N . THR A 1 327 ? -29.041 3.049 10.859 1.00 45.66 327 THR A N 1
ATOM 2535 C CA . THR A 1 327 ? -29.025 2.183 12.041 1.00 45.66 327 THR A CA 1
ATOM 2536 C C . THR A 1 327 ? -29.074 3.051 13.294 1.00 45.66 327 THR A C 1
ATOM 2538 O O . THR A 1 327 ? -28.154 3.804 13.607 1.00 45.66 327 THR A O 1
ATOM 2541 N N . ALA A 1 328 ? -30.222 3.013 13.970 1.00 48.75 328 ALA A N 1
ATOM 2542 C CA . ALA A 1 328 ? -30.486 3.842 15.132 1.00 48.75 328 ALA A CA 1
ATOM 2543 C C . ALA A 1 328 ? -29.503 3.525 16.268 1.00 48.75 328 ALA A C 1
ATOM 2545 O O . ALA A 1 328 ? -29.308 2.360 16.588 1.00 48.75 328 ALA A O 1
ATOM 2546 N N . TYR A 1 329 ? -28.979 4.583 16.899 1.00 53.41 329 TYR A N 1
ATOM 2547 C CA . TYR A 1 329 ? -28.268 4.572 18.182 1.00 53.41 329 TYR A CA 1
ATOM 2548 C C . TYR A 1 329 ? -27.132 3.538 18.298 1.00 53.41 329 TYR A C 1
ATOM 2550 O O . TYR A 1 329 ? -27.366 2.389 18.650 1.00 53.41 329 TYR A O 1
ATOM 2558 N N . ASN A 1 330 ? -25.877 3.970 18.130 1.00 63.19 330 ASN A N 1
ATOM 2559 C CA . ASN A 1 330 ? -24.734 3.202 18.635 1.00 63.19 330 ASN A CA 1
ATOM 2560 C C . ASN A 1 330 ? -24.735 3.309 20.175 1.00 63.19 330 ASN A C 1
ATOM 2562 O O . ASN A 1 330 ? -24.388 4.383 20.680 1.00 63.19 330 ASN A O 1
ATOM 2566 N N . PRO A 1 331 ? -25.135 2.273 20.945 1.00 67.56 331 PRO A N 1
ATOM 2567 C CA . PRO A 1 331 ? -25.072 2.349 22.397 1.00 67.56 331 PRO A CA 1
ATOM 2568 C C . PRO A 1 331 ? -23.612 2.499 22.823 1.00 67.56 331 PRO A C 1
ATOM 2570 O O . PRO A 1 331 ? -22.737 1.810 22.300 1.00 67.56 331 PRO A O 1
ATOM 2573 N N . LYS A 1 332 ? -23.340 3.386 23.787 1.00 84.62 332 LYS A N 1
ATOM 2574 C CA . LYS A 1 332 ? -22.012 3.475 24.405 1.00 84.62 332 LYS A CA 1
ATOM 2575 C C . LYS A 1 332 ? -21.671 2.097 25.006 1.00 84.62 332 LYS A C 1
ATOM 2577 O O . LYS A 1 332 ? -22.387 1.669 25.916 1.00 84.62 332 LYS A O 1
ATOM 2582 N N . PRO A 1 333 ? -20.616 1.408 24.535 1.00 87.44 333 PRO A N 1
ATOM 2583 C CA . PRO A 1 333 ? -20.209 0.138 25.113 1.00 87.44 333 PRO A CA 1
ATOM 2584 C C . PRO A 1 333 ? -19.646 0.343 26.526 1.00 87.44 333 PRO A C 1
ATOM 2586 O O . PRO A 1 333 ? -19.219 1.438 26.907 1.00 87.44 333 PRO A O 1
ATOM 2589 N N . ARG A 1 334 ? -19.638 -0.723 27.324 1.00 91.12 334 ARG A N 1
ATOM 2590 C CA . ARG A 1 334 ? -19.097 -0.717 28.685 1.00 91.12 334 ARG A CA 1
ATOM 2591 C C . ARG A 1 334 ? -17.617 -1.090 28.659 1.00 91.12 334 ARG A C 1
ATOM 2593 O O . ARG A 1 334 ? -17.280 -2.254 28.477 1.00 91.12 334 ARG A O 1
ATOM 2600 N N . GLY A 1 335 ? -16.745 -0.113 28.883 1.00 91.81 335 GLY A N 1
ATOM 2601 C CA . GLY A 1 335 ? -15.305 -0.356 28.953 1.00 91.81 335 GLY A CA 1
ATOM 2602 C C . GLY A 1 335 ? -14.902 -1.238 30.136 1.00 91.81 335 GLY A C 1
ATOM 2603 O O . GLY A 1 335 ? -15.522 -1.188 31.204 1.00 91.81 335 GLY A O 1
ATOM 2604 N N . PHE A 1 336 ? -13.842 -2.020 29.946 1.00 94.38 336 PHE A N 1
ATOM 2605 C CA . PHE A 1 336 ? -13.248 -2.893 30.962 1.00 94.38 336 PHE A CA 1
ATOM 2606 C C . PHE A 1 336 ? -11.845 -2.402 31.384 1.00 94.38 336 PHE A C 1
ATOM 2608 O O . PHE A 1 336 ? -11.245 -1.580 30.687 1.00 94.38 336 PHE A O 1
ATOM 2615 N N . PRO A 1 337 ? -11.308 -2.837 32.543 1.00 94.38 337 PRO A N 1
ATOM 2616 C CA . PRO A 1 337 ? -9.959 -2.468 32.978 1.00 94.38 337 PRO A CA 1
ATOM 2617 C C . PRO A 1 337 ? -8.874 -2.987 32.028 1.00 94.38 337 PRO A C 1
ATOM 2619 O O . PRO A 1 337 ? -9.071 -3.996 31.355 1.00 94.38 337 PRO A O 1
ATOM 2622 N N . ARG A 1 338 ? -7.700 -2.343 32.033 1.00 93.88 338 ARG A N 1
ATOM 2623 C CA . ARG A 1 338 ? -6.537 -2.749 31.231 1.00 93.88 338 ARG A CA 1
ATOM 2624 C C . ARG A 1 338 ? -6.208 -4.246 31.383 1.00 93.88 338 ARG A C 1
ATOM 2626 O O . ARG A 1 338 ? -5.869 -4.667 32.492 1.00 93.88 338 ARG A O 1
ATOM 2633 N N . PRO A 1 339 ? -6.239 -5.039 30.295 1.00 93.69 339 PRO A N 1
ATOM 2634 C CA . PRO A 1 339 ? -5.760 -6.416 30.324 1.00 93.69 339 PRO A CA 1
ATOM 2635 C C . PRO A 1 339 ? -4.251 -6.479 30.624 1.00 93.69 339 PRO A C 1
ATOM 2637 O O . PRO A 1 339 ? -3.514 -5.571 30.223 1.00 93.69 339 PRO A O 1
ATOM 2640 N N . PRO A 1 340 ? -3.753 -7.544 31.281 1.00 91.00 340 PRO A N 1
ATOM 2641 C CA . PRO A 1 340 ? -2.319 -7.748 31.459 1.00 91.00 340 PRO A CA 1
ATOM 2642 C C . PRO A 1 340 ? -1.597 -7.808 30.107 1.00 91.00 340 PRO A C 1
ATOM 2644 O O . PRO A 1 340 ? -1.977 -8.584 29.229 1.00 91.00 340 PRO A O 1
ATOM 2647 N N . ALA A 1 341 ? -0.551 -6.996 29.952 1.00 88.81 341 ALA A N 1
ATOM 2648 C CA . ALA A 1 341 ? 0.338 -7.069 28.799 1.00 88.81 341 ALA A CA 1
ATOM 2649 C C . ALA A 1 341 ? 1.318 -8.242 28.960 1.00 88.81 341 ALA A C 1
ATOM 2651 O O . ALA A 1 341 ? 1.796 -8.520 30.062 1.00 88.81 341 ALA A O 1
ATOM 2652 N N . LEU A 1 342 ? 1.623 -8.910 27.852 1.00 88.19 342 LEU A N 1
ATOM 2653 C CA . LEU A 1 342 ? 2.546 -10.038 27.768 1.00 88.19 342 LEU A CA 1
ATOM 2654 C C . LEU A 1 342 ? 3.816 -9.646 27.000 1.00 88.19 342 LEU A C 1
ATOM 2656 O O . LEU A 1 342 ? 3.862 -8.628 26.308 1.00 88.19 342 LEU A O 1
ATOM 2660 N N . ALA A 1 343 ? 4.851 -10.483 27.102 1.00 86.62 343 ALA A N 1
ATOM 2661 C CA . ALA A 1 343 ? 5.972 -10.427 26.170 1.00 86.62 343 ALA A CA 1
ATOM 2662 C C . ALA A 1 343 ? 5.486 -10.729 24.741 1.00 86.62 343 ALA A C 1
ATOM 2664 O O . ALA A 1 343 ? 4.569 -11.529 24.560 1.00 86.62 343 ALA A O 1
ATOM 2665 N N . TYR A 1 344 ? 6.113 -10.099 23.745 1.00 83.81 344 TYR A N 1
ATOM 2666 C CA . TYR A 1 344 ? 5.698 -10.207 22.348 1.00 83.81 344 TYR A CA 1
ATOM 2667 C C . TYR A 1 344 ? 5.805 -11.645 21.807 1.00 83.81 344 TYR A C 1
ATOM 2669 O O . TYR A 1 344 ? 6.890 -12.229 21.771 1.00 83.81 344 TYR A O 1
ATOM 2677 N N . ASP A 1 345 ? 4.670 -12.187 21.371 1.00 81.31 345 ASP A N 1
ATOM 2678 C CA . ASP A 1 345 ? 4.478 -13.533 20.837 1.00 81.31 345 ASP A CA 1
ATOM 2679 C C . ASP A 1 345 ? 4.290 -13.470 19.312 1.00 81.31 345 ASP A C 1
ATOM 2681 O O . ASP A 1 345 ? 3.201 -13.205 18.798 1.00 81.31 345 ASP A O 1
ATOM 2685 N N . GLU A 1 346 ? 5.377 -13.735 18.581 1.00 77.06 346 GLU A N 1
ATOM 2686 C CA . GLU A 1 346 ? 5.406 -13.768 17.111 1.00 77.06 346 GLU A CA 1
ATOM 2687 C C . GLU A 1 346 ? 4.408 -14.775 16.513 1.00 77.06 346 GLU A C 1
ATOM 2689 O O . GLU A 1 346 ? 3.910 -14.558 15.412 1.00 77.06 346 GLU A O 1
ATOM 2694 N N . ILE A 1 347 ? 4.073 -15.857 17.226 1.00 77.94 347 ILE A N 1
ATOM 2695 C CA . ILE A 1 347 ? 3.126 -16.870 16.740 1.00 77.94 347 ILE A CA 1
ATOM 2696 C C . ILE A 1 347 ? 1.693 -16.352 16.873 1.00 77.94 347 ILE A C 1
ATOM 2698 O O . ILE A 1 347 ? 0.893 -16.528 15.957 1.00 77.94 347 ILE A O 1
ATOM 2702 N N . ALA A 1 348 ? 1.368 -15.689 17.985 1.00 80.50 348 ALA A N 1
ATOM 2703 C CA . ALA A 1 348 ? 0.062 -15.059 18.167 1.00 80.50 348 ALA A CA 1
ATOM 2704 C C . ALA A 1 348 ? -0.156 -13.883 17.200 1.00 80.50 348 ALA A C 1
ATOM 2706 O O . ALA A 1 348 ? -1.263 -13.700 16.700 1.00 80.50 348 ALA A O 1
ATOM 2707 N N . GLU A 1 349 ? 0.897 -13.128 16.884 1.00 80.25 349 GLU A N 1
ATOM 2708 C CA . GLU A 1 349 ? 0.852 -12.055 15.888 1.00 80.25 349 GLU A CA 1
ATOM 2709 C C . GLU A 1 349 ? 0.530 -12.575 14.473 1.00 80.25 349 GLU A C 1
ATOM 2711 O O . GLU A 1 349 ? -0.233 -11.945 13.735 1.00 80.25 349 GLU A O 1
ATOM 2716 N N . LEU A 1 350 ? 1.066 -13.747 14.106 1.00 74.44 350 LEU A N 1
ATOM 2717 C CA . LEU A 1 350 ? 0.797 -14.406 12.822 1.00 74.44 350 LEU A CA 1
ATOM 2718 C C . LEU A 1 350 ? -0.661 -14.873 12.667 1.00 74.44 350 LEU A C 1
ATOM 2720 O O . LEU A 1 350 ? -1.086 -15.099 11.539 1.00 74.44 350 LEU A O 1
ATOM 2724 N N . LEU A 1 351 ? -1.442 -14.975 13.753 1.00 75.44 351 LEU A N 1
ATOM 2725 C CA . LEU A 1 351 ? -2.884 -15.270 13.697 1.00 75.44 351 LEU A CA 1
ATOM 2726 C C . LEU A 1 351 ? -3.733 -14.068 13.254 1.00 75.44 351 LEU A C 1
ATOM 2728 O O . LEU A 1 351 ? -4.932 -14.216 13.026 1.00 75.44 351 LEU A O 1
ATOM 2732 N N . ILE A 1 352 ? -3.148 -12.874 13.141 1.00 81.88 352 ILE A N 1
ATOM 2733 C CA . ILE A 1 352 ? -3.847 -11.664 12.704 1.00 81.88 352 ILE A CA 1
ATOM 2734 C C . ILE A 1 352 ? -3.756 -11.582 11.171 1.00 81.88 352 ILE A C 1
ATOM 2736 O O . ILE A 1 352 ? -2.645 -11.442 10.651 1.00 81.88 352 ILE A O 1
ATOM 2740 N N . PRO A 1 353 ? -4.881 -11.600 10.424 1.00 73.81 353 PRO A N 1
ATOM 2741 C CA . PRO A 1 353 ? -4.869 -11.466 8.973 1.00 73.81 353 PRO A CA 1
ATOM 2742 C C . PRO A 1 353 ? -4.074 -10.230 8.548 1.00 73.81 353 PRO A C 1
ATOM 2744 O O . PRO A 1 353 ? -4.405 -9.116 8.944 1.00 73.81 353 PRO A O 1
ATOM 2747 N N . VAL A 1 354 ? -3.050 -10.398 7.706 1.00 68.50 354 VAL A N 1
ATOM 2748 C CA . VAL A 1 354 ? -2.179 -9.289 7.251 1.00 68.50 354 VAL A CA 1
ATOM 2749 C C . VAL A 1 354 ? -3.011 -8.116 6.712 1.00 68.50 354 VAL A C 1
ATOM 2751 O O . VAL A 1 354 ? -2.738 -6.950 6.989 1.00 68.50 354 VAL A O 1
ATOM 2754 N N . ASN A 1 355 ? -4.093 -8.461 6.017 1.00 68.00 355 ASN A N 1
ATOM 2755 C CA . ASN A 1 355 ? -5.081 -7.558 5.451 1.00 68.00 355 ASN A CA 1
ATOM 2756 C C . ASN A 1 355 ? -5.872 -6.721 6.479 1.00 68.00 355 ASN A C 1
ATOM 2758 O O . ASN A 1 355 ? -6.225 -5.590 6.155 1.00 68.00 355 ASN A O 1
ATOM 2762 N N . SER A 1 356 ? -6.151 -7.209 7.698 1.00 70.75 356 SER A N 1
ATOM 2763 C CA . SER A 1 356 ? -7.008 -6.484 8.661 1.00 70.75 356 SER A CA 1
ATOM 2764 C C . SER A 1 356 ? -6.353 -5.224 9.231 1.00 70.75 356 SER A C 1
ATOM 2766 O O . SER A 1 356 ? -7.053 -4.307 9.647 1.00 70.75 356 SER A O 1
ATOM 2768 N N . ARG A 1 357 ? -5.017 -5.144 9.177 1.00 75.06 357 ARG A N 1
ATOM 2769 C CA . ARG A 1 357 ? -4.222 -3.951 9.521 1.00 75.06 357 ARG A CA 1
ATOM 2770 C C . ARG A 1 357 ? -4.405 -2.814 8.506 1.00 75.06 357 ARG A C 1
ATOM 2772 O O . ARG A 1 357 ? -4.145 -1.651 8.811 1.00 75.06 357 ARG A O 1
ATOM 2779 N N . GLY A 1 358 ? -4.831 -3.171 7.294 1.00 82.81 358 GLY A N 1
ATOM 2780 C CA . GLY A 1 358 ? -4.997 -2.298 6.140 1.00 82.81 358 GLY A CA 1
ATOM 2781 C C . GLY A 1 358 ? -3.700 -1.713 5.566 1.00 82.81 358 GLY A C 1
ATOM 2782 O O . GLY A 1 358 ? -2.613 -1.839 6.130 1.00 82.81 358 GLY A O 1
ATOM 2783 N N . VAL A 1 359 ? -3.833 -1.027 4.429 1.00 89.12 359 VAL A N 1
ATOM 2784 C CA . VAL A 1 359 ? -2.753 -0.277 3.766 1.00 89.12 359 VAL A CA 1
ATOM 2785 C C . VAL A 1 359 ? -3.033 1.226 3.772 1.00 89.12 359 VAL A C 1
ATOM 2787 O O . VAL A 1 359 ? -4.178 1.665 3.615 1.00 89.12 359 VAL A O 1
ATOM 2790 N N . LYS A 1 360 ? -1.973 2.024 3.955 1.00 92.31 360 LYS A N 1
ATOM 2791 C CA . LYS A 1 360 ? -2.050 3.491 3.991 1.00 92.31 360 LYS A CA 1
ATOM 2792 C C . LYS A 1 360 ? -2.071 3.988 2.544 1.00 92.31 360 LYS A C 1
ATOM 2794 O O . LYS A 1 360 ? -1.063 3.894 1.863 1.00 92.31 360 LYS A O 1
ATOM 2799 N N . ARG A 1 361 ? -3.191 4.532 2.073 1.00 91.94 361 ARG A N 1
ATOM 2800 C CA . ARG A 1 361 ? -3.309 5.179 0.758 1.00 91.94 361 ARG A CA 1
ATOM 2801 C C . ARG A 1 361 ? -2.824 6.621 0.855 1.00 91.94 361 ARG A C 1
ATOM 2803 O O . ARG A 1 361 ? -3.341 7.393 1.660 1.00 91.94 361 ARG A O 1
ATOM 2810 N N . ILE A 1 362 ? -1.884 6.997 -0.010 1.00 94.62 362 ILE A N 1
ATOM 2811 C CA .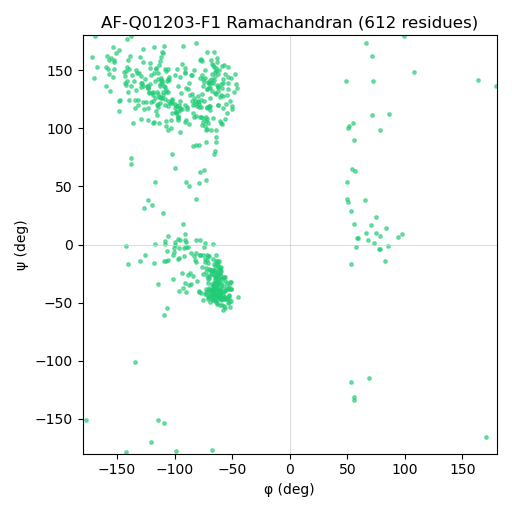 ILE A 1 362 ? -1.526 8.402 -0.247 1.00 94.62 362 ILE A CA 1
ATOM 2812 C C . ILE A 1 362 ? -2.770 9.114 -0.818 1.00 94.62 362 ILE A C 1
ATOM 2814 O O . ILE A 1 362 ? -3.271 8.683 -1.862 1.00 94.62 362 ILE A O 1
ATOM 2818 N N . PRO A 1 363 ? -3.319 10.158 -0.176 1.00 92.75 363 PRO A N 1
ATOM 2819 C CA . PRO A 1 363 ? -4.482 10.862 -0.712 1.00 92.75 363 PRO A CA 1
ATOM 2820 C C . PRO A 1 363 ? -4.144 11.622 -2.003 1.00 92.75 363 PRO A C 1
ATOM 2822 O O . PRO A 1 363 ? -3.010 12.020 -2.232 1.00 92.75 363 PRO A O 1
ATOM 2825 N N . THR A 1 364 ? -5.145 11.865 -2.840 1.00 91.25 364 THR A N 1
ATOM 2826 C CA . THR A 1 364 ? -5.047 12.689 -4.058 1.00 91.25 364 THR A CA 1
ATOM 2827 C C . THR A 1 364 ? -6.173 13.726 -4.081 1.00 91.25 364 THR A C 1
ATOM 2829 O O . THR A 1 364 ? -7.168 13.536 -3.380 1.00 91.25 364 THR A O 1
ATOM 2832 N N . PRO A 1 365 ? -6.087 14.807 -4.879 1.00 89.31 365 PRO A N 1
ATOM 2833 C CA . PRO A 1 365 ? -7.206 15.737 -5.055 1.00 89.31 365 PRO A CA 1
ATOM 2834 C C . PRO A 1 365 ? -8.520 15.040 -5.452 1.00 89.31 365 PRO A C 1
ATOM 2836 O O . PRO A 1 365 ? -9.581 15.445 -4.983 1.00 89.31 365 PRO A O 1
ATOM 2839 N N . ASP A 1 366 ? -8.442 13.939 -6.206 1.00 87.12 366 ASP A N 1
ATOM 2840 C CA . ASP A 1 366 ? -9.584 13.124 -6.649 1.00 87.12 366 ASP A CA 1
ATOM 2841 C C . ASP A 1 366 ? -10.264 12.312 -5.533 1.00 87.12 366 ASP A C 1
ATOM 2843 O O . ASP A 1 366 ? -11.320 11.716 -5.761 1.00 87.12 366 ASP A O 1
ATOM 2847 N N . ASP A 1 367 ? -9.662 12.253 -4.337 1.00 87.56 367 ASP A N 1
ATOM 2848 C CA . ASP A 1 367 ? -10.264 11.669 -3.134 1.00 87.56 367 ASP A CA 1
ATOM 2849 C C . ASP A 1 367 ? -11.224 12.649 -2.427 1.00 87.56 367 ASP A C 1
ATOM 2851 O O . ASP A 1 367 ? -12.036 12.217 -1.603 1.00 87.56 367 ASP A O 1
ATOM 2855 N N . LYS A 1 368 ? -11.184 13.952 -2.759 1.00 87.12 368 LYS A N 1
ATOM 2856 C CA . LYS A 1 368 ? -12.128 14.948 -2.227 1.00 87.12 368 LYS A CA 1
ATOM 2857 C C . LYS A 1 368 ? -13.548 14.626 -2.686 1.00 87.12 368 LYS A C 1
ATOM 2859 O O . LYS A 1 368 ? -13.797 14.429 -3.874 1.00 87.12 368 LYS A O 1
ATOM 2864 N N . LEU A 1 369 ? -14.486 14.589 -1.740 1.00 82.38 369 LEU A N 1
ATOM 2865 C CA . LEU A 1 369 ? -15.911 14.299 -1.979 1.00 82.38 369 LEU A CA 1
ATOM 2866 C C . LEU A 1 369 ? -16.192 12.961 -2.701 1.00 82.38 369 LEU A C 1
ATOM 2868 O O . LEU A 1 369 ? -17.269 12.777 -3.275 1.00 82.38 369 LEU A O 1
ATOM 2872 N N . ARG A 1 370 ? -15.224 12.032 -2.732 1.00 80.88 370 ARG A N 1
ATOM 2873 C CA . ARG A 1 370 ? -15.330 10.782 -3.504 1.00 80.88 370 ARG A CA 1
ATOM 2874 C C . ARG A 1 370 ? -16.154 9.715 -2.780 1.00 80.88 370 ARG A C 1
ATOM 2876 O O . ARG A 1 370 ? -16.810 8.895 -3.429 1.00 80.88 370 ARG A O 1
ATOM 2883 N N . TYR A 1 371 ? -16.118 9.719 -1.448 1.00 83.62 371 TYR A N 1
ATOM 2884 C CA . TYR A 1 371 ? -16.641 8.639 -0.615 1.00 83.62 371 TYR A CA 1
ATOM 2885 C C . TYR A 1 371 ? -17.921 9.064 0.106 1.00 83.62 371 TYR A C 1
ATOM 2887 O O . TYR A 1 371 ? -17.940 10.033 0.864 1.00 83.62 371 TYR A O 1
ATOM 2895 N N . LYS A 1 372 ? -18.999 8.294 -0.071 1.00 80.62 372 LYS A N 1
ATOM 2896 C CA . LYS A 1 372 ? -20.186 8.420 0.784 1.00 80.62 372 LYS A CA 1
ATOM 2897 C C . LYS A 1 372 ? -19.858 7.962 2.199 1.00 80.62 372 LYS A C 1
ATOM 2899 O O . LYS A 1 372 ? -19.133 6.987 2.383 1.00 80.62 372 LYS A O 1
ATOM 2904 N N . LEU A 1 373 ? -20.483 8.596 3.194 1.00 82.75 373 LEU A N 1
ATOM 2905 C CA . LEU A 1 373 ? -20.314 8.250 4.612 1.00 82.75 373 LEU A CA 1
ATOM 2906 C C . LEU A 1 373 ? -20.514 6.755 4.910 1.00 82.75 373 LEU A C 1
ATOM 2908 O O . LEU A 1 373 ? -19.832 6.242 5.781 1.00 82.75 373 LEU A O 1
ATOM 2912 N N . ASN A 1 374 ? -21.390 6.044 4.187 1.00 81.31 374 ASN A N 1
ATOM 2913 C CA . ASN A 1 374 ? -21.618 4.605 4.385 1.00 81.31 374 ASN A CA 1
ATOM 2914 C C . ASN A 1 374 ? -20.457 3.703 3.911 1.00 81.31 374 ASN A C 1
ATOM 2916 O O . ASN A 1 374 ? -20.415 2.533 4.290 1.00 81.31 374 ASN A O 1
ATOM 2920 N N . ALA A 1 375 ? -19.531 4.225 3.103 1.00 84.75 375 ALA A N 1
ATOM 2921 C CA . ALA A 1 375 ? -18.315 3.550 2.653 1.00 84.75 375 ALA A CA 1
ATOM 2922 C C . ALA A 1 375 ? -17.067 3.969 3.452 1.00 84.75 375 ALA A C 1
ATOM 2924 O O . ALA A 1 375 ? -15.982 3.462 3.183 1.00 84.75 375 ALA A O 1
ATOM 2925 N N . VAL A 1 376 ? -17.197 4.875 4.423 1.00 90.38 376 VAL A N 1
ATOM 2926 C CA . VAL A 1 376 ? -16.097 5.312 5.291 1.00 90.38 376 VAL A CA 1
ATOM 2927 C C . VAL A 1 376 ? -16.266 4.672 6.666 1.00 90.38 376 VAL A C 1
ATOM 2929 O O . VAL A 1 376 ? -17.381 4.562 7.164 1.00 90.38 376 VAL A O 1
ATOM 2932 N N . PHE A 1 377 ? -15.166 4.266 7.291 1.00 92.56 377 PHE A N 1
ATOM 2933 C CA . PHE A 1 377 ? -15.135 3.741 8.657 1.00 92.56 377 PHE A CA 1
ATOM 2934 C C . PHE A 1 377 ? -14.021 4.465 9.432 1.00 92.56 377 PHE A C 1
ATOM 2936 O O . PHE A 1 377 ? -13.002 4.816 8.832 1.00 92.56 377 PHE A O 1
ATOM 2943 N N . PRO A 1 378 ? -14.151 4.704 10.747 1.00 94.38 378 PRO A N 1
ATOM 2944 C CA . PRO A 1 378 ? -13.007 5.124 11.544 1.00 94.38 378 PRO A CA 1
ATOM 2945 C C . PRO A 1 378 ? -11.896 4.068 11.487 1.00 94.38 378 PRO A C 1
ATOM 2947 O O . PRO A 1 378 ? -12.173 2.867 11.584 1.00 94.38 378 PRO A O 1
ATOM 2950 N N . LYS A 1 379 ? -10.641 4.509 11.357 1.00 95.06 379 LYS A N 1
ATOM 2951 C CA . LYS A 1 379 ? -9.487 3.678 11.698 1.00 95.06 379 LYS A CA 1
ATOM 2952 C C . LYS A 1 379 ? -9.067 4.016 13.126 1.00 95.06 379 LYS A C 1
ATOM 2954 O O . LYS A 1 379 ? -8.672 5.148 13.393 1.00 95.06 379 LYS A O 1
ATOM 2959 N N . PHE A 1 380 ? -9.166 3.046 14.026 1.00 94.69 380 PHE A N 1
ATOM 2960 C CA . PHE A 1 380 ? -8.761 3.208 15.418 1.00 94.69 380 PHE A CA 1
ATOM 2961 C C . PHE A 1 380 ? -7.227 3.115 15.566 1.00 94.69 380 PHE A C 1
ATOM 2963 O O . PHE A 1 380 ? -6.524 2.630 14.672 1.00 94.69 380 PHE A O 1
ATOM 2970 N N . ASP A 1 381 ? -6.701 3.659 16.667 1.00 91.88 381 ASP A N 1
ATOM 2971 C CA . ASP A 1 381 ? -5.308 3.458 17.105 1.00 91.88 381 ASP A CA 1
ATOM 2972 C C . ASP A 1 381 ? -5.284 2.394 18.213 1.00 91.88 381 ASP A C 1
ATOM 2974 O O . ASP A 1 381 ? -5.046 2.689 19.384 1.00 91.88 381 ASP A O 1
ATOM 2978 N N . GLY A 1 382 ? -5.645 1.156 17.861 1.00 92.19 382 GLY A N 1
ATOM 2979 C CA . GLY A 1 382 ? -5.617 0.018 18.776 1.00 92.19 382 GLY A CA 1
ATOM 2980 C C . GLY A 1 382 ? -4.518 -1.000 18.470 1.00 92.19 382 GLY A C 1
ATOM 2981 O O . GLY A 1 382 ? -3.854 -0.972 17.434 1.00 92.19 382 GLY A O 1
ATOM 2982 N N . THR A 1 383 ? -4.342 -1.954 19.385 1.00 91.88 383 THR A N 1
ATOM 2983 C CA . THR A 1 383 ? -3.514 -3.143 19.133 1.00 91.88 383 THR A CA 1
ATOM 2984 C C . THR A 1 383 ? -4.335 -4.156 18.332 1.00 91.88 383 THR A C 1
ATOM 2986 O O . THR A 1 383 ? -5.363 -4.603 18.846 1.00 91.88 383 THR A O 1
ATOM 2989 N N . PRO A 1 384 ? -3.931 -4.549 17.111 1.00 91.56 384 PRO A N 1
ATOM 2990 C CA . PRO A 1 384 ? -4.692 -5.507 16.316 1.00 91.56 384 PRO A CA 1
ATOM 2991 C C . PRO A 1 384 ? -4.710 -6.890 16.982 1.00 91.56 384 PRO A C 1
ATOM 2993 O O . PRO A 1 384 ? -3.789 -7.249 17.713 1.00 91.56 384 PRO A O 1
ATOM 2996 N N . GLY A 1 385 ? -5.750 -7.677 16.720 1.00 92.31 385 GLY A N 1
ATOM 2997 C CA . GLY A 1 385 ? -5.916 -9.017 17.274 1.00 92.31 385 GLY A CA 1
ATOM 2998 C C . GLY A 1 385 ? -7.048 -9.808 16.621 1.00 92.31 385 GLY A C 1
ATOM 2999 O O . GLY A 1 385 ? -7.759 -9.317 15.736 1.00 92.31 385 GLY A O 1
ATOM 3000 N N . ILE A 1 386 ? -7.227 -11.039 17.093 1.00 93.88 386 ILE A N 1
ATOM 3001 C CA . ILE A 1 386 ? -8.390 -11.882 16.816 1.00 93.88 386 ILE A CA 1
ATOM 3002 C C . ILE A 1 386 ? -9.251 -12.001 18.073 1.00 93.88 386 ILE A C 1
ATOM 3004 O O . ILE A 1 386 ? -8.736 -12.251 19.163 1.00 93.88 386 ILE A O 1
ATOM 3008 N N . LEU A 1 387 ? -10.567 -11.870 17.902 1.00 94.69 387 LEU A N 1
ATOM 3009 C CA . LEU A 1 387 ? -11.573 -12.207 18.903 1.00 94.69 387 LEU A CA 1
ATOM 3010 C C . LEU A 1 387 ? -12.257 -13.518 18.497 1.00 94.69 387 LEU A C 1
ATOM 3012 O O . LEU A 1 387 ? -12.884 -13.590 17.440 1.00 94.69 387 LEU A O 1
ATOM 3016 N N . LEU A 1 388 ? -12.139 -14.538 19.346 1.00 93.88 388 LEU A N 1
ATOM 3017 C CA . LEU A 1 388 ? -12.813 -15.830 19.205 1.00 93.88 388 LEU A CA 1
ATOM 3018 C C . LEU A 1 388 ? -14.009 -15.871 20.160 1.00 93.88 388 LEU A C 1
ATOM 3020 O O . LEU A 1 388 ? -13.805 -15.734 21.363 1.00 93.88 388 LEU A O 1
ATOM 3024 N N . MET A 1 389 ? -15.234 -16.067 19.670 1.00 92.31 389 MET A N 1
ATOM 3025 C CA . MET A 1 389 ? -16.434 -16.193 20.516 1.00 92.31 389 MET A CA 1
ATOM 3026 C C . MET A 1 389 ? -17.041 -17.592 20.407 1.00 92.31 389 MET A C 1
ATOM 3028 O O . MET A 1 389 ? -17.279 -18.082 19.301 1.00 92.31 389 MET A O 1
ATOM 3032 N N . HIS A 1 390 ? -17.306 -18.218 21.555 1.00 89.06 390 HIS A N 1
ATOM 3033 C CA . HIS A 1 390 ? -17.970 -19.519 21.654 1.00 89.06 390 HIS A CA 1
ATOM 3034 C C . HIS A 1 390 ? -18.632 -19.690 23.028 1.00 89.06 390 HIS A C 1
ATOM 3036 O O . HIS A 1 390 ? -18.000 -19.462 24.065 1.00 89.06 390 HIS A O 1
ATOM 3042 N N . GLY A 1 391 ? -19.891 -20.133 23.051 1.00 90.88 391 GLY A N 1
ATOM 3043 C CA . GLY A 1 391 ? -20.659 -20.270 24.285 1.00 90.88 391 GLY A CA 1
ATOM 3044 C C . GLY A 1 391 ? -20.708 -18.942 25.043 1.00 90.88 391 GLY A C 1
ATOM 3045 O O . GLY A 1 391 ? -20.960 -17.900 24.448 1.00 90.88 391 GLY A O 1
ATOM 3046 N N . ASN A 1 392 ? -20.412 -18.964 26.344 1.00 91.00 392 ASN A N 1
ATOM 3047 C CA . ASN A 1 392 ? -20.441 -17.775 27.210 1.00 91.00 392 ASN A CA 1
ATOM 3048 C C . ASN A 1 392 ? -19.080 -17.052 27.338 1.00 91.00 392 ASN A C 1
ATOM 3050 O O . ASN A 1 392 ? -18.886 -16.271 28.273 1.00 91.00 392 ASN A O 1
ATOM 3054 N N . ALA A 1 393 ? -18.126 -17.309 26.435 1.00 91.00 393 ALA A N 1
ATOM 3055 C CA . ALA A 1 393 ? -16.794 -16.704 26.474 1.00 91.00 393 ALA A CA 1
ATOM 3056 C C . ALA A 1 393 ? -16.391 -16.068 25.135 1.00 91.00 393 ALA A C 1
ATOM 3058 O O . ALA A 1 393 ? -16.675 -16.591 24.055 1.00 91.00 393 ALA A O 1
ATOM 3059 N N . ALA A 1 394 ? -15.656 -14.961 25.227 1.00 93.50 394 ALA A N 1
ATOM 3060 C CA . ALA A 1 394 ? -14.907 -14.378 24.124 1.00 93.50 394 ALA A CA 1
ATOM 3061 C C . ALA A 1 394 ? -13.420 -14.283 24.500 1.00 93.50 394 ALA A C 1
ATOM 3063 O O . ALA A 1 394 ? -13.081 -13.797 25.576 1.00 93.50 394 ALA A O 1
ATOM 3064 N N . VAL A 1 395 ? -12.520 -14.746 23.636 1.00 94.81 395 VAL A N 1
ATOM 3065 C CA . VAL A 1 395 ? -11.069 -14.756 23.871 1.00 94.81 395 VAL A CA 1
ATOM 3066 C C . VAL A 1 395 ? -10.398 -13.823 22.874 1.00 94.81 395 VAL A C 1
ATOM 3068 O O . VAL A 1 395 ? -10.470 -14.053 21.669 1.00 94.81 395 VAL A O 1
ATOM 3071 N N . PHE A 1 396 ? -9.737 -12.781 23.377 1.00 95.00 396 PHE A N 1
ATOM 3072 C CA . PHE A 1 396 ? -8.912 -11.888 22.567 1.00 95.00 396 PHE A CA 1
ATOM 3073 C C . PHE A 1 396 ? -7.470 -12.405 22.523 1.00 95.00 396 PHE A C 1
ATOM 3075 O O . PHE A 1 396 ? -6.897 -12.752 23.563 1.00 95.00 396 PHE A O 1
ATOM 3082 N N . VAL A 1 397 ? -6.873 -12.422 21.330 1.00 92.12 397 VAL A N 1
ATOM 3083 C CA . VAL A 1 397 ? -5.489 -12.844 21.082 1.00 92.12 397 VAL A CA 1
ATOM 3084 C C . VAL A 1 397 ? -4.787 -11.839 20.167 1.00 92.12 397 VAL A C 1
ATOM 3086 O O . VAL A 1 397 ? -5.228 -11.604 19.045 1.00 92.12 397 VAL A O 1
ATOM 3089 N N . SER A 1 398 ? -3.658 -11.294 20.619 1.00 91.00 398 SER A N 1
ATOM 3090 C CA . SER A 1 398 ? -2.685 -10.566 19.793 1.00 91.00 398 SER A CA 1
ATOM 3091 C C . SER A 1 398 ? -1.252 -10.955 20.167 1.00 91.00 398 SER A C 1
ATOM 3093 O O . SER A 1 398 ? -1.044 -11.743 21.096 1.00 91.00 398 SER A O 1
ATOM 3095 N N . GLY A 1 399 ? -0.254 -10.374 19.491 1.00 85.75 399 GLY A N 1
ATOM 3096 C CA . GLY A 1 399 ? 1.149 -10.535 19.868 1.00 85.75 399 GLY A CA 1
ATOM 3097 C C . GLY A 1 399 ? 1.487 -10.051 21.287 1.00 85.75 399 GLY A C 1
ATOM 3098 O O . GLY A 1 399 ? 2.461 -10.525 21.854 1.00 85.75 399 GLY A O 1
ATOM 3099 N N . THR A 1 400 ? 0.712 -9.147 21.902 1.00 89.25 400 THR A N 1
ATOM 3100 C CA . THR A 1 400 ? 1.034 -8.553 23.224 1.00 89.25 400 THR A CA 1
ATOM 3101 C C . THR A 1 400 ? -0.062 -8.678 24.284 1.00 89.25 400 THR A C 1
ATOM 3103 O O . THR A 1 400 ? 0.202 -8.399 25.454 1.00 89.25 400 THR A O 1
ATOM 3106 N N . TYR A 1 401 ? -1.269 -9.123 23.928 1.00 91.62 401 TYR A N 1
ATOM 3107 C CA . TYR A 1 401 ? -2.380 -9.298 24.866 1.00 91.62 401 TYR A CA 1
ATOM 3108 C C . TYR A 1 401 ? -3.094 -10.632 24.645 1.00 91.62 401 TYR A C 1
ATOM 3110 O O . TYR A 1 401 ? -3.330 -11.064 23.516 1.00 91.62 401 TYR A O 1
ATOM 3118 N N . ARG A 1 402 ? -3.491 -11.273 25.748 1.00 91.69 402 ARG A N 1
ATOM 3119 C CA . ARG A 1 402 ? -4.303 -12.494 25.732 1.00 91.69 402 ARG A CA 1
ATOM 3120 C C . ARG A 1 402 ? -5.194 -12.537 26.959 1.00 91.69 402 ARG A C 1
ATOM 3122 O O . ARG A 1 402 ? -4.690 -12.606 28.077 1.00 91.69 402 ARG A O 1
ATOM 3129 N N . PHE A 1 403 ? -6.504 -12.474 26.759 1.00 94.31 403 PHE A N 1
ATOM 3130 C CA . PHE A 1 403 ? -7.463 -12.448 27.861 1.00 94.31 403 PHE A CA 1
ATOM 3131 C C . PHE A 1 403 ? -8.838 -12.969 27.439 1.00 94.31 403 PHE A C 1
ATOM 3133 O O . PHE A 1 403 ? -9.171 -13.037 26.256 1.00 94.31 403 PHE A O 1
ATOM 3140 N N . GLU A 1 404 ? -9.620 -13.352 28.442 1.00 93.81 404 GLU A N 1
ATOM 3141 C CA . GLU A 1 404 ? -10.980 -13.866 28.316 1.00 93.81 404 GLU A CA 1
ATOM 3142 C C . GLU A 1 404 ? -11.963 -12.798 28.817 1.00 93.81 404 GLU A C 1
ATOM 3144 O O . GLU A 1 404 ? -11.769 -12.213 29.885 1.00 93.81 404 GLU A O 1
ATOM 3149 N N . ILE A 1 405 ? -13.017 -12.553 28.046 1.00 93.12 405 ILE A N 1
ATOM 3150 C CA . ILE A 1 405 ? -14.170 -11.731 28.397 1.00 93.12 405 ILE A CA 1
ATOM 3151 C C . ILE A 1 405 ? -15.342 -12.692 28.602 1.00 93.12 405 ILE A C 1
ATOM 3153 O O . ILE A 1 405 ? -15.735 -13.405 27.677 1.00 93.12 405 ILE A O 1
ATOM 3157 N N . ALA A 1 406 ? -15.925 -12.698 29.801 1.00 89.94 406 ALA A N 1
ATOM 3158 C CA . ALA A 1 406 ? -17.213 -13.347 30.020 1.00 89.94 406 ALA A CA 1
ATOM 3159 C C . ALA A 1 406 ? -18.297 -12.532 29.300 1.00 89.94 406 ALA A C 1
ATOM 3161 O O . ALA A 1 406 ? -18.476 -11.345 29.595 1.00 89.94 406 ALA A O 1
ATOM 3162 N N . ILE A 1 407 ? -18.991 -13.158 28.349 1.00 91.75 407 ILE A N 1
ATOM 3163 C CA . ILE A 1 407 ? -20.038 -12.510 27.553 1.00 91.75 407 ILE A CA 1
ATOM 3164 C C . ILE A 1 407 ? -21.424 -12.854 28.092 1.00 91.75 407 ILE A C 1
ATOM 3166 O O . ILE A 1 407 ? -21.649 -13.938 28.626 1.00 91.75 407 ILE A O 1
ATOM 3170 N N . SER A 1 408 ? -22.353 -11.904 27.989 1.00 87.31 408 SER A N 1
ATOM 3171 C CA . SER A 1 408 ? -23.657 -12.002 28.661 1.00 87.31 408 SER A CA 1
ATOM 3172 C C . SER A 1 408 ? -24.646 -12.954 27.987 1.00 87.31 408 SER A C 1
ATOM 3174 O O . SER A 1 408 ? -25.620 -13.374 28.611 1.00 87.31 408 SER A O 1
ATOM 3176 N N . TYR A 1 409 ? -24.411 -13.275 26.715 1.00 87.94 409 TYR A N 1
ATOM 3177 C CA . TYR A 1 409 ? -25.272 -14.106 25.880 1.00 87.94 409 TYR A CA 1
ATOM 3178 C C . TYR A 1 409 ? -24.438 -15.230 25.262 1.00 87.94 409 TYR A C 1
ATOM 3180 O O . TYR A 1 409 ? -23.320 -14.988 24.808 1.00 87.94 409 TYR A O 1
ATOM 3188 N N . SER A 1 410 ? -24.976 -16.452 25.254 1.00 88.38 410 SER A N 1
ATOM 3189 C CA . SER A 1 410 ? -24.306 -17.597 24.633 1.00 88.38 410 SER A CA 1
ATOM 3190 C C . SER A 1 410 ? -24.250 -17.427 23.116 1.00 88.38 410 SER A C 1
ATOM 3192 O O . SER A 1 410 ? -25.267 -17.144 22.482 1.00 88.38 410 SER A O 1
ATOM 3194 N N . VAL A 1 411 ? -23.076 -17.653 22.533 1.00 86.94 411 VAL A N 1
ATOM 3195 C CA . VAL A 1 411 ? -22.878 -17.775 21.089 1.00 86.94 411 VAL A CA 1
ATOM 3196 C C . VAL A 1 411 ? -22.857 -19.257 20.711 1.00 86.94 411 VAL A C 1
ATOM 3198 O O . VAL A 1 411 ? -21.888 -19.961 20.994 1.00 86.94 411 VAL A O 1
ATOM 3201 N N . ASP A 1 412 ? -23.910 -19.725 20.039 1.00 85.69 412 ASP A N 1
ATOM 3202 C CA . ASP A 1 412 ? -24.047 -21.138 19.642 1.00 85.69 412 ASP A CA 1
ATOM 3203 C C . ASP A 1 412 ? -23.156 -21.524 18.444 1.00 85.69 412 ASP A C 1
ATOM 3205 O O . ASP A 1 412 ? -22.795 -22.686 18.277 1.00 85.69 412 ASP A O 1
ATOM 3209 N N . THR A 1 413 ? -22.803 -20.554 17.594 1.00 86.38 413 THR A N 1
ATOM 3210 C CA . THR A 1 413 ? -21.994 -20.742 16.377 1.00 86.38 413 THR A CA 1
ATOM 3211 C C . THR A 1 413 ? -20.660 -20.028 16.527 1.00 86.38 413 THR A C 1
ATOM 3213 O O . THR A 1 413 ? -20.657 -18.814 16.691 1.00 86.38 413 THR A O 1
ATOM 3216 N N . ASN A 1 414 ? -19.540 -20.751 16.433 1.00 86.12 414 ASN A N 1
ATOM 3217 C CA . ASN A 1 414 ? -18.194 -20.178 16.557 1.00 86.12 414 ASN A CA 1
ATOM 3218 C C . ASN A 1 414 ? -18.027 -18.925 15.685 1.00 86.12 414 ASN A C 1
ATOM 3220 O O . ASN A 1 414 ? -18.335 -18.960 14.494 1.00 86.12 414 ASN A O 1
ATOM 3224 N N . LEU A 1 415 ? -17.510 -17.840 16.260 1.00 90.00 415 LEU A N 1
ATOM 3225 C CA . LEU A 1 415 ? -17.134 -16.642 15.508 1.00 90.00 415 LEU A CA 1
ATOM 3226 C C . LEU A 1 415 ? -15.639 -16.391 15.670 1.00 90.00 415 LEU A C 1
ATOM 3228 O O . LEU A 1 415 ? -15.148 -16.309 16.797 1.00 90.00 415 LEU A O 1
ATOM 3232 N N . SER A 1 416 ? -14.941 -16.206 14.552 1.00 91.50 416 SER A N 1
ATOM 3233 C CA . SER A 1 416 ? -13.577 -15.674 14.524 1.00 91.50 416 SER A CA 1
ATOM 3234 C C . SER A 1 416 ? -13.596 -14.319 13.834 1.00 91.50 416 SER A C 1
ATOM 3236 O O . SER A 1 416 ? -14.146 -14.178 12.738 1.00 91.50 416 SER A O 1
ATOM 3238 N N . MET A 1 417 ? -13.044 -13.296 14.480 1.00 93.38 417 MET A N 1
ATOM 3239 C CA . MET A 1 417 ? -13.175 -11.911 14.032 1.00 93.38 417 MET A CA 1
ATOM 3240 C C . MET A 1 417 ? -11.862 -11.150 14.151 1.00 93.38 417 MET A C 1
ATOM 3242 O O . MET A 1 417 ? -11.184 -11.220 15.173 1.00 93.38 417 MET A O 1
ATOM 3246 N N . ALA A 1 418 ? -11.538 -10.368 13.124 1.00 93.19 418 ALA A N 1
ATOM 3247 C CA . ALA A 1 418 ? -10.467 -9.389 13.186 1.00 93.19 418 ALA A CA 1
ATOM 3248 C C . ALA A 1 418 ? -10.932 -8.174 13.996 1.00 93.19 418 ALA A C 1
ATOM 3250 O O . ALA A 1 418 ? -12.064 -7.703 13.846 1.00 93.19 418 ALA A O 1
ATOM 3251 N N . CYS A 1 419 ? -10.068 -7.679 14.875 1.00 94.38 419 CYS A N 1
ATOM 3252 C CA . CYS A 1 419 ? -10.409 -6.607 15.798 1.00 94.38 419 CYS A CA 1
ATOM 3253 C C . CYS A 1 419 ? -9.181 -5.797 16.227 1.00 94.38 419 CYS A C 1
ATOM 3255 O O . CYS A 1 419 ? -8.041 -6.185 15.976 1.00 94.38 419 CYS A O 1
ATOM 3257 N N . GLU A 1 420 ? -9.427 -4.678 16.899 1.00 94.62 420 GLU A N 1
ATOM 3258 C CA . GLU A 1 420 ? -8.419 -3.889 17.600 1.00 94.62 420 GLU A CA 1
ATOM 3259 C C . GLU A 1 420 ? -8.802 -3.737 19.079 1.00 94.62 420 GLU A C 1
ATOM 3261 O O . GLU A 1 420 ? -9.949 -3.435 19.408 1.00 94.62 420 GLU A O 1
ATOM 3266 N N . LEU A 1 421 ? -7.840 -3.924 19.981 1.00 95.94 421 LEU A N 1
ATOM 3267 C CA . LEU A 1 421 ? -7.955 -3.552 21.388 1.00 95.94 421 LEU A CA 1
ATOM 3268 C C . LEU A 1 421 ? -7.589 -2.073 21.535 1.00 95.94 421 LEU A C 1
ATOM 3270 O O . LEU A 1 421 ? -6.432 -1.701 21.331 1.00 95.94 421 LEU A O 1
ATOM 3274 N N . VAL A 1 422 ? -8.565 -1.242 21.894 1.00 96.31 422 VAL A N 1
ATOM 3275 C CA . VAL A 1 422 ? -8.430 0.220 21.941 1.00 96.31 422 VAL A CA 1
ATOM 3276 C C . VAL A 1 422 ? -8.504 0.710 23.389 1.00 96.31 422 VAL A C 1
ATOM 3278 O O . VAL A 1 422 ? -9.465 0.412 24.103 1.00 96.31 422 VAL A O 1
ATOM 3281 N N . GLU A 1 423 ? -7.503 1.484 23.814 1.00 95.62 423 GLU A N 1
ATOM 3282 C CA . GLU A 1 423 ? -7.517 2.232 25.078 1.00 95.62 423 GLU A CA 1
ATOM 3283 C C . GLU A 1 423 ? -8.226 3.578 24.855 1.00 95.62 423 GLU A C 1
ATOM 3285 O O . GLU A 1 423 ? -7.872 4.353 23.968 1.00 95.62 423 GLU A O 1
ATOM 3290 N N . SER A 1 424 ? -9.268 3.850 25.639 1.00 95.00 424 SER A N 1
ATOM 3291 C CA . SER A 1 424 ? -9.939 5.156 25.662 1.00 95.00 424 SER A CA 1
ATOM 3292 C C . SER A 1 424 ? -9.133 6.188 26.445 1.00 95.00 424 SER A C 1
ATOM 3294 O O . SER A 1 424 ? -8.365 5.838 27.342 1.00 95.00 424 SER A O 1
ATOM 3296 N N . LEU A 1 425 ? -9.394 7.477 26.205 1.00 90.69 425 LEU A N 1
ATOM 3297 C CA . LEU A 1 425 ? -8.816 8.549 27.031 1.00 90.69 425 LEU A CA 1
ATOM 3298 C C . LEU A 1 425 ? -9.230 8.469 28.509 1.00 90.69 425 LEU A C 1
ATOM 3300 O O . LEU A 1 425 ? -8.569 9.041 29.371 1.00 90.69 425 LEU A O 1
ATOM 3304 N N . GLU A 1 426 ? -10.317 7.759 28.810 1.00 91.38 426 GLU A N 1
ATOM 3305 C CA . GLU A 1 426 ? -10.771 7.484 30.170 1.00 91.38 426 GLU A CA 1
ATOM 3306 C C . GLU A 1 426 ? -10.023 6.304 30.846 1.00 91.38 426 GLU A C 1
ATOM 3308 O O . GLU A 1 426 ? -10.372 5.925 31.963 1.00 91.38 426 GLU A O 1
ATOM 3313 N N . GLY A 1 427 ? -9.012 5.707 30.195 1.00 92.19 427 GLY A N 1
ATOM 3314 C CA . GLY A 1 427 ? -8.207 4.590 30.724 1.00 92.19 427 GLY A CA 1
ATOM 3315 C C . GLY A 1 427 ? -8.917 3.228 30.724 1.00 92.19 427 GLY A C 1
ATOM 3316 O O . GLY A 1 427 ? -8.436 2.263 31.322 1.00 92.19 427 GLY A O 1
ATOM 3317 N N . LEU A 1 428 ? -10.082 3.143 30.075 1.00 95.31 428 LEU A N 1
ATOM 3318 C CA . LEU A 1 428 ? -10.840 1.907 29.876 1.00 95.31 428 LEU A CA 1
ATOM 3319 C C . LEU A 1 428 ? -10.566 1.311 28.496 1.00 95.31 428 LEU A C 1
ATOM 3321 O O . LEU A 1 428 ? -10.326 2.044 27.536 1.00 95.31 428 LEU A O 1
ATOM 3325 N N . PHE A 1 429 ? -10.665 -0.009 28.396 1.00 96.31 429 PHE A N 1
ATOM 3326 C CA . PHE A 1 429 ? -10.371 -0.781 27.196 1.00 96.31 429 PHE A CA 1
ATOM 3327 C C . PHE A 1 429 ? -11.646 -1.321 26.545 1.00 96.31 429 PHE A C 1
ATOM 3329 O O . PHE A 1 429 ? -12.644 -1.585 27.222 1.00 96.31 429 PHE A O 1
ATOM 3336 N N . TYR A 1 430 ? -11.588 -1.457 25.220 1.00 96.25 430 TYR A N 1
ATOM 3337 C CA . TYR A 1 430 ? -12.683 -1.889 24.353 1.00 96.25 430 TYR A CA 1
ATOM 3338 C C . TYR A 1 430 ? -12.126 -2.768 23.230 1.00 96.25 430 TYR A C 1
ATOM 3340 O O . TYR A 1 430 ? -11.033 -2.499 22.730 1.00 96.25 430 TYR A O 1
ATOM 3348 N N . VAL A 1 431 ? -12.873 -3.787 22.802 1.00 96.88 431 VAL A N 1
ATOM 3349 C CA . VAL A 1 431 ? -12.540 -4.563 21.597 1.00 96.88 431 VAL A CA 1
ATOM 3350 C C . VAL A 1 431 ? -13.386 -4.043 20.445 1.00 96.88 431 VAL A C 1
ATOM 3352 O O . VAL A 1 431 ? -14.607 -4.179 20.462 1.00 96.88 431 VAL A O 1
ATOM 3355 N N . VAL A 1 432 ? -12.748 -3.450 19.439 1.00 95.50 432 VAL A N 1
ATOM 3356 C CA . VAL A 1 432 ? -13.413 -2.963 18.230 1.00 95.50 432 VAL A CA 1
ATOM 3357 C C . VAL A 1 432 ? -13.292 -4.012 17.129 1.00 95.50 432 VAL A C 1
ATOM 3359 O O . VAL A 1 432 ? -12.211 -4.224 16.592 1.00 95.50 432 VAL A O 1
ATOM 3362 N N . VAL A 1 433 ? -14.393 -4.670 16.771 1.00 94.62 433 VAL A N 1
ATOM 3363 C CA . VAL A 1 433 ? -14.459 -5.639 15.668 1.00 94.62 433 VAL A CA 1
ATOM 3364 C C . VAL A 1 433 ? -14.379 -4.901 14.332 1.00 94.62 433 VAL A C 1
ATOM 3366 O O . VAL A 1 433 ? -15.248 -4.091 14.012 1.00 94.62 433 VAL A O 1
ATOM 3369 N N . THR A 1 434 ? -13.345 -5.187 13.543 1.00 92.69 434 THR A N 1
ATOM 3370 C CA . THR A 1 434 ? -13.054 -4.537 12.254 1.00 92.69 434 THR A CA 1
ATOM 3371 C C . THR A 1 434 ? -13.337 -5.428 11.044 1.00 92.69 434 THR A C 1
ATOM 3373 O O . THR A 1 434 ? -13.412 -4.911 9.928 1.00 92.69 434 THR A O 1
ATOM 3376 N N . GLY A 1 435 ? -13.530 -6.737 11.249 1.00 91.44 435 GLY A N 1
ATOM 3377 C CA . GLY A 1 435 ? -13.767 -7.709 10.184 1.00 91.44 435 GLY A CA 1
ATOM 3378 C C . GLY A 1 435 ? -14.150 -9.098 10.694 1.00 91.44 435 GLY A C 1
ATOM 3379 O O . GLY A 1 435 ? -13.885 -9.433 11.846 1.00 91.44 435 GLY A O 1
ATOM 3380 N N . ILE A 1 436 ? -14.744 -9.930 9.834 1.00 90.06 436 ILE A N 1
ATOM 3381 C CA . ILE A 1 436 ? -15.152 -11.307 10.169 1.00 90.06 436 ILE A CA 1
ATOM 3382 C C . ILE A 1 436 ? -14.266 -12.304 9.419 1.00 90.06 436 ILE A C 1
ATOM 3384 O O . ILE A 1 436 ? -14.137 -12.223 8.199 1.00 90.06 436 ILE A O 1
ATOM 3388 N N . VAL A 1 437 ? -13.646 -13.233 10.141 1.00 88.12 437 VAL A N 1
ATOM 3389 C CA . VAL A 1 437 ? -12.756 -14.264 9.582 1.00 88.12 437 VAL A CA 1
ATOM 3390 C C . VAL A 1 437 ? -13.520 -15.568 9.349 1.00 88.12 437 VAL A C 1
ATOM 3392 O O . VAL A 1 437 ? -13.311 -16.222 8.330 1.00 88.12 437 VAL A O 1
ATOM 3395 N N . GLU A 1 438 ? -14.414 -15.941 10.268 1.00 87.75 438 GLU A N 1
ATOM 3396 C CA . GLU A 1 438 ? -15.155 -17.203 10.208 1.00 87.75 438 GLU A CA 1
ATOM 3397 C C . GLU A 1 438 ? -16.501 -17.123 10.943 1.00 87.75 438 GLU A C 1
ATOM 3399 O O . GLU A 1 438 ? -16.610 -16.470 11.987 1.00 87.75 438 GLU A O 1
ATOM 3404 N N . ILE A 1 439 ? -17.509 -17.816 10.400 1.00 87.56 439 ILE A N 1
ATOM 3405 C CA . ILE A 1 439 ? -18.823 -18.047 11.015 1.00 87.56 439 ILE A CA 1
ATOM 3406 C C . ILE A 1 439 ? -19.137 -19.551 10.953 1.00 87.56 439 ILE A C 1
ATOM 3408 O O . ILE A 1 439 ? -19.440 -20.101 9.888 1.00 87.56 439 ILE A O 1
ATOM 3412 N N . GLY A 1 440 ? -19.083 -20.223 12.102 1.00 86.19 440 GLY A N 1
ATOM 3413 C CA . GLY A 1 440 ? -19.151 -21.680 12.198 1.00 86.19 440 GLY A CA 1
ATOM 3414 C C . GLY A 1 440 ? -17.882 -22.295 11.618 1.00 86.19 440 GLY A C 1
ATOM 3415 O O . GLY A 1 440 ? -16.805 -22.037 12.140 1.00 86.19 440 GLY A O 1
ATOM 3416 N N . ASP A 1 441 ? -18.032 -23.042 10.524 1.00 80.12 441 ASP A N 1
ATOM 3417 C CA . ASP A 1 441 ? -16.927 -23.587 9.718 1.00 80.12 441 ASP A CA 1
ATOM 3418 C C . ASP A 1 441 ? -16.749 -22.827 8.378 1.00 80.12 441 ASP A C 1
ATOM 3420 O O . ASP A 1 441 ? -16.021 -23.269 7.484 1.00 80.12 441 ASP A O 1
ATOM 3424 N N . ASN A 1 442 ? -17.473 -21.713 8.178 1.00 79.94 442 ASN A N 1
ATOM 3425 C CA . ASN A 1 442 ? -17.451 -20.941 6.932 1.00 79.94 442 ASN A CA 1
ATOM 3426 C C . ASN A 1 442 ? -16.493 -19.754 7.043 1.00 79.94 442 ASN A C 1
ATOM 3428 O O . ASN A 1 442 ? -16.787 -18.765 7.718 1.00 79.94 442 ASN A O 1
ATOM 3432 N N . THR A 1 443 ? -15.379 -19.817 6.317 1.00 78.75 443 THR A N 1
ATOM 3433 C CA . THR A 1 443 ? -14.430 -18.705 6.190 1.00 78.75 443 THR A CA 1
ATOM 3434 C C . THR A 1 443 ? -15.003 -17.544 5.385 1.00 78.75 443 THR A C 1
ATOM 3436 O O . THR A 1 443 ? -15.608 -17.749 4.331 1.00 78.75 443 THR A O 1
ATOM 3439 N N . THR A 1 444 ? -14.705 -16.321 5.809 1.00 82.38 444 THR A N 1
ATOM 3440 C CA . THR A 1 444 ? -15.066 -15.078 5.119 1.00 82.38 444 THR A CA 1
ATOM 3441 C C . THR A 1 444 ? -13.839 -14.192 4.901 1.00 82.38 444 THR A C 1
ATOM 3443 O O . THR A 1 444 ? -12.845 -14.300 5.613 1.00 82.38 444 THR A O 1
ATOM 3446 N N . ASP A 1 445 ? -13.889 -13.282 3.922 1.00 81.06 445 ASP A N 1
ATOM 3447 C CA . ASP A 1 445 ? -12.855 -12.246 3.789 1.00 81.06 445 ASP A CA 1
ATOM 3448 C C . ASP A 1 445 ? -13.034 -11.215 4.920 1.00 81.06 445 ASP A C 1
ATOM 3450 O O . ASP A 1 445 ? -14.072 -10.545 4.944 1.00 81.06 445 ASP A O 1
ATOM 3454 N N . PRO A 1 446 ? -12.056 -11.032 5.833 1.00 84.88 446 PRO A N 1
ATOM 3455 C CA . PRO A 1 446 ? -12.178 -10.085 6.942 1.00 84.88 446 PRO A CA 1
ATOM 3456 C C . PRO A 1 446 ? -12.283 -8.634 6.490 1.00 84.88 446 PRO A C 1
ATOM 3458 O O . PRO A 1 446 ? -12.671 -7.782 7.282 1.00 84.88 446 PRO A O 1
ATOM 3461 N N . LEU A 1 447 ? -11.977 -8.334 5.228 1.00 84.38 447 LEU A N 1
ATOM 3462 C CA . LEU A 1 447 ? -12.195 -7.010 4.669 1.00 84.38 447 LEU A CA 1
ATOM 3463 C C . LEU A 1 447 ? -13.587 -6.819 4.060 1.00 84.38 447 LEU A C 1
ATOM 3465 O O . LEU A 1 447 ? -13.891 -5.714 3.627 1.00 84.38 447 LEU A O 1
ATOM 3469 N N . ASP A 1 448 ? -14.461 -7.825 4.038 1.00 84.81 448 ASP A N 1
ATOM 3470 C CA . ASP A 1 448 ? -15.803 -7.659 3.486 1.00 84.81 448 ASP A CA 1
ATOM 3471 C C . ASP A 1 448 ? -16.714 -6.811 4.393 1.00 84.81 448 ASP A C 1
ATOM 3473 O O . ASP A 1 448 ? -17.207 -7.249 5.439 1.00 84.81 448 ASP A O 1
ATOM 3477 N N . ALA A 1 449 ? -16.968 -5.574 3.961 1.00 84.25 449 ALA A N 1
ATOM 3478 C CA . ALA A 1 449 ? -17.806 -4.634 4.691 1.00 84.25 449 ALA A CA 1
ATOM 3479 C C . ALA A 1 449 ? -19.283 -5.063 4.727 1.00 84.25 449 ALA A C 1
ATOM 3481 O O . ALA A 1 449 ? -20.016 -4.631 5.618 1.00 84.25 449 ALA A O 1
ATOM 3482 N N . ASN A 1 450 ? -19.745 -5.894 3.787 1.00 84.50 450 ASN A N 1
ATOM 3483 C CA . ASN A 1 450 ? -21.115 -6.400 3.794 1.00 84.50 450 ASN A CA 1
ATOM 3484 C C . ASN A 1 450 ? -21.264 -7.549 4.793 1.00 84.50 450 ASN A C 1
ATOM 3486 O O . ASN A 1 450 ? -22.233 -7.547 5.549 1.00 84.50 450 ASN A O 1
ATOM 3490 N N . THR A 1 451 ? -20.281 -8.451 4.884 1.00 86.69 451 THR A N 1
ATOM 3491 C CA . THR A 1 451 ? -20.244 -9.496 5.924 1.00 86.69 451 THR A CA 1
ATOM 3492 C C . THR A 1 451 ? -20.255 -8.887 7.327 1.00 86.69 451 THR A C 1
ATOM 3494 O O . THR A 1 451 ? -21.072 -9.280 8.159 1.00 86.69 451 THR A O 1
ATOM 3497 N N . LEU A 1 452 ? -19.421 -7.869 7.581 1.00 87.62 452 LEU A N 1
ATOM 3498 C CA . LEU A 1 452 ? -19.384 -7.180 8.877 1.00 87.62 452 LEU A CA 1
ATOM 3499 C C . LEU A 1 452 ? -20.728 -6.511 9.228 1.00 87.62 452 LEU A C 1
ATOM 3501 O O . LEU A 1 452 ? -21.189 -6.602 10.365 1.00 87.62 452 LEU A O 1
ATOM 3505 N N . ARG A 1 453 ? -21.392 -5.875 8.252 1.00 84.50 453 ARG A N 1
ATOM 3506 C CA . ARG A 1 453 ? -22.737 -5.298 8.440 1.00 84.50 453 ARG A CA 1
ATOM 3507 C C . ARG A 1 453 ? -23.802 -6.369 8.683 1.00 84.50 453 ARG A C 1
ATOM 3509 O O . ARG A 1 453 ? -24.696 -6.140 9.491 1.00 84.50 453 ARG A O 1
ATOM 3516 N N . ALA A 1 454 ? -23.722 -7.518 8.011 1.00 84.00 454 ALA A N 1
ATOM 3517 C CA . ALA A 1 454 ? -24.704 -8.595 8.138 1.00 84.00 454 ALA A CA 1
ATOM 3518 C C . ALA A 1 454 ? -24.743 -9.189 9.557 1.00 84.00 454 ALA A C 1
ATOM 3520 O O . ALA A 1 454 ? -25.820 -9.522 10.048 1.00 84.00 454 ALA A O 1
ATOM 3521 N N . VAL A 1 455 ? -23.595 -9.257 10.243 1.00 81.75 455 VAL A N 1
ATOM 3522 C CA . VAL A 1 455 ? -23.508 -9.739 11.635 1.00 81.75 455 VAL A CA 1
ATOM 3523 C C . VAL A 1 455 ? -23.668 -8.639 12.693 1.00 81.75 455 VAL A C 1
ATOM 3525 O O . VAL A 1 455 ? -23.705 -8.945 13.883 1.00 81.75 455 VAL A O 1
ATOM 3528 N N . LEU A 1 456 ? -23.816 -7.365 12.310 1.00 85.94 456 LEU A N 1
ATOM 3529 C CA . LEU A 1 456 ? -23.999 -6.263 13.264 1.00 85.94 456 LEU A CA 1
ATOM 3530 C C . LEU A 1 456 ? -25.154 -6.508 14.265 1.00 85.94 456 LEU A C 1
ATOM 3532 O O . LEU A 1 456 ? -24.932 -6.300 15.457 1.00 85.94 456 LEU A O 1
ATOM 3536 N N . PRO A 1 457 ? -26.352 -6.997 13.870 1.00 84.00 457 PRO A N 1
ATOM 3537 C CA . PRO A 1 457 ? -27.429 -7.271 14.828 1.00 84.00 457 PRO A CA 1
ATOM 3538 C C . PRO A 1 457 ? -27.094 -8.384 15.831 1.00 84.00 457 PRO A C 1
ATOM 3540 O O . PRO A 1 457 ? -27.559 -8.328 16.966 1.00 84.00 457 PRO A O 1
ATOM 3543 N N . LEU A 1 458 ? -26.275 -9.364 15.427 1.00 84.06 458 LEU A N 1
ATOM 3544 C CA . LEU A 1 458 ? -25.793 -10.452 16.286 1.00 84.06 458 LEU A CA 1
ATOM 3545 C C . LEU A 1 458 ? -24.793 -9.937 17.329 1.00 84.06 458 LEU A C 1
ATOM 3547 O O . LEU A 1 458 ? -24.793 -10.406 18.463 1.00 84.06 458 LEU A O 1
ATOM 3551 N N . LEU A 1 459 ? -23.944 -8.980 16.942 1.00 88.56 459 LEU A N 1
ATOM 3552 C CA . LEU A 1 459 ? -22.856 -8.475 17.780 1.00 88.56 459 LEU A CA 1
ATOM 3553 C C . LEU A 1 459 ? -23.262 -7.305 18.695 1.00 88.56 459 LEU A C 1
ATOM 3555 O O . LEU A 1 459 ? -22.671 -7.136 19.759 1.00 88.56 459 LEU A O 1
ATOM 3559 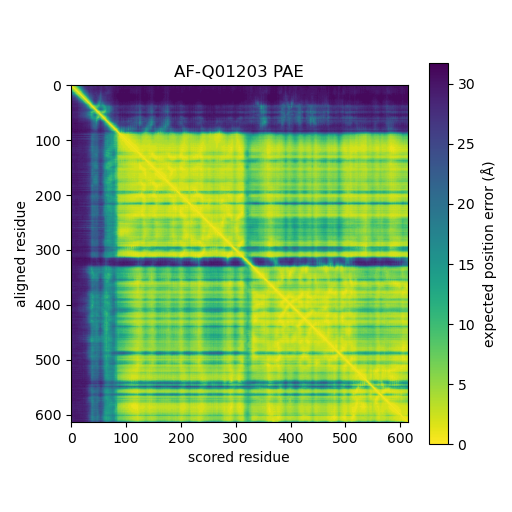N N . SER A 1 460 ? -24.283 -6.525 18.324 1.00 85.50 460 SER A N 1
ATOM 3560 C CA . SER A 1 460 ? -24.767 -5.366 19.095 1.00 85.50 460 SER A CA 1
ATOM 3561 C C . SER A 1 460 ? -25.053 -5.621 20.590 1.00 85.50 460 SER A C 1
ATOM 3563 O O . SER A 1 460 ? -24.726 -4.739 21.389 1.00 85.50 460 SER A O 1
ATOM 3565 N N . PRO A 1 461 ? -25.615 -6.772 21.027 1.00 88.31 461 PRO A N 1
ATOM 3566 C CA . PRO A 1 461 ? -25.828 -7.051 22.451 1.00 88.31 461 PRO A CA 1
ATOM 3567 C C . PRO A 1 461 ? -24.539 -7.055 23.287 1.00 88.31 461 PRO A C 1
ATOM 3569 O O . PRO A 1 461 ? -24.571 -6.666 24.450 1.00 88.31 461 PRO A O 1
ATOM 3572 N N . TYR A 1 462 ? -23.390 -7.413 22.702 1.00 91.19 462 TYR A N 1
ATOM 3573 C CA . TYR A 1 462 ? -22.111 -7.520 23.417 1.00 91.19 462 TYR A CA 1
ATOM 3574 C C . TYR A 1 462 ? -21.424 -6.172 23.698 1.00 91.19 462 TYR A C 1
ATOM 3576 O O . TYR A 1 462 ? -20.350 -6.134 24.309 1.00 91.19 462 TYR A O 1
ATOM 3584 N N . ALA A 1 463 ? -22.062 -5.050 23.345 1.00 90.56 463 ALA A N 1
ATOM 3585 C CA . ALA A 1 463 ? -21.626 -3.716 23.753 1.00 90.56 463 ALA A CA 1
ATOM 3586 C C . ALA A 1 463 ? -21.483 -3.595 25.283 1.00 90.56 463 ALA A C 1
ATOM 3588 O O . ALA A 1 463 ? -20.577 -2.917 25.770 1.00 90.56 463 ALA A O 1
ATOM 3589 N N . GLU A 1 464 ? -22.306 -4.298 26.068 1.00 89.94 464 GLU A N 1
ATOM 3590 C CA . GLU A 1 464 ? -22.188 -4.320 27.535 1.00 89.94 464 GLU A CA 1
ATOM 3591 C C . GLU A 1 464 ? -20.995 -5.136 28.071 1.00 89.94 464 GLU A C 1
ATOM 3593 O O . GLU A 1 464 ? -20.641 -4.998 29.244 1.00 89.94 464 GLU A O 1
ATOM 3598 N N . ASN A 1 465 ? -20.348 -5.933 27.216 1.00 92.81 465 ASN A N 1
ATOM 3599 C CA . ASN A 1 465 ? -19.095 -6.638 27.496 1.00 92.81 465 ASN A CA 1
ATOM 3600 C C . ASN A 1 465 ? -17.866 -5.873 26.953 1.00 92.81 465 ASN A C 1
ATOM 3602 O O . ASN A 1 465 ? -16.746 -6.374 27.028 1.00 92.81 465 ASN A O 1
ATOM 3606 N N . GLY A 1 466 ? -18.063 -4.665 26.405 1.00 93.69 466 GLY A N 1
ATOM 3607 C CA . GLY A 1 466 ? -16.999 -3.826 25.842 1.00 93.69 466 GLY A CA 1
ATOM 3608 C C . GLY A 1 466 ? -16.620 -4.157 24.397 1.00 93.69 466 GLY A C 1
ATOM 3609 O O . GLY A 1 466 ? -15.578 -3.698 23.928 1.00 93.69 466 GLY A O 1
ATOM 3610 N N . ILE A 1 467 ? -17.449 -4.935 23.692 1.00 94.38 467 ILE A N 1
ATOM 3611 C CA . ILE A 1 467 ? -17.260 -5.298 22.283 1.00 94.38 467 ILE A CA 1
ATOM 3612 C C . ILE A 1 467 ? -18.062 -4.315 21.416 1.00 94.38 467 ILE A C 1
ATOM 3614 O O . ILE A 1 467 ? -19.284 -4.242 21.508 1.00 94.38 467 ILE A O 1
ATOM 3618 N N . LEU A 1 468 ? -17.376 -3.544 20.573 1.00 93.12 468 LEU A N 1
ATOM 3619 C CA . LEU A 1 468 ? -17.960 -2.578 19.639 1.00 93.12 468 LEU A CA 1
ATOM 3620 C C . LEU A 1 468 ? -17.734 -3.058 18.204 1.00 93.12 468 LEU A C 1
ATOM 3622 O O . LEU A 1 468 ? -16.630 -3.463 17.864 1.00 93.12 468 LEU A O 1
ATOM 3626 N N . VAL A 1 469 ? -18.733 -2.971 17.329 1.00 92.31 469 VAL A N 1
ATOM 3627 C CA . VAL A 1 469 ? -18.529 -3.225 15.892 1.00 92.31 469 VAL A CA 1
ATOM 3628 C C . VAL A 1 469 ? -18.126 -1.930 15.198 1.00 92.31 469 VAL A C 1
ATOM 3630 O O . VAL A 1 469 ? -18.756 -0.894 15.409 1.00 92.31 469 VAL A O 1
ATOM 3633 N N . ASN A 1 470 ? -17.101 -1.974 14.347 1.00 91.81 470 ASN A N 1
ATOM 3634 C CA . ASN A 1 470 ? -16.711 -0.829 13.538 1.00 91.81 470 ASN A CA 1
ATOM 3635 C C . ASN A 1 470 ? -17.745 -0.592 12.423 1.00 91.81 470 ASN A C 1
ATOM 3637 O O . ASN A 1 470 ? -17.828 -1.364 11.467 1.00 91.81 470 ASN A O 1
ATOM 3641 N N . THR A 1 471 ? -18.546 0.470 12.539 1.00 89.25 471 THR A N 1
ATOM 3642 C CA . THR A 1 471 ? -19.606 0.804 11.576 1.00 89.25 471 THR A CA 1
ATOM 3643 C C . THR A 1 471 ? -19.414 2.195 10.962 1.00 89.25 471 THR A C 1
ATOM 3645 O O . THR A 1 471 ? -18.822 3.078 11.590 1.00 89.25 471 THR A O 1
ATOM 3648 N N . PRO A 1 472 ? -19.975 2.455 9.765 1.00 87.56 472 PRO A N 1
ATOM 3649 C CA . PRO A 1 472 ? -19.906 3.779 9.148 1.00 87.56 472 PRO A CA 1
ATOM 3650 C C . PRO A 1 472 ? -20.600 4.881 9.964 1.00 87.56 472 PRO A C 1
ATOM 3652 O O . PRO A 1 472 ? -20.228 6.051 9.887 1.00 87.56 472 PRO A O 1
ATOM 3655 N N . ASP A 1 473 ? -21.577 4.528 10.807 1.00 86.25 473 ASP A N 1
ATOM 3656 C CA . ASP A 1 473 ? -22.250 5.486 11.692 1.00 86.25 473 ASP A CA 1
ATOM 3657 C C . ASP A 1 473 ? -21.311 6.079 12.756 1.00 86.25 473 ASP A C 1
ATOM 3659 O O . ASP A 1 473 ? -21.531 7.201 13.223 1.00 86.25 473 ASP A O 1
ATOM 3663 N N . LEU A 1 474 ? -20.218 5.390 13.105 1.00 90.94 474 LEU A N 1
ATOM 3664 C CA . LEU A 1 474 ? -19.188 5.931 13.996 1.00 90.94 474 LEU A CA 1
ATOM 3665 C C . LEU A 1 474 ? -18.460 7.135 13.371 1.00 90.94 474 LEU A C 1
ATOM 3667 O O . LEU A 1 474 ? -18.065 8.039 14.104 1.00 90.94 474 LEU A O 1
ATOM 3671 N N . VAL A 1 475 ? -18.372 7.230 12.035 1.00 90.94 475 VAL A N 1
ATOM 3672 C CA . VAL A 1 475 ? -17.739 8.367 11.332 1.00 90.94 475 VAL A CA 1
ATOM 3673 C C . VAL A 1 475 ? -18.430 9.693 11.664 1.00 90.94 475 VAL A C 1
ATOM 3675 O O . VAL A 1 475 ? -17.769 10.712 11.852 1.00 90.94 475 VAL A O 1
ATOM 3678 N N . ARG A 1 476 ? -19.762 9.697 11.814 1.00 88.38 476 ARG A N 1
ATOM 3679 C CA . ARG A 1 476 ? -20.542 10.898 12.191 1.00 88.38 476 ARG A CA 1
ATOM 3680 C C . ARG A 1 476 ? -20.211 11.404 13.601 1.00 88.38 476 ARG A C 1
ATOM 3682 O O . ARG A 1 476 ? -20.408 12.584 13.903 1.00 88.38 476 ARG A O 1
ATOM 3689 N N . ASN A 1 477 ? -19.695 10.516 14.446 1.00 91.56 477 ASN A N 1
ATOM 3690 C CA . ASN A 1 477 ? -19.340 10.759 15.840 1.00 91.56 477 ASN A CA 1
ATOM 3691 C C . ASN A 1 477 ? -17.853 11.111 16.024 1.00 91.56 477 ASN A C 1
ATOM 3693 O O . ASN A 1 477 ? -17.414 11.303 17.155 1.00 91.56 477 ASN A O 1
ATOM 3697 N N . ILE A 1 478 ? -17.079 11.233 14.937 1.00 94.56 478 ILE A N 1
ATOM 3698 C CA . ILE A 1 478 ? -15.690 11.697 15.010 1.00 94.56 478 ILE A CA 1
ATOM 3699 C C . ILE A 1 478 ? -15.663 13.183 15.384 1.00 94.56 478 ILE A C 1
ATOM 3701 O O . ILE A 1 478 ? -16.302 13.999 14.714 1.00 94.56 478 ILE A O 1
ATOM 3705 N N . ARG A 1 479 ? -14.926 13.522 16.446 1.00 95.44 479 ARG A N 1
ATOM 3706 C CA . ARG A 1 479 ? -14.614 14.889 16.885 1.00 95.44 479 ARG A CA 1
ATOM 3707 C C . ARG A 1 479 ? -13.118 14.992 17.148 1.00 95.44 479 ARG A C 1
ATOM 3709 O O . ARG A 1 479 ? -12.585 14.202 17.925 1.00 95.44 479 ARG A O 1
ATOM 3716 N N . GLY A 1 480 ? -12.442 15.934 16.492 1.00 96.25 480 GLY A N 1
ATOM 3717 C CA . GLY A 1 480 ? -10.975 15.938 16.451 1.00 96.25 480 GLY A CA 1
ATOM 3718 C C . GLY A 1 480 ? -10.435 14.588 15.959 1.00 96.25 480 GLY A C 1
ATOM 3719 O O . GLY A 1 480 ? -10.763 14.167 14.851 1.00 96.25 480 GLY A O 1
ATOM 3720 N N . ASP A 1 481 ? -9.664 13.902 16.802 1.00 96.44 481 ASP A N 1
ATOM 3721 C CA . ASP A 1 481 ? -9.017 12.612 16.507 1.00 96.44 481 ASP A CA 1
ATOM 3722 C C . ASP A 1 481 ? -9.634 11.438 17.285 1.00 96.44 481 ASP A C 1
ATOM 3724 O O . ASP A 1 481 ? -8.962 10.460 17.606 1.00 96.44 481 ASP A O 1
ATOM 3728 N N . GLN A 1 482 ? -10.916 11.541 17.654 1.00 96.62 482 GLN A N 1
ATOM 3729 C CA . GLN A 1 482 ? -11.617 10.529 18.450 1.00 96.62 482 GLN A CA 1
ATOM 3730 C C . GLN A 1 482 ? -13.025 10.252 17.931 1.00 96.62 482 GLN A C 1
ATOM 3732 O O . GLN A 1 482 ? -13.735 11.174 17.534 1.00 96.62 482 GLN A O 1
ATOM 3737 N N . VAL A 1 483 ? -13.481 9.003 18.042 1.00 95.75 483 VAL A N 1
ATOM 3738 C CA . VAL A 1 483 ? -14.915 8.673 18.038 1.00 95.75 483 VAL A CA 1
ATOM 3739 C C . VAL A 1 483 ? -15.477 8.961 19.429 1.00 95.75 483 VAL A C 1
ATOM 3741 O O . VAL A 1 483 ? -15.004 8.410 20.425 1.00 95.75 483 VAL A O 1
ATOM 3744 N N . VAL A 1 484 ? -16.496 9.820 19.486 1.00 93.88 484 VAL A N 1
ATOM 3745 C CA . VAL A 1 484 ? -17.112 10.304 20.725 1.00 93.88 484 VAL A CA 1
ATOM 3746 C C . VAL A 1 484 ? -18.546 9.787 20.827 1.00 93.88 484 VAL A C 1
ATOM 3748 O O . VAL A 1 484 ? -19.435 10.295 20.146 1.00 93.88 484 VAL A O 1
ATOM 3751 N N . LEU A 1 485 ? -18.789 8.790 21.684 1.00 90.88 485 LEU A N 1
ATOM 3752 C CA . LEU A 1 485 ? -20.145 8.296 21.972 1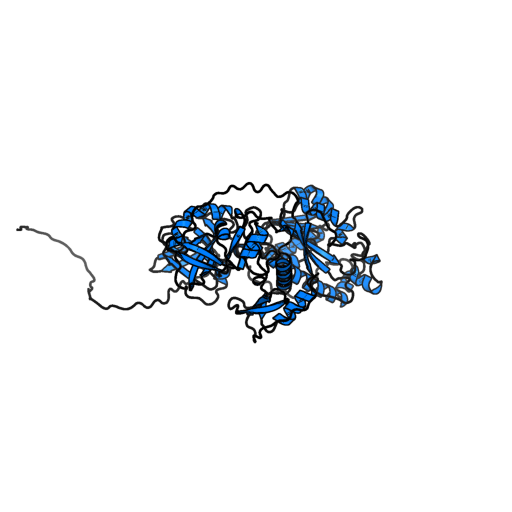.00 90.88 485 LEU A CA 1
ATOM 3753 C C . LEU A 1 485 ? -20.595 8.766 23.356 1.00 90.88 485 LEU A C 1
ATOM 3755 O O . LEU A 1 485 ? -19.870 8.594 24.334 1.00 90.88 485 LEU A O 1
ATOM 3759 N N . THR A 1 486 ? -21.803 9.316 23.449 1.00 85.50 486 THR A N 1
ATOM 3760 C CA . THR A 1 486 ? -22.390 9.809 24.704 1.00 85.50 486 THR A CA 1
ATOM 3761 C C . THR A 1 486 ? -23.679 9.050 24.994 1.00 85.50 486 THR A C 1
ATOM 3763 O O . THR A 1 486 ? -24.527 8.919 24.113 1.00 85.50 486 THR A O 1
ATOM 3766 N N . ASP A 1 487 ? -23.824 8.534 26.215 1.00 81.69 487 ASP A N 1
ATOM 3767 C CA . ASP A 1 487 ? -25.044 7.846 26.644 1.00 81.69 487 ASP A CA 1
ATOM 3768 C C . ASP A 1 487 ? -26.162 8.815 27.079 1.00 81.69 487 ASP A C 1
ATOM 3770 O O . ASP A 1 487 ? -25.977 10.027 27.207 1.00 81.69 487 ASP A O 1
ATOM 3774 N N . TYR A 1 488 ? -27.345 8.265 27.361 1.00 77.06 488 TYR A N 1
ATOM 3775 C CA . TYR A 1 488 ? -28.511 9.015 27.844 1.00 77.06 488 TYR A CA 1
ATOM 3776 C C . TYR A 1 488 ? -28.323 9.682 29.223 1.00 77.06 488 TYR A C 1
ATOM 3778 O O . TYR A 1 488 ? -29.187 10.445 29.651 1.00 77.06 488 TYR A O 1
ATOM 3786 N N . ARG A 1 489 ? -27.225 9.396 29.938 1.00 78.31 489 ARG A N 1
ATOM 3787 C CA . ARG A 1 489 ? -26.852 10.016 31.221 1.00 78.31 489 ARG A CA 1
ATOM 3788 C C . ARG A 1 489 ? -25.797 11.115 31.046 1.00 78.31 489 ARG A C 1
ATOM 3790 O O . ARG A 1 489 ? -25.342 11.673 32.041 1.00 78.31 489 ARG A O 1
ATOM 3797 N N . GLY A 1 490 ? -25.389 11.412 29.810 1.00 78.75 490 GLY A N 1
ATOM 3798 C CA . GLY A 1 490 ? -24.317 12.358 29.500 1.00 78.75 490 GLY A CA 1
ATOM 3799 C C . GLY A 1 490 ? -22.906 11.792 29.698 1.00 78.75 490 GLY A C 1
ATOM 3800 O O . GLY A 1 490 ? -21.936 12.538 29.587 1.00 78.75 490 GLY A O 1
ATOM 3801 N N . SER A 1 491 ? -22.753 10.492 29.977 1.00 83.19 491 SER A N 1
ATOM 3802 C CA . SER A 1 491 ? -21.437 9.870 30.089 1.00 83.19 491 SER A CA 1
ATOM 3803 C C . SER A 1 491 ? -20.846 9.640 28.700 1.00 83.19 491 SER A C 1
ATOM 3805 O O . SER A 1 491 ? -21.375 8.869 27.899 1.00 83.19 491 SER A O 1
ATOM 3807 N N . THR A 1 492 ? -19.710 10.273 28.429 1.00 88.19 492 THR A N 1
ATOM 3808 C CA . THR A 1 492 ? -18.993 10.166 27.153 1.00 88.19 492 THR A CA 1
ATOM 3809 C C . THR A 1 492 ? -17.959 9.033 27.179 1.00 88.19 492 THR A C 1
ATOM 3811 O O . THR A 1 492 ? -17.476 8.645 28.242 1.00 88.19 492 THR A O 1
ATOM 3814 N N . MET A 1 493 ? -17.660 8.458 26.020 1.00 91.75 493 MET A N 1
ATOM 3815 C CA . MET A 1 493 ? -16.527 7.575 25.736 1.00 91.75 493 MET A CA 1
ATOM 3816 C C . MET A 1 493 ? -15.734 8.189 24.584 1.00 91.75 493 MET A C 1
ATOM 3818 O O . MET A 1 493 ? -16.346 8.616 23.601 1.00 91.75 493 MET A O 1
ATOM 3822 N N . ARG A 1 494 ? -14.402 8.206 24.689 1.00 95.19 494 ARG A N 1
ATOM 3823 C CA . ARG A 1 494 ? -13.504 8.742 23.657 1.00 95.19 494 ARG A CA 1
ATOM 3824 C C . ARG A 1 494 ? -12.509 7.680 23.208 1.00 95.19 494 ARG A C 1
ATOM 3826 O O . ARG A 1 494 ? -11.578 7.356 23.943 1.00 95.19 494 ARG A O 1
ATOM 3833 N N . LEU A 1 495 ? -12.703 7.154 22.000 1.00 96.19 495 LEU A N 1
ATOM 3834 C CA . LEU A 1 495 ? -11.795 6.182 21.385 1.00 96.19 495 LEU A CA 1
ATOM 3835 C C . LEU A 1 495 ? -10.905 6.879 20.344 1.00 96.19 495 LEU A C 1
ATOM 3837 O O . LEU A 1 495 ? -11.465 7.508 19.442 1.00 96.19 495 LEU A O 1
ATOM 3841 N N . PRO A 1 496 ? -9.566 6.790 20.441 1.00 96.50 496 PRO A N 1
ATOM 3842 C CA . PRO A 1 496 ? -8.653 7.422 19.494 1.00 96.50 496 PRO A CA 1
ATOM 3843 C C . PRO A 1 496 ? -8.759 6.805 18.095 1.00 96.50 496 PRO A C 1
ATOM 3845 O O . PRO A 1 496 ? -8.900 5.589 17.937 1.00 96.50 496 PRO A O 1
ATOM 3848 N N . VAL A 1 497 ? -8.658 7.660 17.079 1.00 96.19 497 VAL A N 1
ATOM 3849 C CA . VAL A 1 497 ? -8.589 7.284 15.666 1.00 96.19 497 VAL A CA 1
ATOM 3850 C C . VAL A 1 497 ? -7.400 7.965 14.999 1.00 96.19 497 VAL A C 1
ATOM 3852 O O . VAL A 1 497 ? -7.139 9.139 15.238 1.00 96.19 497 VAL A O 1
ATOM 3855 N N . ASP A 1 498 ? -6.686 7.231 14.148 1.00 93.56 498 ASP A N 1
ATOM 3856 C CA . ASP A 1 498 ? -5.479 7.707 13.457 1.00 93.56 498 ASP A CA 1
ATOM 3857 C C . ASP A 1 498 ? -5.707 7.956 11.952 1.00 93.56 498 ASP A C 1
ATOM 3859 O O . ASP A 1 498 ? -4.773 8.288 11.213 1.00 93.56 498 ASP A O 1
ATOM 3863 N N . GLY A 1 499 ? -6.946 7.780 11.484 1.00 95.69 499 GLY A N 1
ATOM 3864 C CA . GLY A 1 499 ? -7.347 7.968 10.097 1.00 95.69 499 GLY A CA 1
ATOM 3865 C C . GLY A 1 499 ? -8.761 7.472 9.796 1.00 95.69 499 GLY A C 1
ATOM 3866 O O . GLY A 1 499 ? -9.571 7.202 10.684 1.00 95.69 499 GLY A O 1
ATOM 3867 N N . LEU A 1 500 ? -9.051 7.350 8.503 1.00 95.19 500 LEU A N 1
ATOM 3868 C CA . LEU A 1 500 ? -10.321 6.874 7.968 1.00 95.19 500 LEU A CA 1
ATOM 3869 C C . LEU A 1 500 ? -10.078 5.740 6.984 1.00 95.19 500 LEU A C 1
ATOM 3871 O O . LEU A 1 500 ? -9.398 5.911 5.971 1.00 95.19 500 LEU A O 1
ATOM 3875 N N . HIS A 1 501 ? -10.679 4.596 7.266 1.00 92.88 501 HIS A N 1
ATOM 3876 C CA . HIS A 1 501 ? -10.823 3.519 6.307 1.00 92.88 501 HIS A CA 1
ATOM 3877 C C . HIS A 1 501 ? -11.817 3.908 5.210 1.00 92.88 501 HIS A C 1
ATOM 3879 O O . HIS A 1 501 ? -12.872 4.478 5.489 1.00 92.88 501 HIS A O 1
ATOM 3885 N N . VAL A 1 502 ? -11.498 3.553 3.967 1.00 89.06 502 VAL A N 1
ATOM 3886 C CA . VAL A 1 502 ? -12.375 3.714 2.804 1.00 89.06 502 VAL A CA 1
ATOM 3887 C C . VAL A 1 502 ? -12.626 2.350 2.172 1.00 89.06 502 VAL A C 1
ATOM 3889 O O . VAL A 1 502 ? -11.689 1.642 1.800 1.00 89.06 502 VAL A O 1
ATOM 3892 N N . ALA A 1 503 ? -13.897 1.970 2.073 1.00 86.75 503 ALA A N 1
ATOM 3893 C CA . ALA A 1 503 ? -14.313 0.745 1.415 1.00 86.75 503 ALA A CA 1
ATOM 3894 C C . ALA A 1 503 ? -14.336 0.949 -0.104 1.00 86.75 503 ALA A C 1
ATOM 3896 O O . ALA A 1 503 ? -15.026 1.833 -0.616 1.00 86.75 503 ALA A O 1
ATOM 3897 N N . ILE A 1 504 ? -13.588 0.111 -0.815 1.00 81.06 504 ILE A N 1
ATOM 3898 C CA . ILE A 1 504 ? -13.467 0.096 -2.274 1.00 81.06 504 ILE A CA 1
ATOM 3899 C C . ILE A 1 504 ? -14.015 -1.253 -2.736 1.00 81.06 504 ILE A C 1
ATOM 3901 O O . ILE A 1 504 ? -13.629 -2.284 -2.195 1.00 81.06 504 ILE A O 1
ATOM 3905 N N . ASP A 1 505 ? -14.974 -1.246 -3.662 1.00 77.56 505 ASP A N 1
ATOM 3906 C CA . ASP A 1 505 ? -15.655 -2.446 -4.176 1.00 77.56 505 ASP A CA 1
ATOM 3907 C C . ASP A 1 505 ? -16.177 -3.386 -3.065 1.00 77.56 505 ASP A C 1
ATOM 3909 O O . ASP A 1 505 ? -16.082 -4.610 -3.125 1.00 77.56 505 ASP A O 1
ATOM 3913 N N . GLY A 1 506 ? -16.712 -2.787 -1.993 1.00 78.19 506 GLY A N 1
ATOM 3914 C CA . GLY A 1 506 ? -17.217 -3.498 -0.812 1.00 78.19 506 GLY A CA 1
ATOM 3915 C C . GLY A 1 506 ? -16.141 -3.981 0.169 1.00 78.19 506 GLY A C 1
ATOM 3916 O O . GLY A 1 506 ? -16.489 -4.474 1.242 1.00 78.19 506 GLY A O 1
ATOM 3917 N N . LYS A 1 507 ? -14.851 -3.805 -0.142 1.00 82.75 507 LYS A N 1
ATOM 3918 C CA . LYS A 1 507 ? -13.729 -4.210 0.708 1.00 82.75 507 LYS A CA 1
ATOM 3919 C C . LYS A 1 507 ? -13.164 -3.036 1.507 1.00 82.75 507 LYS A C 1
ATOM 3921 O O . LYS A 1 507 ? -12.710 -2.042 0.946 1.00 82.75 507 LYS A O 1
ATOM 3926 N N . ASN A 1 508 ? -13.183 -3.173 2.828 1.00 82.25 508 ASN A N 1
ATOM 3927 C CA . ASN A 1 508 ? -12.439 -2.361 3.786 1.00 82.25 508 ASN A CA 1
ATOM 3928 C C . ASN A 1 508 ? -10.914 -2.620 3.645 1.00 82.25 508 ASN A C 1
ATOM 3930 O O . ASN A 1 508 ? -10.484 -3.383 2.785 1.00 82.25 508 ASN A O 1
ATOM 3934 N N . GLY A 1 509 ? -10.068 -2.010 4.479 1.00 79.94 509 GLY A N 1
ATOM 3935 C CA . GLY A 1 509 ? -8.626 -2.306 4.533 1.00 79.94 509 GLY A CA 1
ATOM 3936 C C . GLY A 1 509 ? -7.734 -1.406 3.673 1.00 79.94 509 GLY A C 1
ATOM 3937 O O . GLY A 1 509 ? -6.525 -1.603 3.629 1.00 79.94 509 GLY A O 1
ATOM 3938 N N . THR A 1 510 ? -8.283 -0.365 3.049 1.00 89.50 510 THR A N 1
ATOM 3939 C CA . THR A 1 510 ? -7.504 0.815 2.633 1.00 89.50 510 THR A CA 1
ATOM 3940 C C . THR A 1 510 ? -7.847 1.967 3.571 1.00 89.50 510 THR A C 1
ATOM 3942 O O . THR A 1 510 ? -9.010 2.103 3.948 1.00 89.50 510 THR A O 1
ATOM 3945 N N . PHE A 1 511 ? -6.876 2.788 3.977 1.00 93.50 511 PHE A N 1
ATOM 3946 C CA . PHE A 1 511 ? -7.133 3.956 4.828 1.00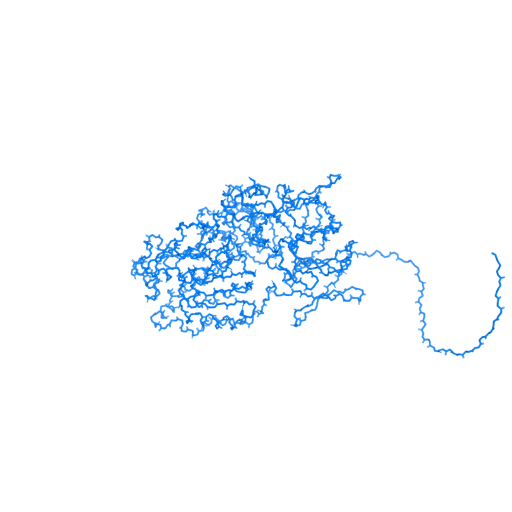 93.50 511 PHE A CA 1
ATOM 3947 C C . PHE A 1 511 ? -6.328 5.192 4.428 1.00 93.50 511 PHE A C 1
ATOM 3949 O O . PHE A 1 511 ? -5.212 5.092 3.926 1.00 93.50 511 PHE A O 1
ATOM 3956 N N . ILE A 1 512 ? -6.894 6.366 4.698 1.00 94.81 512 ILE A N 1
ATOM 3957 C CA . ILE A 1 512 ? -6.260 7.678 4.547 1.00 94.81 512 ILE A CA 1
ATOM 3958 C C . ILE A 1 512 ? -6.028 8.246 5.952 1.00 94.81 512 ILE A C 1
ATOM 3960 O O . ILE A 1 512 ? -6.871 8.086 6.835 1.00 94.81 512 ILE A O 1
ATOM 3964 N N . LYS A 1 513 ? -4.892 8.910 6.171 1.00 95.44 513 LYS A N 1
ATOM 3965 C CA . LYS A 1 513 ? -4.550 9.572 7.438 1.00 95.44 513 LYS A CA 1
ATOM 3966 C C . LYS A 1 513 ? -4.434 11.085 7.252 1.00 95.44 513 LYS A C 1
ATOM 3968 O O . LYS A 1 513 ? -4.067 11.536 6.167 1.00 95.44 513 LYS A O 1
ATOM 3973 N N . SER A 1 514 ? -4.717 11.860 8.299 1.00 94.69 514 SER A N 1
ATOM 3974 C CA . SER A 1 514 ? -4.307 13.269 8.351 1.00 94.69 514 SER A CA 1
ATOM 3975 C C . SER A 1 514 ? -2.788 13.363 8.550 1.00 94.69 514 SER A C 1
ATOM 3977 O O . SER A 1 514 ? -2.118 12.373 8.870 1.00 94.69 514 SER A O 1
ATOM 3979 N N . LEU A 1 515 ? -2.229 14.550 8.316 1.00 94.19 515 LEU A N 1
ATOM 3980 C CA . LEU A 1 515 ? -0.786 14.800 8.331 1.00 94.19 515 LEU A CA 1
ATOM 3981 C C . LEU A 1 515 ? -0.097 14.320 9.630 1.00 94.19 515 LEU A C 1
ATOM 3983 O O . LEU A 1 515 ? 0.891 13.595 9.495 1.00 94.19 515 LEU A O 1
ATOM 3987 N N . PRO A 1 516 ? -0.603 14.588 10.857 1.00 92.31 516 PRO A N 1
ATOM 3988 C CA . PRO A 1 516 ? 0.097 14.202 12.089 1.00 92.31 516 PRO A CA 1
ATOM 3989 C C . PRO A 1 516 ? 0.245 12.685 12.278 1.00 92.31 516 PRO A C 1
ATOM 3991 O O . PRO A 1 516 ? 1.227 12.231 12.856 1.00 92.31 516 PRO A O 1
ATOM 3994 N N . PHE A 1 517 ? -0.680 11.883 11.737 1.00 94.50 517 PHE A N 1
ATOM 3995 C CA . PHE A 1 517 ? -0.619 10.416 11.796 1.00 94.50 517 PHE A CA 1
ATOM 3996 C C . PHE A 1 517 ? 0.110 9.788 10.589 1.00 94.50 517 PHE A C 1
ATOM 3998 O O . PHE A 1 517 ? 0.195 8.558 10.457 1.00 94.50 517 PHE A O 1
ATOM 4005 N N . CYS A 1 518 ? 0.672 10.599 9.686 1.00 94.50 518 CYS A N 1
ATOM 4006 C CA . CYS A 1 518 ? 1.572 10.137 8.627 1.00 94.50 518 CYS A CA 1
ATOM 4007 C C . CYS A 1 518 ? 2.982 9.869 9.181 1.00 94.50 518 CYS A C 1
ATOM 4009 O O . CYS A 1 518 ? 3.956 10.495 8.773 1.00 94.50 518 CYS A O 1
ATOM 4011 N N . THR A 1 519 ? 3.069 8.914 10.106 1.00 94.69 519 THR A N 1
ATOM 4012 C CA . THR A 1 519 ? 4.253 8.637 10.924 1.00 94.69 519 THR A CA 1
ATOM 4013 C C . THR A 1 519 ? 5.214 7.604 10.333 1.00 94.69 519 THR A C 1
ATOM 4015 O O . THR A 1 519 ? 4.793 6.670 9.635 1.00 94.69 519 THR A O 1
ATOM 4018 N N . VAL A 1 520 ? 6.503 7.805 10.628 1.00 95.31 520 VAL A N 1
ATOM 4019 C CA . VAL A 1 520 ? 7.648 6.933 10.313 1.00 95.31 520 VAL A CA 1
ATOM 4020 C C . VAL A 1 520 ? 8.154 6.323 11.613 1.00 95.31 520 VAL A C 1
ATOM 4022 O O . VAL A 1 520 ? 8.446 7.059 12.548 1.00 95.31 520 VAL A O 1
ATOM 4025 N N . ASP A 1 521 ? 8.307 5.004 11.667 1.00 95.00 521 ASP A N 1
ATOM 4026 C CA . ASP A 1 521 ? 8.920 4.345 12.824 1.00 95.00 521 ASP A CA 1
ATOM 4027 C C . ASP A 1 521 ? 10.417 4.119 12.563 1.00 95.00 521 ASP A C 1
ATOM 4029 O O . ASP A 1 521 ? 10.756 3.487 11.565 1.00 95.00 521 ASP A O 1
ATOM 4033 N N . ALA A 1 522 ? 11.317 4.610 13.419 1.00 95.19 522 ALA A N 1
ATOM 4034 C CA . ALA A 1 522 ? 12.764 4.413 13.260 1.00 95.19 522 ALA A CA 1
ATOM 4035 C C . ALA A 1 522 ? 13.537 4.446 14.585 1.00 95.19 522 ALA A C 1
ATOM 4037 O O . ALA A 1 522 ? 13.071 5.024 15.565 1.00 95.19 522 ALA A O 1
ATOM 4038 N N . ALA A 1 523 ? 14.738 3.868 14.601 1.00 93.88 523 ALA A N 1
ATOM 4039 C CA . ALA A 1 523 ? 15.727 4.120 15.643 1.00 93.88 523 ALA A CA 1
ATOM 4040 C C . ALA A 1 523 ? 16.186 5.588 15.604 1.00 93.88 523 ALA A C 1
ATOM 4042 O O . ALA A 1 523 ? 16.310 6.192 14.529 1.00 93.88 523 ALA A O 1
ATOM 4043 N N . ALA A 1 524 ? 16.465 6.171 16.771 1.00 89.56 524 ALA A N 1
ATOM 4044 C CA . ALA A 1 524 ? 16.861 7.577 16.860 1.00 89.56 524 ALA A CA 1
ATOM 4045 C C . ALA A 1 524 ? 18.247 7.856 16.241 1.00 89.56 524 ALA A C 1
ATOM 4047 O O . ALA A 1 524 ? 18.503 8.958 15.750 1.00 89.56 524 ALA A O 1
ATOM 4048 N N . SER A 1 525 ? 19.104 6.832 16.195 1.00 90.19 525 SER A N 1
ATOM 4049 C CA . SER A 1 525 ? 20.375 6.789 15.465 1.00 90.19 525 SER A CA 1
ATOM 4050 C C . SER A 1 525 ? 20.204 6.915 13.938 1.00 90.19 525 SER A C 1
ATOM 4052 O O . SER A 1 525 ? 21.038 7.531 13.276 1.00 90.19 525 SER A O 1
ATOM 4054 N N . GLU A 1 526 ? 19.110 6.393 13.371 1.00 92.38 526 GLU A N 1
ATOM 4055 C CA . GLU A 1 526 ? 18.914 6.250 11.917 1.00 92.38 526 GLU A CA 1
ATOM 4056 C C . GLU A 1 526 ? 18.007 7.328 11.292 1.00 92.38 526 GLU A C 1
ATOM 4058 O O . GLU A 1 526 ? 18.174 7.684 10.121 1.00 92.38 526 GLU A O 1
ATOM 4063 N N . ILE A 1 527 ? 17.043 7.870 12.052 1.00 92.31 527 ILE A N 1
ATOM 4064 C CA . ILE A 1 527 ? 15.941 8.703 11.528 1.00 92.31 527 ILE A CA 1
ATOM 4065 C C . ILE A 1 527 ? 16.402 9.890 10.659 1.00 92.31 527 ILE A C 1
ATOM 4067 O O . ILE A 1 527 ? 15.773 10.186 9.641 1.00 92.31 527 ILE A O 1
ATOM 4071 N N . LYS A 1 528 ? 17.512 10.553 11.017 1.00 90.44 528 LYS A N 1
ATOM 4072 C CA . LYS A 1 528 ? 18.040 11.728 10.296 1.00 90.44 528 LYS A CA 1
ATOM 4073 C C . LYS A 1 528 ? 18.498 11.370 8.876 1.00 90.44 528 LYS A C 1
ATOM 4075 O O . LYS A 1 528 ? 18.112 12.044 7.922 1.00 90.44 528 LYS A O 1
ATOM 4080 N N . GLU A 1 529 ? 19.285 10.304 8.717 1.00 90.56 529 GLU A N 1
ATOM 4081 C CA . GLU A 1 529 ? 19.762 9.855 7.400 1.00 90.56 529 GLU A CA 1
ATOM 4082 C C . GLU A 1 529 ? 18.638 9.208 6.583 1.00 90.56 529 GLU A C 1
ATOM 4084 O O . GLU A 1 529 ? 18.526 9.445 5.377 1.00 90.56 529 GLU A O 1
ATOM 4089 N N . LEU A 1 530 ? 17.765 8.446 7.245 1.00 92.00 530 LEU A N 1
ATOM 4090 C CA . LEU A 1 530 ? 16.633 7.762 6.630 1.00 92.00 530 LEU A CA 1
ATOM 4091 C C . LEU A 1 530 ? 15.625 8.751 6.020 1.00 92.00 530 LEU A C 1
ATOM 4093 O O . LEU A 1 530 ? 15.248 8.607 4.854 1.00 92.00 530 LEU A O 1
ATOM 4097 N N . LEU A 1 531 ? 15.248 9.800 6.762 1.00 91.81 531 LEU A N 1
ATOM 4098 C CA . LEU A 1 531 ? 14.402 10.878 6.245 1.00 91.81 531 LEU A CA 1
ATOM 4099 C C . LEU A 1 531 ? 15.115 11.697 5.165 1.00 91.81 531 LEU A C 1
ATOM 4101 O O . LEU A 1 531 ? 14.526 11.936 4.113 1.00 91.81 531 LEU A O 1
ATOM 4105 N N . ALA A 1 532 ? 16.382 12.081 5.360 1.00 89.94 532 ALA A N 1
ATOM 4106 C CA . ALA A 1 532 ? 17.134 12.816 4.340 1.00 89.94 532 ALA A CA 1
ATOM 4107 C C . ALA A 1 532 ? 17.260 12.028 3.021 1.00 89.94 532 ALA A C 1
ATOM 4109 O O . ALA A 1 532 ? 17.209 12.618 1.942 1.00 89.94 532 ALA A O 1
ATOM 4110 N N . SER A 1 533 ? 17.384 10.701 3.094 1.00 90.31 533 SER A N 1
ATOM 4111 C CA . SER A 1 533 ? 17.400 9.808 1.931 1.00 90.31 533 SER A CA 1
ATOM 4112 C C . SER A 1 533 ? 16.027 9.704 1.271 1.00 90.31 533 SER A C 1
ATOM 4114 O O . SER A 1 533 ? 15.928 9.828 0.053 1.00 90.31 533 SER A O 1
ATOM 4116 N N . ALA A 1 534 ? 14.957 9.541 2.056 1.00 91.75 534 ALA A N 1
ATOM 4117 C CA . ALA A 1 534 ? 13.592 9.481 1.537 1.00 91.75 534 ALA A CA 1
ATOM 4118 C C . ALA A 1 534 ? 13.167 10.789 0.850 1.00 91.75 534 ALA A C 1
ATOM 4120 O O . ALA A 1 534 ? 12.548 10.750 -0.209 1.00 91.75 534 ALA A O 1
ATOM 4121 N N . TYR A 1 535 ? 13.548 11.938 1.410 1.00 90.00 535 TYR A N 1
ATOM 4122 C CA . TYR A 1 535 ? 13.290 13.258 0.835 1.00 90.00 535 TYR A CA 1
ATOM 4123 C C . TYR A 1 535 ? 14.085 13.519 -0.449 1.00 90.00 535 TYR A C 1
ATOM 4125 O O . TYR A 1 535 ? 13.535 14.074 -1.388 1.00 90.00 535 TYR A O 1
ATOM 4133 N N . LYS A 1 536 ? 15.353 13.088 -0.527 1.00 88.19 536 LYS A N 1
ATOM 4134 C CA . LYS A 1 536 ? 16.143 13.157 -1.774 1.00 88.19 536 LYS A CA 1
ATOM 4135 C C . LYS A 1 536 ? 15.623 12.222 -2.868 1.00 88.19 536 LYS A C 1
ATOM 4137 O O . LYS A 1 536 ? 15.913 12.454 -4.037 1.00 88.19 536 LYS A O 1
ATOM 4142 N N . ALA A 1 537 ? 14.937 11.146 -2.485 1.00 88.44 537 ALA A N 1
ATOM 4143 C CA . ALA A 1 537 ? 14.380 10.169 -3.410 1.00 88.44 537 ALA A CA 1
ATOM 4144 C C . ALA A 1 537 ? 12.971 10.541 -3.895 1.00 88.44 537 ALA A C 1
ATOM 4146 O O . ALA A 1 537 ? 12.641 10.225 -5.031 1.00 88.44 537 ALA A O 1
ATOM 4147 N N . ALA A 1 538 ? 12.131 11.160 -3.061 1.00 86.88 538 ALA A N 1
ATOM 4148 C CA . ALA A 1 538 ? 10.762 11.529 -3.417 1.00 86.88 538 ALA A CA 1
ATOM 4149 C C . ALA A 1 538 ? 10.731 12.743 -4.359 1.00 86.88 538 ALA A C 1
ATOM 4151 O O . ALA A 1 538 ? 11.221 13.815 -4.009 1.00 86.88 538 ALA A O 1
ATOM 4152 N N . ASP A 1 539 ? 10.112 12.600 -5.532 1.00 80.62 539 ASP A N 1
ATOM 4153 C CA . ASP A 1 539 ? 9.974 13.728 -6.452 1.00 80.62 539 ASP A CA 1
ATOM 4154 C C . ASP A 1 539 ? 8.926 14.745 -5.960 1.00 80.62 539 ASP A C 1
ATOM 4156 O O . ASP A 1 539 ? 7.968 14.415 -5.252 1.00 80.62 539 ASP A O 1
ATOM 4160 N N . GLY A 1 540 ? 9.124 16.018 -6.309 1.00 70.31 540 GLY A N 1
ATOM 4161 C CA . GLY A 1 540 ? 8.279 17.123 -5.855 1.00 70.31 540 GLY A CA 1
ATOM 4162 C C . GLY A 1 540 ? 8.429 17.478 -4.368 1.00 70.31 540 GLY A C 1
ATOM 4163 O O . GLY A 1 540 ? 7.546 18.153 -3.822 1.00 70.31 540 GLY A O 1
ATOM 4164 N N . VAL A 1 541 ? 9.512 17.028 -3.718 1.00 71.81 541 VAL A N 1
ATOM 4165 C CA . VAL A 1 541 ? 9.876 17.305 -2.318 1.00 71.81 541 VAL A CA 1
ATOM 4166 C C . VAL A 1 541 ? 11.310 17.853 -2.268 1.00 71.81 541 VAL A C 1
ATOM 4168 O O . VAL A 1 541 ? 12.253 17.165 -2.636 1.00 71.81 541 VAL A O 1
ATOM 4171 N N . TYR A 1 542 ? 11.490 19.103 -1.822 1.00 64.38 542 TYR A N 1
ATOM 4172 C CA . TYR A 1 542 ? 12.759 19.834 -2.023 1.00 64.38 542 TYR A CA 1
ATOM 4173 C C . TYR A 1 542 ? 13.512 20.233 -0.741 1.00 64.38 542 TYR A C 1
ATOM 4175 O O . TYR A 1 542 ? 14.699 20.549 -0.806 1.00 64.38 542 TYR A O 1
ATOM 4183 N N . ASN A 1 543 ? 12.862 20.208 0.426 1.00 71.56 543 ASN A N 1
ATOM 4184 C CA . ASN A 1 543 ? 13.448 20.677 1.687 1.00 71.56 543 ASN A CA 1
ATOM 4185 C C . ASN A 1 543 ? 13.962 19.500 2.520 1.00 71.56 543 ASN A C 1
ATOM 4187 O O . ASN A 1 543 ? 13.161 18.678 2.949 1.00 71.56 543 ASN A O 1
ATOM 4191 N N . VAL A 1 544 ? 15.267 19.420 2.802 1.00 71.19 544 VAL A N 1
ATOM 4192 C CA . VAL A 1 544 ? 15.800 18.402 3.731 1.00 71.19 544 VAL A CA 1
ATOM 4193 C C . VAL A 1 544 ? 15.163 18.608 5.117 1.00 71.19 544 VAL A C 1
ATOM 4195 O O . VAL A 1 544 ? 15.215 19.726 5.631 1.00 71.19 544 VAL A O 1
ATOM 4198 N N . PRO A 1 545 ? 14.562 17.573 5.731 1.00 78.38 545 PRO A N 1
ATOM 4199 C CA . PRO A 1 545 ? 13.802 17.733 6.963 1.00 78.38 545 PRO A CA 1
ATOM 4200 C C . PRO A 1 545 ? 14.723 17.956 8.160 1.00 78.38 545 PRO A C 1
ATOM 4202 O O . PRO A 1 545 ? 15.770 17.317 8.291 1.00 78.38 545 PRO A O 1
ATOM 4205 N N . VAL A 1 546 ? 14.286 18.807 9.085 1.00 84.00 546 VAL A N 1
ATOM 4206 C CA . VAL A 1 546 ? 14.893 18.914 10.415 1.00 84.00 546 VAL A CA 1
ATOM 4207 C C . VAL A 1 546 ? 14.227 17.886 11.325 1.00 84.00 546 VAL A C 1
ATOM 4209 O O . VAL A 1 546 ? 13.003 17.844 11.418 1.00 84.00 546 VAL A O 1
ATOM 4212 N N . VAL A 1 547 ? 15.021 17.070 12.019 1.00 87.06 547 VAL A N 1
ATOM 4213 C CA . VAL A 1 547 ? 14.523 16.220 13.112 1.00 87.06 547 VAL A CA 1
ATOM 4214 C C . VAL A 1 547 ? 14.768 16.949 14.428 1.00 87.06 547 VAL A C 1
ATOM 4216 O O . VAL A 1 547 ? 15.906 17.279 14.757 1.00 87.06 547 VAL A O 1
ATOM 4219 N N . SER A 1 548 ? 13.685 17.214 15.149 1.00 83.50 548 SER A N 1
ATOM 4220 C CA . SER A 1 548 ? 13.620 17.976 16.395 1.00 83.50 548 SER A CA 1
ATOM 4221 C C . SER A 1 548 ? 13.148 17.089 17.549 1.00 83.50 548 SER A C 1
ATOM 4223 O O . SER A 1 548 ? 12.421 16.127 17.325 1.00 83.50 548 SER A O 1
ATOM 4225 N N . GLY A 1 549 ? 13.553 17.412 18.780 1.00 71.81 549 GLY A N 1
ATOM 4226 C CA . GLY A 1 549 ? 13.351 16.538 19.938 1.00 71.81 549 GLY A CA 1
ATOM 4227 C C . GLY A 1 549 ? 14.378 15.408 19.948 1.00 71.81 549 GLY A C 1
ATOM 4228 O O . GLY A 1 549 ? 14.235 14.415 19.238 1.00 71.81 549 GLY A O 1
ATOM 4229 N N . GLU A 1 550 ? 15.440 15.580 20.733 1.00 65.94 550 GLU A N 1
ATOM 4230 C CA . GLU A 1 550 ? 16.495 14.576 20.842 1.00 65.94 550 GLU A CA 1
ATOM 4231 C C . GLU A 1 550 ? 16.041 13.420 21.733 1.00 65.94 550 GLU A C 1
ATOM 4233 O O . GLU A 1 550 ? 15.632 13.600 22.879 1.00 65.94 550 GLU A O 1
ATOM 4238 N N . VAL A 1 551 ? 16.119 12.223 21.164 1.00 80.12 551 VAL A N 1
ATOM 4239 C CA . VAL A 1 551 ? 16.032 10.948 21.866 1.00 80.12 551 VAL A CA 1
ATOM 4240 C C . VAL A 1 551 ? 17.283 10.175 21.473 1.00 80.12 551 VAL A C 1
ATOM 4242 O O . VAL A 1 551 ? 17.733 10.281 20.333 1.00 80.12 551 VAL A O 1
ATOM 4245 N N . GLU A 1 552 ? 17.859 9.429 22.406 1.00 80.50 552 GLU A N 1
ATOM 4246 C CA . GLU A 1 552 ? 19.093 8.675 22.187 1.00 80.50 552 GLU A CA 1
ATOM 4247 C C . GLU A 1 552 ? 18.845 7.163 22.255 1.00 80.50 552 GLU A C 1
ATOM 4249 O O . GLU A 1 552 ? 17.923 6.696 22.928 1.00 80.50 552 GLU A O 1
ATOM 4254 N N . GLY A 1 553 ? 19.709 6.401 21.580 1.00 83.50 553 GLY A N 1
ATOM 4255 C CA . GLY A 1 553 ? 19.722 4.939 21.598 1.00 83.50 553 GLY A CA 1
ATOM 4256 C C . GLY A 1 553 ? 19.041 4.263 20.403 1.00 83.50 553 GLY A C 1
ATOM 4257 O O . GLY A 1 553 ? 18.500 4.902 19.502 1.00 83.50 553 GLY A O 1
ATOM 4258 N N . GLU A 1 554 ? 19.078 2.929 20.431 1.00 87.06 554 GLU A N 1
ATOM 4259 C CA . GLU A 1 554 ? 18.606 2.035 19.358 1.00 87.06 554 GLU A CA 1
ATOM 4260 C C . GLU A 1 554 ? 17.130 1.616 19.511 1.00 87.06 554 GLU A C 1
ATOM 4262 O O . GLU A 1 554 ? 16.642 0.722 18.820 1.00 87.06 554 GLU A O 1
ATOM 4267 N N . ASP A 1 555 ? 16.404 2.235 20.444 1.00 90.25 555 ASP A N 1
ATOM 4268 C CA . ASP A 1 555 ? 14.964 2.036 20.581 1.00 90.25 555 ASP A CA 1
ATOM 4269 C C . ASP A 1 555 ? 14.224 2.591 19.357 1.00 90.25 555 ASP A C 1
ATOM 4271 O O . ASP A 1 555 ? 14.515 3.696 18.899 1.00 90.25 555 ASP A O 1
ATOM 4275 N N . ILE A 1 556 ? 13.208 1.873 18.872 1.00 93.12 556 ILE A N 1
ATOM 4276 C CA . ILE A 1 556 ? 12.346 2.377 17.798 1.00 93.12 556 ILE A CA 1
ATOM 4277 C C . ILE A 1 556 ? 11.360 3.406 18.361 1.00 93.12 556 ILE A C 1
ATOM 4279 O O . ILE A 1 556 ? 10.642 3.142 19.330 1.00 93.12 556 ILE A O 1
ATOM 4283 N N . TRP A 1 557 ? 11.286 4.566 17.716 1.00 95.06 557 TRP A N 1
ATOM 4284 C CA . TRP A 1 557 ? 10.336 5.637 17.997 1.00 95.06 557 TRP A CA 1
ATOM 4285 C C . TRP A 1 557 ? 9.484 5.948 16.772 1.00 95.06 557 TRP A C 1
ATOM 4287 O O . TRP A 1 557 ? 9.938 5.869 15.633 1.00 95.06 557 TRP A O 1
ATOM 4297 N N . GLU A 1 558 ? 8.234 6.310 17.028 1.00 94.69 558 GLU A N 1
ATOM 4298 C CA . GLU A 1 558 ? 7.309 6.829 16.029 1.00 94.69 558 GLU A CA 1
ATOM 4299 C C . GLU A 1 558 ? 7.540 8.335 15.874 1.00 94.69 558 GLU A C 1
ATOM 4301 O O . GLU A 1 558 ? 7.392 9.081 16.842 1.00 94.69 558 GLU A O 1
ATOM 4306 N N . TYR A 1 559 ? 7.894 8.785 14.671 1.00 95.38 559 TYR A N 1
ATOM 4307 C CA . TYR A 1 559 ? 8.120 10.188 14.330 1.00 95.38 559 TYR A CA 1
ATOM 4308 C C . TYR A 1 559 ? 6.980 10.726 13.464 1.00 95.38 559 TYR A C 1
ATOM 4310 O O . TYR A 1 559 ? 6.633 10.125 12.444 1.00 95.38 559 TYR A O 1
ATOM 4318 N N . ALA A 1 560 ? 6.434 11.884 13.834 1.00 93.88 560 ALA A N 1
ATOM 4319 C CA . ALA A 1 560 ? 5.451 12.628 13.048 1.00 93.88 560 ALA A CA 1
ATOM 4320 C C . ALA A 1 560 ? 6.087 13.858 12.397 1.00 93.88 560 ALA A C 1
ATOM 4322 O O . ALA A 1 560 ? 7.014 14.449 12.948 1.00 93.88 560 ALA A O 1
ATOM 4323 N N . ARG A 1 561 ? 5.547 14.273 11.247 1.00 92.38 561 ARG A N 1
ATOM 4324 C CA . ARG A 1 561 ? 5.832 15.579 10.643 1.00 92.38 561 ARG A CA 1
ATOM 4325 C C . ARG A 1 561 ? 4.909 16.625 11.262 1.00 92.38 561 ARG A C 1
ATOM 4327 O O . ARG A 1 561 ? 3.696 16.438 11.295 1.00 92.38 561 ARG A O 1
ATOM 4334 N N . ALA A 1 562 ? 5.473 17.732 11.722 1.00 88.25 562 ALA A N 1
ATOM 4335 C CA . ALA A 1 562 ? 4.714 18.892 12.151 1.00 88.25 562 ALA A CA 1
ATOM 4336 C C . ALA A 1 562 ? 4.072 19.589 10.934 1.00 88.25 562 ALA A C 1
ATOM 4338 O O . ALA A 1 562 ? 4.734 19.745 9.899 1.00 88.25 562 ALA A O 1
ATOM 4339 N N . PRO A 1 563 ? 2.813 20.054 11.039 1.00 80.12 563 PRO A N 1
ATOM 4340 C CA . PRO A 1 563 ? 2.234 20.970 10.063 1.00 80.12 563 PRO A CA 1
ATOM 4341 C C . PRO A 1 563 ? 3.111 22.217 9.865 1.00 80.12 563 PRO A C 1
ATOM 4343 O O . PRO A 1 563 ? 3.855 22.603 10.770 1.00 80.12 563 PRO A O 1
ATOM 4346 N N . SER A 1 564 ? 3.013 22.814 8.671 1.00 75.94 564 SER A N 1
ATOM 4347 C CA . SER A 1 564 ? 3.643 24.067 8.196 1.00 75.94 564 SER A CA 1
ATOM 4348 C C . SER A 1 564 ? 5.169 24.252 8.313 1.00 75.94 564 SER A C 1
ATOM 4350 O O . SER A 1 564 ? 5.711 25.112 7.624 1.00 75.94 564 SER A O 1
ATOM 4352 N N . THR A 1 565 ? 5.878 23.464 9.124 1.00 78.56 565 THR A N 1
ATOM 4353 C CA . THR A 1 565 ? 7.323 23.618 9.390 1.00 78.56 565 THR A CA 1
ATOM 4354 C C . THR A 1 565 ? 8.192 22.528 8.768 1.00 78.56 565 THR A C 1
ATOM 4356 O O . THR A 1 565 ? 9.406 22.681 8.727 1.00 78.56 565 THR A O 1
ATOM 4359 N N . ASP A 1 566 ? 7.595 21.423 8.307 1.00 77.75 566 ASP A N 1
ATOM 4360 C CA . ASP A 1 566 ? 8.275 20.214 7.806 1.00 77.75 566 ASP A CA 1
ATOM 4361 C C . ASP A 1 566 ? 9.228 19.526 8.806 1.00 77.75 566 ASP A C 1
ATOM 4363 O O . ASP A 1 566 ? 9.867 18.526 8.469 1.00 77.75 566 ASP A O 1
ATOM 4367 N N . ASN A 1 567 ? 9.268 20.002 10.054 1.00 89.44 567 ASN A N 1
ATOM 4368 C CA . ASN A 1 567 ? 10.044 19.415 11.139 1.00 89.44 567 ASN A CA 1
ATOM 4369 C C . ASN A 1 567 ? 9.452 18.063 11.546 1.00 89.44 567 ASN A C 1
ATOM 4371 O O . ASN A 1 567 ? 8.246 17.948 11.763 1.00 89.44 567 ASN A O 1
ATOM 4375 N N . TRP A 1 568 ? 10.296 17.053 11.717 1.00 93.19 568 TRP A N 1
ATOM 4376 C CA . TRP A 1 568 ? 9.899 15.770 12.293 1.00 93.19 568 TRP A CA 1
ATOM 4377 C C . TRP A 1 568 ? 10.200 15.750 13.790 1.00 93.19 568 TRP A C 1
ATOM 4379 O O . TRP A 1 568 ? 11.199 16.323 14.228 1.00 93.19 568 TRP A O 1
ATOM 4389 N N . TYR A 1 569 ? 9.344 15.106 14.580 1.00 93.19 569 TYR A N 1
ATOM 4390 C CA . TYR A 1 569 ? 9.503 15.002 16.031 1.00 93.19 569 TYR A CA 1
ATOM 4391 C C . TYR A 1 569 ? 9.029 13.640 16.563 1.00 93.19 569 TYR A C 1
ATOM 4393 O O . TYR A 1 569 ? 8.118 13.045 15.978 1.00 93.19 569 TYR A O 1
ATOM 4401 N N . PRO A 1 570 ? 9.640 13.119 17.644 1.00 94.56 570 PRO A N 1
ATOM 4402 C CA . PRO A 1 570 ? 9.235 11.861 18.260 1.00 94.56 570 PRO A CA 1
ATOM 4403 C C . PRO A 1 570 ? 7.877 12.008 18.964 1.00 94.56 570 PRO A C 1
ATOM 4405 O O . PRO A 1 570 ? 7.635 12.974 19.686 1.00 94.56 570 PRO A O 1
ATOM 4408 N N . VAL A 1 571 ? 7.002 11.022 18.770 1.00 91.88 571 VAL A N 1
ATOM 4409 C CA . VAL A 1 571 ? 5.642 10.958 19.331 1.00 91.88 571 VAL A CA 1
ATOM 4410 C C . VAL A 1 571 ? 5.564 9.936 20.462 1.00 91.88 571 VAL A C 1
ATOM 4412 O O . VAL A 1 571 ? 5.140 10.267 21.567 1.00 91.88 571 VAL A O 1
ATOM 4415 N N . ARG A 1 572 ? 5.971 8.685 20.202 1.00 90.94 572 ARG A N 1
ATOM 4416 C CA . ARG A 1 572 ? 5.966 7.593 21.192 1.00 90.94 572 ARG A CA 1
ATOM 4417 C C . ARG A 1 572 ? 7.026 6.536 20.892 1.00 90.94 572 ARG A C 1
ATOM 4419 O O . ARG A 1 572 ? 7.354 6.293 19.733 1.00 90.94 572 ARG A O 1
ATOM 4426 N N . LYS A 1 573 ? 7.519 5.865 21.936 1.00 90.62 573 LYS A N 1
ATOM 4427 C CA . LYS A 1 573 ? 8.376 4.678 21.811 1.00 90.62 573 LYS A CA 1
ATOM 4428 C C . LYS A 1 573 ? 7.550 3.478 21.336 1.00 90.62 573 LYS A C 1
ATOM 4430 O O . LYS A 1 573 ? 6.484 3.204 21.885 1.00 90.62 573 LYS A O 1
ATOM 4435 N N . ARG A 1 574 ? 8.060 2.737 20.354 1.00 87.19 574 ARG A N 1
ATOM 4436 C CA . ARG A 1 574 ? 7.415 1.577 19.723 1.00 87.19 574 ARG A CA 1
ATOM 4437 C C . ARG A 1 574 ? 8.003 0.273 20.247 1.00 87.19 574 ARG A C 1
ATOM 4439 O O . ARG A 1 574 ? 8.816 -0.371 19.595 1.00 87.19 574 ARG A O 1
ATOM 4446 N N . ILE A 1 575 ? 7.574 -0.114 21.450 1.00 82.00 575 ILE A N 1
ATOM 4447 C CA . ILE A 1 575 ? 7.998 -1.363 22.117 1.00 82.00 575 ILE A CA 1
ATOM 4448 C C . ILE A 1 575 ? 7.608 -2.641 21.350 1.00 82.00 575 ILE A C 1
ATOM 4450 O O . ILE A 1 575 ? 8.135 -3.713 21.626 1.00 82.00 575 ILE A O 1
ATOM 4454 N N . ASP A 1 576 ? 6.683 -2.520 20.398 1.00 73.12 576 ASP A N 1
ATOM 4455 C CA . ASP A 1 576 ? 6.232 -3.557 19.471 1.00 73.12 576 ASP A CA 1
ATOM 4456 C C . ASP A 1 576 ? 7.157 -3.731 18.250 1.00 73.12 576 ASP A C 1
ATOM 4458 O O . ASP A 1 576 ? 7.050 -4.725 17.533 1.00 73.12 576 ASP A O 1
ATOM 4462 N N . LYS A 1 577 ? 8.083 -2.792 18.003 1.00 82.12 577 LYS A N 1
ATOM 4463 C CA . LYS A 1 577 ? 8.985 -2.809 16.845 1.00 82.12 577 LYS A CA 1
ATOM 4464 C C . LYS A 1 577 ? 10.439 -3.065 17.235 1.00 82.12 577 LYS A C 1
ATOM 4466 O O . LYS A 1 577 ? 10.959 -2.505 18.191 1.00 82.12 577 LYS A O 1
ATOM 4471 N N . ARG A 1 578 ? 11.115 -3.886 16.422 1.00 84.81 578 ARG A N 1
ATOM 4472 C CA . ARG A 1 578 ? 12.557 -4.192 16.536 1.00 84.81 578 ARG A CA 1
ATOM 4473 C C . ARG A 1 578 ? 13.433 -3.524 15.474 1.00 84.81 578 ARG A C 1
ATOM 4475 O O . ARG A 1 578 ? 14.649 -3.554 15.601 1.00 84.81 578 ARG A O 1
ATOM 4482 N N . TYR A 1 579 ? 12.828 -2.985 14.418 1.00 89.69 579 TYR A N 1
ATOM 4483 C CA . TYR A 1 579 ? 13.525 -2.442 13.253 1.00 89.69 579 TYR A CA 1
ATOM 4484 C C . TYR A 1 579 ? 12.816 -1.188 12.747 1.00 89.69 579 TYR A C 1
ATOM 4486 O O . TYR A 1 579 ? 11.586 -1.091 12.831 1.00 89.69 579 TYR A O 1
ATOM 4494 N N . SER A 1 580 ? 13.595 -0.270 12.182 1.00 93.38 580 SER A N 1
ATOM 4495 C CA . SER A 1 580 ? 13.101 0.911 11.479 1.00 93.38 580 SER A CA 1
ATOM 4496 C C . SER A 1 580 ? 12.309 0.548 10.221 1.00 93.38 580 SER A C 1
ATOM 4498 O O . SER A 1 580 ? 12.547 -0.478 9.575 1.00 93.38 580 SER A O 1
ATOM 4500 N N . ASP A 1 581 ? 11.372 1.416 9.841 1.00 94.81 581 ASP A N 1
ATOM 4501 C CA . ASP A 1 581 ? 10.688 1.353 8.555 1.00 94.81 581 ASP A CA 1
ATOM 4502 C C . ASP A 1 581 ? 11.732 1.465 7.424 1.00 94.81 581 ASP A C 1
ATOM 4504 O O . ASP A 1 581 ? 12.545 2.391 7.411 1.00 94.81 581 ASP A O 1
ATOM 4508 N N . PRO A 1 582 ? 11.739 0.551 6.440 1.00 94.44 582 PRO A N 1
ATOM 4509 C CA . PRO A 1 582 ? 12.750 0.567 5.394 1.00 94.44 582 PRO A CA 1
ATOM 4510 C C . PRO A 1 582 ? 12.461 1.668 4.361 1.00 94.44 582 PRO A C 1
ATOM 4512 O O . PRO A 1 582 ? 11.314 2.087 4.191 1.00 94.44 582 PRO A O 1
ATOM 4515 N N . LEU A 1 583 ? 13.494 2.106 3.631 1.00 93.38 583 LEU A N 1
ATOM 4516 C CA . LEU A 1 583 ? 13.475 3.313 2.789 1.00 93.38 583 LEU A CA 1
ATOM 4517 C C . LEU A 1 583 ? 12.217 3.480 1.914 1.00 93.38 583 LEU A C 1
ATOM 4519 O O . LEU A 1 583 ? 11.648 4.567 1.894 1.00 93.38 583 LEU A O 1
ATOM 4523 N N . GLY A 1 584 ? 11.734 2.437 1.227 1.00 95.19 584 GLY A N 1
ATOM 4524 C CA . GLY A 1 584 ? 10.527 2.558 0.390 1.00 95.19 584 GLY A CA 1
ATOM 4525 C C . GLY A 1 584 ? 9.239 2.839 1.177 1.00 95.19 584 GLY A C 1
ATOM 4526 O O . GLY A 1 584 ? 8.384 3.595 0.717 1.00 95.19 584 GLY A O 1
ATOM 4527 N N . SER A 1 585 ? 9.126 2.311 2.400 1.00 95.31 585 SER A N 1
ATOM 4528 C CA . SER A 1 585 ? 8.024 2.607 3.329 1.00 95.31 585 SER A CA 1
ATOM 4529 C C . SER A 1 585 ? 8.106 4.030 3.894 1.00 95.31 585 SER A C 1
ATOM 4531 O O . SER A 1 585 ? 7.072 4.639 4.194 1.00 95.31 585 SER A O 1
ATOM 4533 N N . VAL A 1 586 ? 9.321 4.575 4.020 1.00 95.56 586 VAL A N 1
ATOM 4534 C CA . VAL A 1 586 ? 9.560 5.964 4.441 1.00 95.56 586 VAL A CA 1
ATOM 4535 C C . VAL A 1 586 ? 9.246 6.933 3.306 1.00 95.56 586 VAL A C 1
ATOM 4537 O O . VAL A 1 586 ? 8.460 7.847 3.526 1.00 95.56 586 VAL A O 1
ATOM 4540 N N . ILE A 1 587 ? 9.733 6.689 2.081 1.00 95.50 587 ILE A N 1
ATOM 4541 C CA . ILE A 1 587 ? 9.368 7.452 0.868 1.00 95.50 587 ILE A CA 1
ATOM 4542 C C . ILE A 1 587 ? 7.844 7.533 0.724 1.00 95.50 587 ILE A C 1
ATOM 4544 O O . ILE A 1 587 ? 7.287 8.620 0.572 1.00 95.50 587 ILE A O 1
ATOM 4548 N N . HIS A 1 588 ? 7.156 6.396 0.856 1.00 96.25 588 HIS A N 1
ATOM 4549 C CA . HIS A 1 588 ? 5.697 6.347 0.860 1.00 96.25 588 HIS A CA 1
ATOM 4550 C C . HIS A 1 588 ? 5.076 7.254 1.933 1.00 96.25 588 HIS A C 1
ATOM 4552 O O . HIS A 1 588 ? 4.122 7.987 1.676 1.00 96.25 588 HIS A O 1
ATOM 4558 N N . THR A 1 589 ? 5.592 7.198 3.160 1.00 95.31 589 THR A N 1
ATOM 4559 C CA . THR A 1 589 ? 5.055 7.979 4.280 1.00 95.31 589 THR A CA 1
ATOM 4560 C C . THR A 1 589 ? 5.311 9.478 4.108 1.00 95.31 589 THR A C 1
ATOM 4562 O O . THR A 1 589 ? 4.407 10.272 4.365 1.00 95.31 589 THR A O 1
ATOM 4565 N N . VAL A 1 590 ? 6.483 9.866 3.596 1.00 93.69 590 VAL A N 1
ATOM 4566 C CA . VAL A 1 590 ? 6.805 11.252 3.230 1.00 93.69 590 VAL A CA 1
ATOM 4567 C C . VAL A 1 590 ? 5.812 11.750 2.179 1.00 93.69 590 VAL A C 1
ATOM 4569 O O . VAL A 1 590 ? 5.134 12.750 2.429 1.00 93.69 590 VAL A O 1
ATOM 4572 N N . ALA A 1 591 ? 5.629 11.011 1.078 1.00 93.88 591 ALA A N 1
ATOM 4573 C CA . ALA A 1 591 ? 4.655 11.336 0.035 1.00 93.88 591 ALA A CA 1
ATOM 4574 C C . ALA A 1 591 ? 3.221 11.447 0.592 1.00 93.88 591 ALA A C 1
ATOM 4576 O O . ALA A 1 591 ? 2.534 12.432 0.329 1.00 93.88 591 ALA A O 1
ATOM 4577 N N . SER A 1 592 ? 2.800 10.506 1.447 1.00 94.44 592 SER A N 1
ATOM 4578 C CA . SER A 1 592 ? 1.507 10.544 2.146 1.00 94.44 592 SER A CA 1
ATOM 4579 C C . SER A 1 592 ? 1.338 11.803 3.002 1.00 94.44 592 SER A C 1
ATOM 4581 O O . SER A 1 592 ? 0.257 12.387 3.009 1.00 94.44 592 SER A O 1
ATOM 4583 N N . SER A 1 593 ? 2.386 12.242 3.707 1.00 93.75 593 SER A N 1
ATOM 4584 C CA . SER A 1 593 ? 2.333 13.424 4.578 1.00 93.75 593 SER A CA 1
ATOM 4585 C C . SER A 1 593 ? 2.246 14.735 3.783 1.00 93.75 593 SER A C 1
ATOM 4587 O O . SER A 1 593 ? 1.497 15.641 4.158 1.00 93.75 593 SER A O 1
ATOM 4589 N N . TYR A 1 594 ? 2.967 14.846 2.660 1.00 91.38 594 TYR A N 1
ATOM 4590 C CA . TYR A 1 594 ? 2.866 15.996 1.757 1.00 91.38 594 TYR A CA 1
ATOM 4591 C C . TYR A 1 594 ? 1.516 16.027 1.050 1.00 91.38 594 TYR A C 1
ATOM 4593 O O . TYR A 1 594 ? 0.902 17.089 0.954 1.00 91.38 594 TYR A O 1
ATOM 4601 N N . ALA A 1 595 ? 1.025 14.873 0.602 1.00 92.69 595 ALA A N 1
ATOM 4602 C CA . ALA A 1 595 ? -0.277 14.762 -0.030 1.00 92.69 595 ALA A CA 1
ATOM 4603 C C . ALA A 1 595 ? -1.421 15.113 0.936 1.00 92.69 595 ALA A C 1
ATOM 4605 O O . ALA A 1 595 ? -2.314 15.864 0.556 1.00 92.69 595 ALA A O 1
ATOM 4606 N N . ALA A 1 596 ? -1.368 14.657 2.195 1.00 93.50 596 ALA A N 1
ATOM 4607 C CA . ALA A 1 596 ? -2.341 15.029 3.226 1.00 93.50 596 ALA A CA 1
ATOM 4608 C C . ALA A 1 596 ? -2.351 16.547 3.490 1.00 93.50 596 ALA A C 1
ATOM 4610 O O . ALA A 1 596 ? -3.425 17.146 3.544 1.00 93.50 596 ALA A O 1
ATOM 4611 N N . GLY A 1 597 ? -1.172 17.181 3.556 1.00 91.19 597 GLY A N 1
ATOM 4612 C CA . GLY A 1 597 ? -1.050 18.641 3.649 1.00 91.19 597 GLY A CA 1
ATOM 4613 C C . GLY A 1 597 ? -1.660 19.363 2.444 1.00 91.19 597 GLY A C 1
ATOM 4614 O O . GLY A 1 597 ? -2.558 20.181 2.605 1.00 91.19 597 GLY A O 1
ATOM 4615 N N . ARG A 1 598 ? -1.279 18.979 1.215 1.00 90.50 598 ARG A N 1
ATOM 4616 C CA . ARG A 1 598 ? -1.853 19.529 -0.035 1.00 90.50 598 ARG A CA 1
ATOM 4617 C C . ARG A 1 598 ? -3.370 19.308 -0.154 1.00 90.50 598 ARG A C 1
ATOM 4619 O O . ARG A 1 598 ? -4.055 20.091 -0.810 1.00 90.50 598 ARG A O 1
ATOM 4626 N N . LEU A 1 599 ? -3.912 18.259 0.470 1.00 91.25 599 LEU A N 1
ATOM 4627 C CA . LEU A 1 599 ? -5.354 18.015 0.533 1.00 91.25 599 LEU A CA 1
ATOM 4628 C C . LEU A 1 599 ? -6.075 19.011 1.464 1.00 91.25 599 LEU A C 1
ATOM 4630 O O . LEU A 1 599 ? -7.254 19.295 1.234 1.00 91.25 599 LEU A O 1
ATOM 4634 N N . GLY A 1 600 ? -5.368 19.544 2.467 1.00 91.31 600 GLY A N 1
ATOM 4635 C CA . GLY A 1 600 ? -5.887 20.358 3.570 1.00 91.31 600 GLY A CA 1
ATOM 4636 C C . GLY A 1 600 ? -6.135 19.572 4.866 1.00 91.31 600 GLY A C 1
ATOM 4637 O O . GLY A 1 600 ? -6.744 20.105 5.785 1.00 91.31 600 GLY A O 1
ATOM 4638 N N . ALA A 1 601 ? -5.703 18.310 4.956 1.00 92.56 601 ALA A N 1
ATOM 4639 C CA . ALA A 1 601 ? -5.900 17.438 6.120 1.00 92.56 601 ALA A CA 1
ATOM 4640 C C . ALA A 1 601 ? -4.735 17.567 7.123 1.00 92.56 601 ALA A C 1
ATOM 4642 O O . ALA A 1 601 ? -4.069 16.586 7.463 1.00 92.56 601 ALA A O 1
ATOM 4643 N N . GLU A 1 602 ? -4.448 18.799 7.542 1.00 91.88 602 GLU A N 1
ATOM 4644 C CA . GLU A 1 602 ? -3.251 19.159 8.313 1.00 91.88 602 GLU A CA 1
ATOM 4645 C C . GLU A 1 602 ? -3.375 18.926 9.821 1.00 91.88 602 GLU A C 1
ATOM 4647 O O . GLU A 1 602 ? -2.361 18.715 10.481 1.00 91.88 602 GLU A O 1
ATOM 4652 N N . SER A 1 603 ? -4.587 18.978 10.377 1.00 90.88 603 SER A N 1
ATOM 4653 C CA . SER A 1 603 ? -4.808 19.014 11.826 1.00 90.88 603 SER A CA 1
ATOM 4654 C C . SER A 1 603 ? -5.396 17.721 12.383 1.00 90.88 603 SER A C 1
ATOM 4656 O O . SER A 1 603 ? -4.759 17.101 13.224 1.00 90.88 603 SER A O 1
ATOM 4658 N N . THR A 1 604 ? -6.592 17.306 11.946 1.00 95.56 604 THR A N 1
ATOM 4659 C CA . THR A 1 604 ? -7.350 16.239 12.632 1.00 95.56 604 THR A CA 1
ATOM 4660 C C . THR A 1 604 ? -8.035 15.243 11.695 1.00 95.56 604 THR A C 1
ATOM 4662 O O . THR A 1 604 ? -8.260 15.514 10.511 1.00 95.56 604 THR A O 1
ATOM 4665 N N . VAL A 1 605 ? -8.421 14.081 12.228 1.00 96.31 605 VAL A N 1
ATOM 4666 C CA . VAL A 1 605 ? -9.242 13.083 11.519 1.00 96.31 605 VAL A CA 1
ATOM 4667 C C . VAL A 1 605 ? -10.641 13.632 11.207 1.00 96.31 605 VAL A C 1
ATOM 4669 O O . VAL A 1 605 ? -11.197 13.331 10.152 1.00 96.31 605 VAL A O 1
ATOM 4672 N N . GLU A 1 606 ? -11.203 14.504 12.049 1.00 96.44 606 GLU A N 1
ATOM 4673 C CA . GLU A 1 606 ? -12.445 15.221 11.742 1.00 96.44 606 GLU A CA 1
ATOM 4674 C C . GLU A 1 606 ? -12.313 16.148 10.522 1.00 96.44 606 GLU A C 1
ATOM 4676 O O . GLU A 1 606 ? -13.216 16.180 9.684 1.00 96.44 606 GLU A O 1
ATOM 4681 N N . GLN A 1 607 ? -11.193 16.861 10.381 1.00 95.38 607 GLN A N 1
ATOM 4682 C CA . GLN A 1 607 ? -10.923 17.682 9.198 1.00 95.38 607 GLN A CA 1
ATOM 4683 C C . GLN A 1 607 ? -10.797 16.804 7.942 1.00 95.38 607 GLN A C 1
ATOM 4685 O O . GLN A 1 607 ? -11.412 17.097 6.917 1.00 95.38 607 GLN A O 1
ATOM 4690 N N . LEU A 1 608 ? -10.074 15.679 8.032 1.00 95.19 608 LEU A N 1
ATOM 4691 C CA . LEU A 1 608 ? -9.992 14.701 6.942 1.00 95.19 608 LEU A CA 1
ATOM 4692 C C . LEU A 1 608 ? -11.381 14.161 6.552 1.00 95.19 608 LEU A C 1
ATOM 4694 O O . LEU A 1 608 ? -11.691 14.075 5.364 1.00 95.19 608 LEU A O 1
ATOM 4698 N N . ARG A 1 609 ? -12.229 13.836 7.539 1.00 93.81 609 ARG A N 1
ATOM 4699 C CA . ARG A 1 609 ? -13.610 13.365 7.333 1.00 93.81 609 ARG A CA 1
ATOM 4700 C C . ARG A 1 609 ? -14.414 14.358 6.510 1.00 93.81 609 ARG A C 1
ATOM 4702 O O . ARG A 1 609 ? -15.102 13.934 5.585 1.00 93.81 609 ARG A O 1
ATOM 4709 N N . GLN A 1 610 ? -14.345 15.643 6.855 1.00 91.69 610 GLN A N 1
ATOM 4710 C CA . GLN A 1 610 ? -15.029 16.697 6.108 1.00 91.69 610 GLN A CA 1
ATOM 4711 C C . GLN A 1 610 ? -14.549 16.676 4.650 1.00 91.69 610 GLN A C 1
ATOM 4713 O O . GLN A 1 610 ? -15.337 16.381 3.763 1.00 91.69 610 GLN A O 1
ATOM 4718 N N . ILE A 1 611 ? -13.240 16.797 4.412 1.00 91.50 611 ILE A N 1
ATOM 4719 C CA . ILE A 1 611 ? -12.646 16.878 3.065 1.00 91.50 611 ILE A CA 1
ATOM 4720 C C . ILE A 1 611 ? -13.027 15.707 2.133 1.00 91.50 611 ILE A C 1
ATOM 4722 O O . ILE A 1 611 ? -13.212 15.910 0.929 1.00 91.50 611 ILE A O 1
ATOM 4726 N N . ILE A 1 612 ? -13.124 14.475 2.646 1.00 87.31 612 ILE A N 1
ATOM 4727 C CA . ILE A 1 612 ? -13.403 13.296 1.803 1.00 87.31 612 ILE A CA 1
ATOM 4728 C C . ILE A 1 612 ? -14.898 12.959 1.665 1.00 87.31 612 ILE A C 1
ATOM 4730 O O . ILE A 1 612 ? -15.238 12.126 0.823 1.00 87.31 612 ILE A O 1
ATOM 4734 N N . THR A 1 613 ? -15.785 13.594 2.451 1.00 81.25 613 THR A N 1
ATOM 4735 C CA . THR A 1 613 ? -17.232 13.276 2.483 1.00 81.25 613 THR A CA 1
ATOM 4736 C C . THR A 1 613 ? -18.192 14.464 2.335 1.00 81.25 613 THR A C 1
ATOM 4738 O O . THR A 1 613 ? -19.383 14.219 2.145 1.00 81.25 613 THR A O 1
ATOM 4741 N N . THR A 1 614 ? -17.732 15.716 2.473 1.00 73.12 614 THR A N 1
ATOM 4742 C CA . THR A 1 614 ? -18.560 16.941 2.582 1.00 73.12 614 THR A CA 1
ATOM 4743 C C . THR A 1 614 ? -18.008 18.096 1.753 1.00 73.12 614 THR A C 1
ATOM 4745 O O . THR A 1 614 ? -18.766 18.564 0.878 1.00 73.12 614 THR A O 1
#

Radius of gyration: 29.59 Å; Cα contacts (8 Å, |Δi|>4): 1223; chains: 1; bounding box: 80×84×100 Å